Protein 6S24 (pdb70)

Nearest PDB structures (foldseek):
  6s24-assembly1_A  TM=1.002E+00  e=0.000E+00  Taeniopygia guttata
  6s22-assembly1_A  TM=9.989E-01  e=0.000E+00  Taeniopygia guttata
  8ui6-assembly1_A  TM=7.615E-01  e=5.315E-48  Toxoplasma gondii ME49
  8uhv-assembly1_A  TM=7.475E-01  e=8.007E-47  Toxoplasma gondii ME49
  8ujg-assembly1_B  TM=7.261E-01  e=4.709E-47  Toxoplasma gondii ME49

InterPro domains:
  IPR000772 Ricin B, lectin domain [PF00652] (504-610)
  IPR000772 Ricin B, lectin domain [SM00458] (504-613)
  IPR001173 Glycosyltransferase 2-like [PF00535] (186-372)
  IPR029044 Nucleotide-diphospho-sugar transferases [G3DSA:3.90.550.10] (110-498)
  IPR029044 Nucleotide-diphospho-sugar transferases [SSF53448] (164-493)
  IPR035992 Ricin B-like lectins [SSF50370] (495-612)
  IPR045885 N-acetylgalactosaminyltransferase [cd02510] (186-491)

Organism: Taeniopygia guttata (NCBI:txid59729)

GO terms:
  GO:0004653 polypeptide N-acetylgalactosaminyltransferase activity (F, IDA)
  GO:0030145 manganese ion binding (F, IDA)
  GO:0016266 protein O-linked glycosylation via N-acetyl-galactosamine (P, IDA)

Sequence (551 aa):
HCLPGHYTPVELKPFLDRPLQDPNAPGASGKAFKTINLNSEEQKEKQAGEEKHCFNAFASDRISLHRDLGPDTRPPECIEQKFKRCPPLPTTSIIIVFHNEAWSTLLRTVHSVMYTSPAILLKEIILVDDASVDEYLHDKLDEYVKQFQIVKVVRQKERKGLITARLLGASVATGETLTFLDAHCECFYGWLEPLLARIAENPVAVVSPDIASIDLNTFEFSKPSPYGHSHNRGNFDWSLSFGWESLPKHENKRRKDETYPIRTPTFAGGLFSISKDYFEYIGSYDEEMEIWGGENIEMSFRVWQCGGQLEIMPCSVVGHVFRSKSPHTFPKGTQVITRNQVRLAEVWMDEYKEIFYRRNTEAAKIVKQKTFGDISKRIDLRQRLQCKNFTWYLSNVYPEAYVPDLNPLFSGYLKNIGNRMCLDVGENNHGGKPLIMYSCHGLGGNQYFEYSAHHEIRHNIQKELCLHASKGPVQLRECTYKGQKTFAVGEEQWLHQKDQTLYNEALHMCLTGNGEHPSLASCNPSDPFQKWIFGQNATGAGAGAGTTPGP

Structure (mmCIF, N/CA/C/O backbone):
data_6S24
#
_entry.id   6S24
#
_cell.length_a   50.655
_cell.length_b   104.661
_cell.length_c   143.186
_cell.angle_alpha   90.00
_cell.angle_beta   90.00
_cell.angle_gamma   90.00
#
_symmetry.space_group_name_H-M   'P 21 21 21'
#
loop_
_entity.id
_entity.type
_entity.pdbx_description
1 polymer 'Polypeptide N-acetylgalactosaminyltransferase'
2 polymer ALA-THR-GLY-ALA-GLY-ALA-GLY-ALA-GLY-THR-THR-PRO-GLY-PRO
3 non-polymer TRIS(HYDROXYETHYL)AMINOMETHANE
4 non-polymer 'PHOSPHATE ION'
5 non-polymer "URIDINE-5'-DIPHOSPHATE"
6 non-polymer 'MANGANESE (II) ION'
7 non-polymer 2-acetamido-2-deoxy-beta-D-glucopyranose
8 non-polymer 2-acetamido-2-deoxy-beta-D-galactopyranose
9 water water
#
loop_
_atom_site.group_PDB
_atom_site.id
_atom_site.type_symbol
_atom_site.label_atom_id
_atom_site.label_alt_id
_atom_site.label_comp_id
_atom_site.label_asym_id
_atom_site.label_entity_id
_atom_site.label_seq_id
_atom_site.pdbx_PDB_ins_code
_atom_site.Cartn_x
_atom_site.Cartn_y
_atom_site.Cartn_z
_atom_site.occupancy
_atom_site.B_iso_or_equiv
_atom_site.auth_seq_id
_atom_site.auth_comp_id
_atom_site.auth_asym_id
_atom_site.auth_atom_id
_atom_site.pdbx_PDB_model_num
ATOM 1 N N . HIS A 1 94 ? -5.685 -42.331 -20.199 1.00 81.60 94 HIS A N 1
ATOM 2 C CA . HIS A 1 94 ? -6.333 -41.166 -19.438 1.00 80.94 94 HIS A CA 1
ATOM 3 C C . HIS A 1 94 ? -7.874 -41.261 -19.388 1.00 73.92 94 HIS A C 1
ATOM 4 O O . HIS A 1 94 ? -8.478 -40.596 -18.541 1.00 64.77 94 HIS A O 1
ATOM 11 N N . CYS A 1 95 ? -8.497 -42.034 -20.281 1.00 61.61 95 CYS A N 1
ATOM 12 C CA . CYS A 1 95 ? -9.944 -42.015 -20.583 1.00 48.9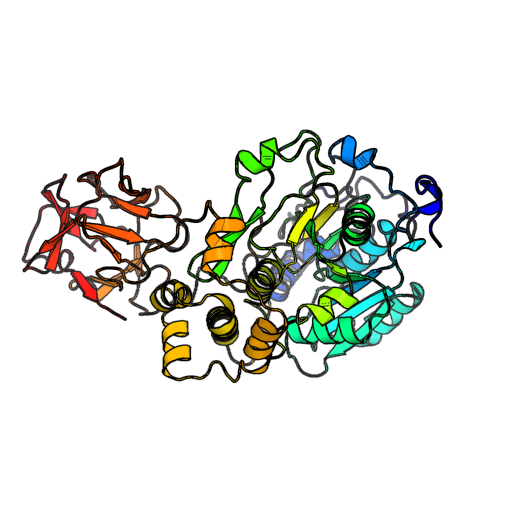9 95 CYS A CA 1
ATOM 13 C C . CYS A 1 95 ? -10.641 -43.220 -19.937 1.00 48.35 95 CYS A C 1
ATOM 14 O O . CYS A 1 95 ? -10.574 -44.310 -20.503 1.00 50.24 95 CYS A O 1
ATOM 17 N N . LEU A 1 96 ? -11.320 -43.041 -18.809 1.00 40.32 96 LEU A N 1
ATOM 18 C CA . LEU A 1 96 ? -11.863 -44.179 -18.042 1.00 41.44 96 LEU A CA 1
ATOM 19 C C . LEU A 1 96 ? -13.315 -44.425 -18.448 1.00 43.14 96 LEU A C 1
ATOM 20 O O . LEU A 1 96 ? -14.032 -43.526 -18.928 1.00 36.65 96 LEU A O 1
ATOM 25 N N . PRO A 1 97 ? -13.789 -45.680 -18.252 1.00 42.36 97 PRO A N 1
ATOM 26 C CA . PRO A 1 97 ? -15.195 -46.009 -18.441 1.00 40.80 97 PRO A CA 1
ATOM 27 C C . PRO A 1 97 ? -16.047 -45.457 -17.296 1.00 36.09 97 PRO A C 1
ATOM 28 O O . PRO A 1 97 ? -15.526 -45.169 -16.243 1.00 36.31 97 PRO A O 1
ATOM 32 N N . GLY A 1 98 ? -17.338 -45.347 -17.564 1.00 33.30 98 GLY A N 1
ATOM 33 C CA . GLY A 1 98 ? -18.380 -45.012 -16.595 1.00 37.53 98 GLY A CA 1
ATOM 34 C C . GLY A 1 98 ? -18.456 -43.520 -16.312 1.00 39.96 98 GLY A C 1
ATOM 35 O O . GLY A 1 98 ? -17.947 -42.714 -17.121 1.00 37.73 98 GLY A O 1
ATOM 36 N N . HIS A 1 99 ? -19.074 -43.208 -15.174 1.00 38.65 99 HIS A N 1
ATOM 37 C CA . HIS A 1 99 ? -19.509 -41.861 -14.737 1.00 41.58 99 HIS A CA 1
ATOM 38 C C . HIS A 1 99 ? -18.778 -41.526 -13.434 1.00 39.91 99 HIS A C 1
ATOM 39 O O . HIS A 1 99 ? -18.465 -42.438 -12.630 1.00 34.32 99 HIS A O 1
ATOM 46 N N . TYR A 1 100 ? -18.423 -40.260 -13.267 1.00 36.24 100 TYR A N 1
ATOM 47 C CA . TYR A 1 100 ? -17.878 -39.763 -11.986 1.00 34.18 100 TYR A CA 1
ATOM 48 C C . TYR A 1 100 ? -18.915 -40.067 -10.896 1.00 33.96 100 TYR A C 1
ATOM 49 O O . TYR A 1 100 ? -20.129 -39.826 -11.099 1.00 34.53 100 TYR A O 1
ATOM 58 N N . THR A 1 101 ? -18.439 -40.571 -9.766 1.00 34.69 101 THR A N 1
ATOM 59 C CA . THR A 1 101 ? -19.212 -40.750 -8.513 1.00 36.93 101 THR A CA 1
ATOM 60 C C . THR A 1 101 ? -19.349 -39.429 -7.753 1.00 40.16 101 THR A C 1
ATOM 61 O O . THR A 1 101 ? -18.501 -38.539 -7.840 1.00 41.70 101 THR A O 1
ATOM 65 N N . PRO A 1 102 ? -20.397 -39.286 -6.919 1.00 42.44 102 PRO A N 1
ATOM 66 C CA . PRO A 1 102 ? -20.529 -38.121 -6.044 1.00 40.18 102 PRO A CA 1
ATOM 67 C C . PRO A 1 102 ? -19.296 -37.914 -5.151 1.00 37.33 102 PRO A C 1
ATOM 68 O O . PRO A 1 102 ? -18.878 -36.791 -4.947 1.00 37.86 102 PRO A O 1
ATOM 72 N N . VAL A 1 103 ? -18.671 -38.986 -4.688 1.00 35.27 103 VAL A N 1
ATOM 73 C CA . VAL A 1 103 ? -17.398 -38.843 -3.921 1.00 41.98 103 VAL A CA 1
ATOM 74 C C . VAL A 1 103 ? -16.325 -38.207 -4.813 1.00 41.86 103 VAL A C 1
ATOM 75 O O . VAL A 1 103 ? -15.557 -37.390 -4.307 1.00 41.58 103 VAL A O 1
ATOM 79 N N . GLU A 1 104 ? -16.234 -38.611 -6.080 1.00 41.20 104 GLU A N 1
ATOM 80 C CA . GLU A 1 104 ? -15.203 -38.091 -7.007 1.00 39.86 104 GLU A CA 1
ATOM 81 C C . GLU A 1 104 ? -15.442 -36.601 -7.232 1.00 33.64 104 GLU A C 1
ATOM 82 O O . GLU A 1 104 ? -14.470 -35.904 -7.465 1.00 34.44 104 GLU A O 1
ATOM 88 N N . LEU A 1 105 ? -16.687 -36.147 -7.105 1.00 30.28 105 LEU A N 1
ATOM 89 C CA . LEU A 1 105 ? -17.102 -34.754 -7.382 1.00 31.27 105 LEU A CA 1
ATOM 90 C C . LEU A 1 105 ? -17.193 -33.943 -6.077 1.00 31.57 105 LEU A C 1
ATOM 91 O O . LEU A 1 105 ? -17.833 -32.870 -6.088 1.00 30.00 105 LEU A O 1
ATOM 96 N N . LYS A 1 106 ? -16.630 -34.379 -4.958 1.00 32.35 106 LYS A N 1
ATOM 97 C CA . LYS A 1 106 ? -16.927 -33.600 -3.733 1.00 37.43 106 LYS A CA 1
ATOM 98 C C . LYS A 1 106 ? -16.159 -32.282 -3.835 1.00 34.69 106 LYS A C 1
ATOM 99 O O . LYS A 1 106 ? -15.092 -32.191 -4.443 1.00 31.04 106 LYS A O 1
ATOM 105 N N . PRO A 1 107 ? -16.752 -31.192 -3.320 1.00 30.70 107 PRO A N 1
ATOM 106 C CA . PRO A 1 107 ? -16.224 -29.848 -3.538 1.00 27.96 107 PRO A CA 1
ATOM 107 C C . PRO A 1 107 ? -14.858 -29.617 -2.889 1.00 29.64 107 PRO A C 1
ATOM 108 O O . PRO A 1 107 ? -14.422 -30.432 -2.100 1.00 32.02 107 PRO A O 1
ATOM 112 N N . PHE A 1 108 ? -14.194 -28.512 -3.253 1.00 31.07 108 PHE A N 1
ATOM 113 C CA . PHE A 1 108 ? -12.835 -28.142 -2.765 1.00 26.56 108 PHE A CA 1
ATOM 114 C C . PHE A 1 108 ? -12.866 -27.894 -1.247 1.00 28.15 108 PHE A C 1
ATOM 115 O O . PHE A 1 108 ? -11.899 -28.227 -0.552 1.00 30.04 108 PHE A O 1
ATOM 123 N N . LEU A 1 109 ? -13.968 -27.319 -0.773 1.00 27.40 109 LEU A N 1
ATOM 124 C CA . LEU A 1 109 ? -14.240 -26.901 0.632 1.00 31.46 109 LEU A CA 1
ATOM 125 C C . LEU A 1 109 ? -15.685 -27.304 0.973 1.00 30.54 109 LEU A C 1
ATOM 126 O O . LEU A 1 109 ? -16.568 -27.172 0.101 1.00 30.62 109 LEU A O 1
ATOM 131 N N . ASP A 1 110 ? -15.923 -27.838 2.164 1.00 33.27 110 ASP A N 1
ATOM 132 C CA . ASP A 1 110 ? -17.274 -28.304 2.594 1.00 35.69 110 ASP A CA 1
ATOM 133 C C . ASP A 1 110 ? -17.992 -27.152 3.264 1.00 33.00 110 ASP A C 1
ATOM 134 O O . ASP A 1 110 ? -17.375 -26.552 4.117 1.00 33.37 110 ASP A O 1
ATOM 139 N N . ARG A 1 111 ? -19.213 -26.843 2.836 1.00 32.73 111 ARG A N 1
ATOM 140 C CA . ARG A 1 111 ? -20.016 -25.737 3.414 1.00 34.86 111 ARG A CA 1
ATOM 141 C C . ARG A 1 111 ? -20.449 -26.183 4.806 1.00 35.34 111 ARG A C 1
ATOM 142 O O . ARG A 1 111 ? -21.018 -27.259 4.960 1.00 35.79 111 ARG A O 1
ATOM 150 N N . PRO A 1 112 ? -20.176 -25.414 5.868 1.00 33.51 112 PRO A N 1
ATOM 151 C CA . PRO A 1 112 ? -20.776 -25.715 7.167 1.00 41.18 112 PRO A CA 1
ATOM 152 C C . PRO A 1 112 ? -22.306 -25.571 7.065 1.00 44.28 112 PRO A C 1
ATOM 153 O O . PRO A 1 112 ? -22.749 -24.697 6.293 1.00 40.28 112 PRO A O 1
ATOM 157 N N . LEU A 1 113 ? -23.050 -26.448 7.767 1.00 48.89 113 LEU A N 1
ATOM 158 C CA . LEU A 1 113 ? -24.504 -26.308 8.061 1.00 46.32 113 LEU A CA 1
ATOM 159 C C . LEU A 1 113 ? -24.654 -24.879 8.576 1.00 47.22 113 LEU A C 1
ATOM 160 O O . LEU A 1 113 ? -23.838 -24.494 9.417 1.00 46.48 113 LEU A O 1
ATOM 165 N N . GLN A 1 114 ? -25.598 -24.129 8.012 1.00 45.67 114 GLN A N 1
ATOM 166 C CA . GLN A 1 114 ? -25.840 -22.695 8.281 1.00 43.08 114 GLN A CA 1
ATOM 167 C C . GLN A 1 114 ? -27.005 -22.540 9.273 1.00 40.24 114 GLN A C 1
ATOM 168 O O . GLN A 1 114 ? -27.877 -23.438 9.339 1.00 39.21 114 GLN A O 1
ATOM 174 N N . ASP A 1 115 ? -26.987 -21.435 10.014 1.00 40.84 115 ASP A N 1
ATOM 175 C CA . ASP A 1 115 ? -28.094 -20.924 10.873 1.00 47.63 115 ASP A CA 1
ATOM 176 C C . ASP A 1 115 ? -29.257 -20.528 9.973 1.00 37.08 115 ASP A C 1
ATOM 177 O O . ASP A 1 115 ? -29.146 -19.593 9.198 1.00 35.54 115 ASP A O 1
ATOM 182 N N . PRO A 1 116 ? -30.414 -21.209 10.010 1.00 33.96 116 PRO A N 1
ATOM 183 C CA . PRO A 1 116 ? -31.493 -20.867 9.079 1.00 33.97 116 PRO A CA 1
ATOM 184 C C . PRO A 1 116 ? -32.174 -19.514 9.356 1.00 32.49 116 PRO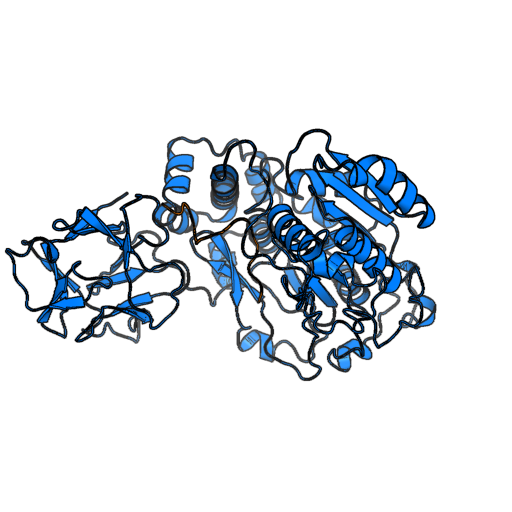 A C 1
ATOM 185 O O . PRO A 1 116 ? -32.892 -19.097 8.501 1.00 30.49 116 PRO A O 1
ATOM 189 N N . ASN A 1 117 ? -31.933 -18.863 10.505 1.00 33.92 117 ASN A N 1
ATOM 190 C CA . ASN A 1 117 ? -32.599 -17.581 10.862 1.00 37.13 117 ASN A CA 1
ATOM 191 C C . ASN A 1 117 ? -31.600 -16.429 10.751 1.00 36.61 117 ASN A C 1
ATOM 192 O O . ASN A 1 117 ? -32.029 -15.321 11.003 1.00 37.73 117 ASN A O 1
ATOM 197 N N . ALA A 1 118 ? -30.379 -16.661 10.261 1.00 36.75 118 ALA A N 1
ATOM 198 C CA . ALA A 1 118 ? -29.370 -15.603 9.946 1.00 37.26 118 ALA A CA 1
ATOM 199 C C . ALA A 1 118 ? -29.814 -14.749 8.755 1.00 37.79 118 ALA A C 1
ATOM 200 O O . ALA A 1 118 ? -30.595 -15.188 7.921 1.00 43.50 118 ALA A O 1
ATOM 202 N N 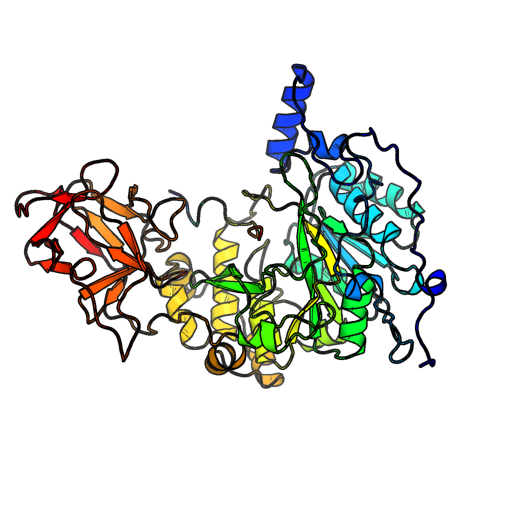. PRO A 1 119 ? -29.322 -13.499 8.604 1.00 39.16 119 PRO A N 1
ATOM 203 C CA . PRO A 1 119 ? -29.710 -12.659 7.466 1.00 38.34 119 PRO A CA 1
ATOM 204 C C . PRO A 1 119 ? -29.292 -13.241 6.108 1.00 36.67 119 PRO A C 1
ATOM 205 O O . PRO A 1 119 ? -28.179 -13.717 6.000 1.00 39.33 119 PRO A O 1
ATOM 209 N N . GLY A 1 120 ? -30.187 -13.194 5.117 1.00 37.56 120 GLY A N 1
ATOM 210 C CA . GLY A 1 120 ? -29.968 -13.739 3.760 1.00 33.76 120 GLY A CA 1
ATOM 211 C C . GLY A 1 120 ? -29.943 -15.261 3.698 1.00 34.04 120 GLY A C 1
ATOM 212 O O . GLY A 1 120 ? -29.702 -15.797 2.600 1.00 35.32 120 GLY A O 1
ATOM 213 N N . ALA A 1 121 ? -30.152 -15.970 4.808 1.00 33.29 121 ALA A N 1
ATOM 214 C CA . ALA A 1 121 ? -30.031 -17.449 4.842 1.00 34.51 121 ALA A CA 1
ATOM 215 C C . ALA A 1 121 ? -30.876 -18.064 3.728 1.00 33.16 121 ALA A C 1
ATOM 216 O O . ALA A 1 121 ? -31.937 -17.493 3.391 1.00 33.47 121 ALA A O 1
ATOM 218 N N . SER A 1 122 ? -30.349 -19.127 3.119 1.00 33.14 122 SER A N 1
ATOM 219 C CA . SER A 1 122 ? -30.965 -19.931 2.033 1.00 34.03 122 SER A CA 1
ATOM 220 C C . SER A 1 122 ? -31.271 -19.049 0.805 1.00 33.81 122 SER A C 1
ATOM 221 O O . SER A 1 122 ? -32.126 -19.417 -0.019 1.00 32.73 122 SER A O 1
ATOM 224 N N . GLY A 1 123 ? -30.605 -17.902 0.692 1.00 32.27 123 GLY A N 1
ATOM 225 C CA . GLY A 1 123 ? -30.784 -16.961 -0.425 1.00 33.77 123 GLY A CA 1
ATOM 226 C C . GLY A 1 123 ? -32.071 -16.149 -0.370 1.00 32.02 123 GLY A C 1
ATOM 227 O O . GLY A 1 123 ? -32.428 -15.588 -1.395 1.00 29.76 123 GLY A O 1
ATOM 228 N N . LYS A 1 124 ? -32.715 -16.015 0.786 1.00 36.07 124 LYS A N 1
ATOM 229 C CA . LYS A 1 124 ? -33.993 -15.257 0.886 1.00 38.50 124 LYS A CA 1
ATOM 230 C C . LYS A 1 124 ? -33.697 -13.769 1.152 1.00 37.00 124 LYS A C 1
ATOM 231 O O . LYS A 1 124 ? -32.543 -13.394 1.480 1.00 36.95 124 LYS A O 1
ATOM 237 N N . ALA A 1 125 ? -34.704 -12.922 0.973 1.00 37.70 125 ALA A N 1
ATOM 238 C CA . ALA A 1 125 ? -34.534 -11.456 0.966 1.00 39.24 125 ALA A CA 1
ATOM 239 C C . ALA A 1 125 ? -34.019 -11.043 2.340 1.00 38.37 125 ALA A C 1
ATOM 240 O O . ALA A 1 125 ? -34.444 -11.644 3.292 1.00 35.78 125 ALA A O 1
ATOM 242 N N . PHE A 1 126 ? -33.061 -10.116 2.407 1.00 47.14 126 PHE A N 1
ATOM 243 C CA . PHE A 1 126 ? -32.668 -9.400 3.645 1.00 51.82 126 PHE A CA 1
ATOM 244 C C . PHE A 1 126 ? -33.232 -7.980 3.537 1.00 58.70 126 PHE A C 1
ATOM 245 O O . PHE A 1 126 ? -32.721 -7.216 2.713 1.00 62.21 126 PHE A O 1
ATOM 253 N N . LYS A 1 127 ? -34.285 -7.668 4.294 1.00 65.07 127 LYS A N 1
ATOM 254 C CA . LYS A 1 127 ? -34.909 -6.317 4.327 1.00 68.90 127 LYS A CA 1
ATOM 255 C C . LYS A 1 127 ? -34.219 -5.512 5.431 1.00 63.67 127 LYS A C 1
ATOM 256 O O . LYS A 1 127 ? -34.338 -5.908 6.613 1.00 59.32 127 LYS A O 1
ATOM 262 N N . THR A 1 128 ? -33.480 -4.467 5.033 1.00 63.52 128 THR A N 1
ATOM 263 C CA . THR A 1 128 ? -32.644 -3.597 5.912 1.00 67.85 128 THR A CA 1
ATOM 264 C C . THR A 1 128 ? -33.420 -2.311 6.219 1.00 75.90 128 THR A C 1
ATOM 265 O O . THR A 1 128 ? -33.208 -1.296 5.512 1.00 71.37 128 THR A O 1
ATOM 269 N N . ILE A 1 129 ? -34.262 -2.383 7.256 1.00 85.69 129 ILE A N 1
ATOM 270 C CA . ILE A 1 129 ? -35.328 -1.402 7.628 1.00 91.55 129 ILE A CA 1
ATOM 271 C C . ILE A 1 129 ? -35.199 -1.124 9.136 1.00 91.43 129 ILE A C 1
ATOM 272 O O . ILE A 1 129 ? -34.537 -1.934 9.813 1.00 98.58 129 ILE A O 1
ATOM 277 N N . ASN A 1 130 ? -35.791 -0.039 9.652 1.00 89.53 130 ASN A N 1
ATOM 278 C CA . ASN A 1 130 ? -35.739 0.322 11.100 1.00 88.76 130 ASN A CA 1
ATOM 279 C C . ASN A 1 130 ? -34.272 0.545 11.514 1.00 83.73 130 ASN A C 1
ATOM 280 O O . ASN A 1 130 ? -33.859 0.052 12.587 1.00 78.53 130 ASN A O 1
ATOM 285 N N . LEU A 1 131 ? -33.504 1.258 10.687 1.00 77.83 131 LEU A N 1
ATOM 286 C CA . LEU A 1 131 ? -32.055 1.501 10.913 1.00 77.76 131 LEU A CA 1
ATOM 287 C C . LEU A 1 131 ? -31.875 2.732 11.810 1.00 73.21 131 LEU A C 1
ATOM 288 O O . LEU A 1 131 ? -32.599 3.720 11.609 1.00 70.01 131 LEU A O 1
ATOM 293 N N . ASN A 1 132 ? -30.932 2.674 12.753 1.00 71.80 132 ASN A N 1
ATOM 294 C CA . ASN A 1 132 ? -30.492 3.851 13.547 1.00 70.31 132 ASN A CA 1
ATOM 295 C C . ASN A 1 132 ? -29.701 4.779 12.616 1.00 75.17 132 ASN A C 1
ATOM 296 O O . ASN A 1 132 ? -29.422 4.384 11.473 1.00 78.26 132 ASN A O 1
ATOM 301 N N . SER A 1 133 ? -29.380 5.983 13.090 1.00 81.48 133 SER A N 1
ATOM 302 C CA . SER A 1 133 ? -28.909 7.124 12.260 1.00 76.43 133 SER A CA 1
ATOM 303 C C . SER A 1 133 ? -27.515 6.820 11.690 1.00 69.39 133 SER A C 1
ATOM 304 O O . SER A 1 133 ? -27.256 7.226 10.539 1.00 69.38 133 SER A O 1
ATOM 307 N N . GLU A 1 134 ? -26.658 6.128 12.450 1.00 74.50 134 GLU A N 1
ATOM 308 C CA . GLU A 1 134 ? -25.306 5.688 11.996 1.00 81.67 134 GLU A CA 1
ATOM 309 C C . GLU A 1 134 ? -25.443 4.599 10.917 1.00 77.16 134 GLU A C 1
ATOM 310 O O . GLU A 1 134 ? -24.674 4.644 9.943 1.00 68.26 134 GLU A O 1
ATOM 316 N N . GLU A 1 135 ? -26.390 3.670 11.089 1.00 72.93 135 GLU A N 1
ATOM 317 C CA . GLU A 1 135 ? -26.713 2.572 10.136 1.00 67.06 135 GLU A CA 1
ATOM 318 C C . GLU A 1 135 ? -27.225 3.154 8.805 1.00 67.20 135 GLU A C 1
ATOM 319 O O . GLU A 1 135 ? -26.741 2.709 7.746 1.00 65.76 135 GLU A O 1
ATOM 325 N N . GLN A 1 136 ? -28.159 4.111 8.840 1.00 69.44 136 GLN A N 1
ATOM 326 C CA . 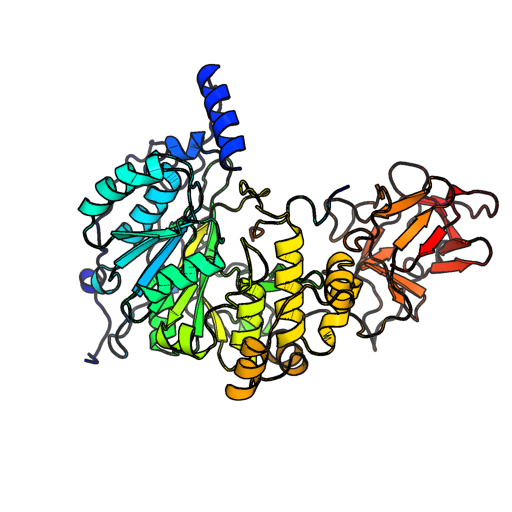GLN A 1 136 ? -28.702 4.785 7.620 1.00 69.01 136 GLN A CA 1
ATOM 327 C C . GLN A 1 136 ? -27.571 5.516 6.891 1.00 61.53 136 GLN A C 1
ATOM 328 O O . GLN A 1 136 ? -27.638 5.621 5.652 1.00 58.58 136 GLN A O 1
ATOM 334 N N . LYS A 1 137 ? -26.576 6.010 7.632 1.00 61.59 137 LYS A N 1
ATOM 335 C CA . LYS A 1 137 ? -25.361 6.670 7.071 1.00 67.92 137 LYS A CA 1
ATOM 336 C C . LYS A 1 137 ? -24.509 5.625 6.336 1.00 61.08 137 LYS A C 1
ATOM 337 O O . LYS A 1 137 ? -24.150 5.868 5.179 1.00 58.85 137 LYS A O 1
ATOM 343 N N . GLU A 1 138 ? -24.206 4.503 6.992 1.00 59.59 138 GLU A N 1
ATOM 344 C CA . GLU A 1 138 ? -23.410 3.386 6.413 1.00 62.94 138 GLU A CA 1
ATOM 345 C C . GLU A 1 138 ? -24.073 2.926 5.104 1.00 57.70 138 GLU A C 1
ATOM 346 O O . GLU A 1 138 ? -23.376 2.833 4.077 1.00 55.87 138 GLU A O 1
ATOM 352 N N . LYS A 1 139 ? -25.390 2.725 5.120 1.00 48.57 139 LYS A N 1
ATOM 353 C CA . LYS A 1 139 ? -26.149 2.200 3.964 1.00 49.47 139 LYS A CA 1
ATOM 354 C C . LYS A 1 139 ? -25.992 3.125 2.759 1.00 54.02 139 LYS A C 1
ATOM 355 O O . LYS A 1 139 ? -25.683 2.601 1.672 1.00 58.82 139 LYS A O 1
ATOM 361 N N . GLN A 1 140 ? -26.160 4.443 2.937 1.00 59.60 140 GLN A N 1
ATOM 362 C CA . GLN A 1 140 ? -26.068 5.428 1.822 1.00 62.05 140 GLN A CA 1
ATOM 363 C C . GLN A 1 140 ? -24.616 5.487 1.315 1.00 54.29 140 GLN A C 1
ATOM 364 O O . GLN A 1 140 ? -24.412 5.585 0.089 1.00 56.74 140 GLN A O 1
ATOM 370 N N . ALA A 1 141 ? -23.632 5.409 2.206 1.00 48.94 141 ALA A N 1
ATOM 371 C CA . ALA A 1 141 ? -22.206 5.268 1.828 1.00 51.69 141 ALA A CA 1
ATOM 372 C C . ALA A 1 141 ? -22.016 4.015 0.950 1.00 47.34 141 ALA A C 1
ATOM 373 O O . ALA A 1 141 ? -21.342 4.116 -0.088 1.00 46.08 141 ALA A O 1
ATOM 375 N N . GLY A 1 142 ? -22.586 2.871 1.342 1.00 45.73 142 GLY A N 1
ATOM 376 C CA . GLY A 1 142 ? -22.448 1.604 0.592 1.00 42.99 142 GLY A CA 1
ATOM 377 C C . GLY A 1 142 ? -23.062 1.743 -0.789 1.00 49.89 142 GLY A C 1
ATOM 378 O O . GLY A 1 142 ? -22.334 1.525 -1.806 1.00 44.36 142 GLY A O 1
ATOM 379 N N . GLU A 1 143 ? -24.336 2.168 -0.828 1.00 53.74 143 GLU A N 1
ATOM 380 C CA . GLU A 1 143 ? -25.122 2.367 -2.076 1.00 49.88 143 GLU A CA 1
ATOM 381 C C . GLU A 1 143 ? -24.325 3.262 -3.014 1.00 45.80 143 GLU A C 1
ATOM 382 O O . GLU A 1 143 ? -24.282 2.957 -4.197 1.00 41.72 143 GLU A O 1
ATOM 388 N N . GLU A 1 144 ? -23.668 4.297 -2.494 1.00 51.04 144 GLU A N 1
ATOM 389 C CA . GLU A 1 144 ? -23.027 5.303 -3.375 1.00 55.61 144 GLU A CA 1
ATOM 390 C C . GLU A 1 144 ? -21.625 4.799 -3.749 1.00 49.69 144 GLU A C 1
ATOM 391 O O . GLU A 1 144 ? -21.167 5.121 -4.864 1.00 44.20 144 GLU A O 1
ATOM 397 N N . LYS A 1 145 ? -20.986 3.969 -2.925 1.00 49.73 145 LYS A N 1
ATOM 398 C CA . LYS A 1 145 ? -19.684 3.355 -3.320 1.00 53.54 145 LYS A CA 1
ATOM 399 C C . LYS A 1 145 ? -19.909 2.254 -4.375 1.00 50.72 145 LYS A C 1
ATOM 400 O O . LYS A 1 145 ? -19.150 2.208 -5.349 1.00 46.22 145 LYS A O 1
ATOM 406 N N . HIS A 1 146 ? -20.934 1.416 -4.218 1.00 50.51 146 HIS A N 1
ATOM 407 C CA . HIS A 1 146 ? -21.021 0.105 -4.914 1.00 50.63 146 HIS A CA 1
ATOM 408 C C . HIS A 1 146 ? -22.220 0.028 -5.867 1.00 52.14 146 HIS A C 1
ATOM 409 O O . HIS A 1 146 ? -22.241 -0.925 -6.677 1.00 48.38 146 HIS A O 1
ATOM 416 N N . CYS A 1 147 ? -23.183 0.951 -5.778 1.00 46.79 147 CYS A N 1
ATOM 417 C CA . CYS A 1 147 ? -24.421 0.907 -6.602 1.00 46.82 147 CYS A CA 1
ATOM 418 C C . CYS A 1 147 ? -25.146 -0.428 -6.339 1.00 42.74 147 CYS A C 1
ATOM 419 O O . CYS A 1 147 ? -25.764 -0.976 -7.262 1.00 46.51 147 CYS A O 1
ATOM 422 N N . PHE A 1 148 ? -25.024 -0.934 -5.110 1.00 38.13 148 PHE A N 1
ATOM 423 C CA . PHE A 1 148 ? -25.814 -2.043 -4.520 1.00 36.09 148 PHE A CA 1
ATOM 424 C C . PHE A 1 148 ? -25.815 -1.805 -3.016 1.00 35.12 148 PHE A C 1
ATOM 425 O O . PHE A 1 148 ? -25.004 -0.991 -2.531 1.00 35.60 148 PHE A O 1
ATOM 433 N N . ASN A 1 149 ? -26.718 -2.478 -2.323 1.00 34.16 149 ASN A N 1
ATOM 434 C CA . ASN A 1 149 ? -26.914 -2.341 -0.866 1.00 36.88 149 ASN A CA 1
ATOM 435 C C . ASN A 1 149 ? -25.828 -3.149 -0.159 1.00 39.77 149 ASN A C 1
ATOM 436 O O . ASN A 1 149 ? -26.140 -4.274 0.302 1.00 42.49 149 ASN A O 1
ATOM 441 N N . ALA A 1 150 ? -24.614 -2.592 -0.080 1.00 39.80 150 ALA A N 1
ATOM 442 C CA . ALA A 1 150 ? -23.443 -3.183 0.607 1.00 40.94 150 ALA A CA 1
ATOM 443 C C . ALA A 1 150 ? -23.747 -3.405 2.087 1.00 46.78 150 ALA A C 1
ATOM 444 O O . ALA A 1 150 ? -23.125 -4.305 2.674 1.00 48.05 150 ALA A O 1
ATOM 446 N N . PHE A 1 151 ? -24.631 -2.597 2.682 1.00 46.63 151 PHE A N 1
ATOM 447 C CA . PHE A 1 151 ? -25.055 -2.736 4.102 1.00 41.00 151 PHE A CA 1
ATOM 448 C C . PHE A 1 151 ? -25.656 -4.133 4.291 1.00 39.56 151 PHE A C 1
ATOM 449 O O . PHE A 1 151 ? -25.444 -4.778 5.347 1.00 35.87 151 PHE A O 1
ATOM 457 N N . ALA A 1 152 ? -26.427 -4.598 3.300 1.00 40.88 152 ALA A N 1
ATOM 458 C CA . ALA A 1 152 ? -27.083 -5.928 3.330 1.00 38.93 152 ALA A CA 1
ATOM 459 C C . ALA A 1 152 ? -25.981 -6.980 3.172 1.00 37.50 152 ALA A C 1
ATOM 460 O O . ALA A 1 152 ? -25.847 -7.875 4.041 1.00 35.70 152 ALA A O 1
ATOM 462 N N . SER A 1 153 ? -25.179 -6.831 2.123 1.00 36.24 153 SER A N 1
ATOM 463 C CA . SER A 1 153 ? -24.101 -7.783 1.773 1.00 36.10 153 SER A CA 1
ATOM 464 C C . SER A 1 153 ? -23.171 -7.968 2.968 1.00 36.02 153 SER A C 1
ATOM 465 O O . SER A 1 153 ? -22.764 -9.105 3.231 1.00 33.61 153 SER A O 1
ATOM 468 N N . ASP A 1 154 ? -22.869 -6.908 3.701 1.00 39.73 154 ASP A N 1
ATOM 469 C CA . ASP A 1 154 ? -21.889 -6.989 4.814 1.00 41.98 154 ASP A CA 1
ATOM 470 C C . ASP A 1 154 ? -22.488 -7.755 6.000 1.00 40.53 154 ASP A C 1
ATOM 471 O O . ASP A 1 154 ? -21.708 -8.175 6.826 1.00 40.99 154 ASP A O 1
ATOM 476 N N . ARG A 1 155 ? -23.807 -7.965 6.067 1.00 49.20 155 ARG A N 1
ATOM 477 C CA . ARG A 1 155 ? -24.480 -8.672 7.199 1.00 44.78 155 ARG A CA 1
ATOM 478 C C . ARG A 1 155 ? -24.895 -10.100 6.821 1.00 43.78 155 ARG A C 1
ATOM 479 O O . ARG A 1 155 ? -25.424 -10.805 7.695 1.00 45.83 155 ARG A O 1
ATOM 487 N N . ILE A 1 156 ? -24.669 -10.530 5.581 1.00 39.86 156 ILE A N 1
ATOM 488 C CA . ILE A 1 156 ? -25.034 -11.899 5.114 1.00 36.27 156 ILE A CA 1
ATOM 489 C C . ILE A 1 156 ? -23.768 -12.765 5.192 1.00 33.35 156 ILE A C 1
ATOM 490 O O . ILE A 1 156 ? -22.731 -12.271 4.822 1.00 33.37 156 ILE A O 1
ATOM 495 N N . SER A 1 157 ? -23.839 -14.016 5.642 1.00 31.84 157 SER A N 1
ATOM 496 C CA . SER A 1 157 ? -22.659 -14.922 5.695 1.00 37.61 157 SER A CA 1
ATOM 497 C C . SER A 1 157 ? -21.954 -15.014 4.326 1.00 36.69 157 SER A C 1
ATOM 498 O O . SER A 1 157 ? -22.645 -15.129 3.297 1.00 33.25 157 SER A O 1
ATOM 501 N N . LEU A 1 158 ? -20.625 -15.087 4.317 1.00 35.75 158 LEU A N 1
ATOM 502 C CA . LEU A 1 158 ? -19.847 -15.463 3.107 1.00 36.45 158 LEU A CA 1
ATOM 503 C C . LEU A 1 158 ? -20.140 -16.918 2.715 1.00 34.75 158 LEU A C 1
ATOM 504 O O . LEU A 1 158 ? -19.719 -17.327 1.620 1.00 34.94 158 LEU A O 1
ATOM 509 N N . HIS A 1 159 ? -20.840 -17.662 3.567 1.00 33.64 159 HIS A N 1
ATOM 510 C CA . HIS A 1 159 ? -20.997 -19.139 3.493 1.00 33.66 159 HIS A CA 1
ATOM 511 C C . HIS A 1 159 ? -22.459 -19.537 3.247 1.00 32.99 159 HIS A C 1
ATOM 512 O O . HIS A 1 159 ? -22.741 -20.748 3.293 1.00 37.54 159 HIS A O 1
ATOM 519 N N . ARG A 1 160 ? -23.364 -18.576 3.059 1.00 31.62 160 ARG A N 1
ATOM 520 C CA . ARG A 1 160 ? -24.836 -18.819 2.987 1.00 32.42 160 ARG A CA 1
ATOM 521 C C . ARG A 1 160 ? -25.101 -19.954 1.967 1.00 36.82 160 ARG A C 1
ATOM 522 O O . ARG A 1 160 ? -24.521 -19.915 0.833 1.00 36.41 160 ARG A O 1
ATOM 530 N N . ASP A 1 161 ? -25.928 -20.944 2.324 1.00 35.96 161 ASP A N 1
ATOM 531 C CA . ASP A 1 161 ? -26.470 -21.919 1.341 1.00 36.59 161 ASP A CA 1
ATOM 532 C C . ASP A 1 161 ? -27.516 -21.152 0.522 1.00 35.30 161 ASP A C 1
ATOM 533 O O . ASP A 1 161 ? -27.837 -19.998 0.910 1.00 33.11 161 ASP A O 1
ATOM 538 N N . LEU A 1 162 ? -28.036 -21.741 -0.559 1.00 31.48 162 LEU A N 1
ATOM 539 C CA . LEU A 1 162 ? -29.112 -21.136 -1.382 1.00 28.73 162 LEU A CA 1
ATOM 540 C C . LEU A 1 162 ? -30.346 -22.032 -1.323 1.00 31.30 162 LEU A C 1
ATOM 541 O O . LEU A 1 162 ? -31.146 -22.073 -2.309 1.00 28.72 162 LEU A O 1
ATOM 546 N N . GLY A 1 163 ? -30.531 -22.670 -0.170 1.00 29.76 163 GLY A N 1
ATOM 547 C CA . GLY A 1 163 ? -31.718 -23.494 0.103 1.00 30.43 163 GLY A CA 1
ATOM 548 C C . GLY A 1 163 ? -31.659 -24.777 -0.709 1.00 31.36 163 GLY A C 1
ATOM 549 O O . GLY A 1 163 ? -30.569 -25.243 -1.065 1.00 29.37 163 GLY A O 1
ATOM 550 N N . PRO A 1 164 ? -32.824 -25.389 -1.009 1.00 28.89 164 PRO A N 1
ATOM 551 C CA . PRO A 1 164 ? -32.850 -26.642 -1.761 1.00 29.19 164 PRO A CA 1
ATOM 552 C C . PRO A 1 164 ? -32.535 -26.351 -3.233 1.00 28.30 164 PRO A C 1
ATOM 553 O O . PRO A 1 164 ? -32.781 -25.243 -3.668 1.00 26.85 164 PRO A O 1
ATOM 557 N N . ASP A 1 165 ? -31.998 -27.359 -3.917 1.00 28.35 165 ASP A N 1
ATOM 558 C CA . ASP A 1 165 ? -31.665 -27.387 -5.367 1.00 27.57 165 ASP A CA 1
ATOM 559 C C . ASP A 1 165 ? -32.990 -27.483 -6.117 1.00 28.98 165 ASP A C 1
ATOM 560 O O . ASP A 1 165 ? -33.590 -28.542 -6.133 1.00 32.88 165 ASP A O 1
ATOM 565 N N . THR A 1 166 ? -33.422 -26.395 -6.721 1.00 28.95 166 THR A N 1
ATOM 566 C CA . THR A 1 166 ? -34.720 -26.295 -7.412 1.00 29.25 166 THR A CA 1
ATOM 567 C C . THR A 1 166 ? -34.532 -26.414 -8.936 1.00 29.89 166 THR A C 1
ATOM 568 O O . THR A 1 166 ? -35.449 -26.097 -9.651 1.00 30.36 166 THR A O 1
ATOM 572 N N . ARG A 1 167 ? -33.397 -26.897 -9.422 1.00 29.04 167 ARG A N 1
ATOM 573 C CA . ARG A 1 167 ? -33.181 -27.077 -10.883 1.00 28.24 167 ARG A CA 1
ATOM 574 C C . ARG A 1 167 ? -34.114 -28.173 -11.386 1.00 32.27 167 ARG A C 1
ATOM 575 O O . ARG A 1 167 ? -34.572 -29.009 -10.605 1.00 30.89 167 ARG A O 1
ATOM 583 N N . PRO A 1 168 ? -34.360 -28.254 -12.718 1.00 32.24 168 PRO A N 1
ATOM 584 C CA . PRO A 1 168 ? -35.003 -29.426 -13.301 1.00 32.17 168 PRO A CA 1
ATOM 585 C C . PRO A 1 168 ? -34.401 -30.735 -12.803 1.00 32.20 168 PRO A C 1
ATOM 586 O O . PRO A 1 168 ? -33.196 -30.842 -12.612 1.00 30.29 168 PRO A O 1
ATOM 590 N N . PRO A 1 169 ? -35.252 -31.764 -12.626 1.00 32.29 169 PRO A N 1
ATOM 591 C CA . PRO A 1 169 ? -34.824 -33.098 -12.220 1.00 32.20 169 PRO A CA 1
ATOM 592 C C . PRO A 1 169 ? -33.708 -33.713 -13.070 1.00 29.46 169 PRO A C 1
ATOM 593 O O . PRO A 1 169 ? -32.815 -34.291 -12.510 1.00 31.03 169 PRO A O 1
ATOM 597 N N . GLU A 1 170 ? -33.774 -33.572 -14.390 1.00 29.94 170 GLU A N 1
ATOM 598 C CA . GLU A 1 170 ? -32.731 -34.111 -15.292 1.00 30.62 170 GLU A CA 1
ATOM 599 C C . GLU A 1 170 ? -31.368 -33.438 -14.988 1.00 28.63 170 GLU A C 1
ATOM 600 O O . GLU A 1 170 ? -30.347 -34.143 -15.104 1.00 29.63 170 GLU A O 1
ATOM 606 N N . CYS A 1 171 ? -31.327 -32.162 -14.578 1.00 27.75 171 CYS A N 1
ATOM 607 C CA . CYS A 1 171 ? -30.091 -31.452 -14.095 1.00 29.38 171 CYS A CA 1
ATOM 608 C C . CYS A 1 171 ? -29.551 -32.067 -12.778 1.00 30.30 171 CYS A C 1
ATOM 609 O O . CYS A 1 171 ? -28.328 -32.320 -12.678 1.00 29.68 171 CYS A O 1
ATOM 612 N N . ILE A 1 172 ? -30.410 -32.363 -11.798 1.00 31.35 172 ILE A N 1
ATOM 613 C CA . ILE A 1 172 ? -29.977 -32.971 -10.496 1.00 31.12 172 ILE A CA 1
ATOM 614 C C . ILE A 1 172 ? -29.493 -34.424 -10.689 1.00 32.02 172 ILE A C 1
ATOM 615 O O . ILE A 1 172 ? -28.473 -34.819 -10.038 1.00 28.95 172 ILE A O 1
ATOM 620 N N . GLU A 1 173 ? -30.091 -35.153 -11.631 1.00 31.68 173 GLU A N 1
ATOM 621 C CA . GLU A 1 173 ? -29.735 -36.565 -11.956 1.00 34.41 173 GLU A CA 1
ATOM 622 C C . GLU A 1 173 ? -28.578 -36.690 -12.945 1.00 32.58 173 GLU A C 1
ATOM 623 O O . GLU A 1 173 ? -28.022 -37.762 -13.015 1.00 33.57 173 GLU A O 1
ATOM 629 N N . GLN A 1 174 ? -28.232 -35.656 -13.706 1.00 35.43 174 GLN A N 1
ATOM 630 C CA . GLN A 1 174 ? -27.213 -35.777 -14.790 1.00 34.34 174 GLN A CA 1
ATOM 631 C C . GLN A 1 174 ? -25.919 -36.389 -14.219 1.00 32.25 174 GLN A C 1
ATOM 632 O O . GLN A 1 174 ? -25.458 -35.960 -13.131 1.00 29.32 174 GLN A O 1
ATOM 638 N N . LYS A 1 175 ? -25.373 -37.384 -14.920 1.00 34.86 175 LYS A N 1
ATOM 639 C CA . LYS A 1 175 ? -24.059 -38.018 -14.624 1.00 33.92 175 LYS A CA 1
ATOM 640 C C . LYS A 1 175 ? -23.058 -37.577 -15.695 1.00 32.04 175 LYS A C 1
ATOM 641 O O . LYS A 1 175 ? -23.471 -37.258 -16.811 1.00 30.10 175 LYS A O 1
ATOM 647 N N . PHE A 1 176 ? -21.770 -37.567 -15.385 1.00 32.42 176 PHE A N 1
ATOM 648 C CA . PHE A 1 176 ? -20.732 -37.119 -16.340 1.00 33.42 176 PHE A CA 1
ATOM 649 C C . PHE A 1 176 ? -19.785 -38.290 -16.594 1.00 34.83 176 PHE A C 1
ATOM 650 O O . PHE A 1 176 ? -19.304 -38.924 -15.615 1.00 30.37 176 PHE A O 1
ATOM 658 N N . LYS A 1 177 ? -19.585 -38.583 -17.882 1.00 35.90 177 LYS A N 1
ATOM 659 C CA . LYS A 1 177 ? -18.666 -39.640 -18.361 1.00 40.28 177 LYS A CA 1
ATOM 660 C C . LYS A 1 177 ? -17.243 -39.262 -17.955 1.00 36.05 177 LYS A C 1
ATOM 661 O O . LYS A 1 177 ? -16.908 -38.059 -17.953 1.00 32.02 177 LYS A O 1
ATOM 667 N N . ARG A 1 178 ? -16.428 -40.281 -17.698 1.00 36.32 178 ARG A N 1
ATOM 668 C CA . ARG A 1 178 ? -14.985 -40.154 -17.403 1.00 36.64 178 ARG A CA 1
ATOM 669 C C . ARG A 1 178 ? -14.185 -40.096 -18.710 1.00 35.88 178 ARG A C 1
ATOM 670 O O . ARG A 1 178 ? -12.972 -39.775 -18.652 1.00 40.78 178 ARG A O 1
ATOM 678 N N . CYS A 1 179 ? -14.827 -40.332 -19.850 1.00 33.44 179 CYS A N 1
ATOM 679 C CA . CYS A 1 179 ? -14.178 -40.260 -21.178 1.00 35.69 179 CYS A CA 1
ATOM 680 C C . CYS A 1 179 ? -15.121 -39.572 -22.158 1.00 35.97 179 CYS A C 1
ATOM 681 O O . CYS A 1 179 ? -16.215 -40.072 -22.384 1.00 38.78 179 CYS A O 1
ATOM 684 N N . PRO A 1 180 ? -14.784 -38.377 -22.717 1.00 37.33 180 PRO A N 1
ATOM 685 C CA . PRO A 1 180 ? -13.556 -37.642 -22.388 1.00 36.61 180 PRO A CA 1
ATOM 686 C C . PRO A 1 180 ? -13.600 -37.176 -20.942 1.00 31.95 180 PRO A C 1
ATOM 687 O O . PRO A 1 180 ? -14.674 -36.968 -20.397 1.00 33.24 180 PRO A O 1
ATOM 691 N N . PRO A 1 181 ? -12.454 -37.059 -20.252 1.00 34.05 181 PRO A N 1
ATOM 692 C CA . PRO A 1 181 ? -12.466 -36.700 -18.834 1.00 32.26 181 PRO A CA 1
ATOM 693 C C . PRO A 1 181 ? -12.953 -35.255 -18.660 1.00 31.38 181 PRO A C 1
ATOM 694 O O . PRO A 1 181 ? -12.941 -34.498 -19.619 1.00 30.41 181 PRO A O 1
ATOM 698 N N . LEU A 1 182 ? -13.486 -34.935 -17.485 1.00 31.09 182 LEU A N 1
ATOM 699 C CA . LEU A 1 182 ? -13.877 -33.532 -17.174 1.00 30.08 182 LEU A CA 1
ATOM 700 C C . LEU A 1 182 ? -12.582 -32.736 -17.153 1.00 30.55 182 LEU A C 1
ATOM 701 O O . LEU A 1 182 ? -11.627 -33.168 -16.530 1.00 27.98 182 LEU A O 1
ATOM 706 N N . PRO A 1 183 ? -12.438 -31.637 -17.926 1.00 31.25 183 PRO A N 1
ATOM 707 C CA . PRO A 1 183 ? -11.198 -30.865 -17.903 1.00 30.41 183 PRO A CA 1
ATOM 708 C C . PRO A 1 183 ? -11.059 -30.083 -16.588 1.00 30.30 183 PRO A C 1
ATOM 709 O O . PRO A 1 183 ? -12.061 -29.810 -15.971 1.00 32.62 183 PRO A O 1
ATOM 713 N N . THR A 1 184 ? -9.826 -29.782 -16.183 1.00 26.86 184 THR A N 1
ATOM 714 C CA . THR A 1 184 ? -9.542 -28.838 -15.087 1.00 30.38 184 THR A CA 1
ATOM 715 C C . THR A 1 184 ? -9.957 -27.440 -15.535 1.00 28.61 184 THR A C 1
ATOM 716 O O . THR A 1 184 ? -10.068 -27.205 -16.753 1.00 30.17 184 THR A O 1
ATOM 720 N N . THR A 1 185 ? -10.141 -26.530 -14.584 1.00 25.84 185 THR A N 1
ATOM 721 C CA . THR A 1 185 ? -10.414 -25.124 -14.929 1.00 26.45 185 THR A CA 1
ATOM 722 C C . THR A 1 185 ? -9.562 -24.212 -14.051 1.00 26.54 185 THR A C 1
ATOM 723 O O . THR A 1 185 ? -9.328 -24.569 -12.879 1.00 28.43 185 THR A O 1
ATOM 727 N N . SER A 1 186 ? -9.239 -23.041 -14.603 1.00 26.66 186 SER A N 1
ATOM 728 C CA . SER A 1 186 ? -8.742 -21.859 -13.865 1.00 27.37 186 SER A CA 1
ATOM 729 C C . SER A 1 186 ? -9.863 -20.842 -13.775 1.00 25.64 186 SER A C 1
ATOM 730 O O . SER A 1 186 ? -10.290 -20.361 -14.844 1.00 27.04 186 SER A O 1
ATOM 733 N N . ILE A 1 187 ? -10.304 -20.525 -12.557 1.00 25.89 187 ILE A N 1
ATOM 734 C CA . ILE A 1 187 ? -11.328 -19.473 -12.301 1.00 27.57 187 ILE A CA 1
ATOM 735 C C . ILE A 1 187 ? -10.633 -18.111 -12.341 1.00 30.68 187 ILE A C 1
ATOM 736 O O . ILE A 1 187 ? -9.622 -17.948 -11.632 1.00 31.28 187 ILE A O 1
ATOM 741 N N . ILE A 1 188 ? -11.146 -17.178 -13.137 1.00 28.65 188 ILE A N 1
ATOM 742 C CA . ILE A 1 188 ? -10.564 -15.810 -13.272 1.00 27.62 188 ILE A CA 1
ATOM 743 C C . ILE A 1 188 ? -11.651 -14.811 -12.898 1.00 29.95 188 ILE A C 1
ATOM 744 O O . ILE A 1 188 ? -12.664 -14.742 -13.639 1.00 25.86 188 ILE A O 1
ATOM 749 N N . ILE A 1 189 ? -11.460 -14.151 -11.744 1.00 28.72 189 ILE A N 1
ATOM 750 C CA . ILE A 1 189 ? -12.358 -13.100 -11.222 1.00 30.42 189 ILE A CA 1
ATOM 751 C C . ILE A 1 189 ? -11.609 -11.776 -11.312 1.00 30.32 189 ILE A C 1
ATOM 752 O O . ILE A 1 189 ? -10.644 -11.603 -10.600 1.00 29.76 189 ILE A O 1
ATOM 757 N N . VAL A 1 190 ? -12.086 -10.882 -12.161 1.00 32.49 190 VAL A N 1
ATOM 758 C CA . VAL A 1 190 ? -11.513 -9.524 -12.327 1.00 32.88 190 VAL A CA 1
ATOM 759 C C . VAL A 1 190 ? -12.325 -8.568 -11.473 1.00 32.99 190 VAL A C 1
ATOM 760 O O . VAL A 1 190 ? -13.559 -8.656 -11.493 1.00 32.80 190 VAL A O 1
ATOM 764 N N . PHE A 1 191 ? -11.651 -7.700 -10.732 1.00 32.19 191 PHE A N 1
ATOM 765 C CA . PHE A 1 191 ? -12.328 -6.710 -9.875 1.00 33.08 191 PHE A CA 1
ATOM 766 C C . PHE A 1 191 ? -11.604 -5.361 -9.923 1.00 37.42 191 PHE A C 1
ATOM 767 O O . PHE A 1 191 ? -10.356 -5.282 -10.123 1.00 36.61 191 PHE A O 1
ATOM 775 N N . HIS A 1 192 ? -12.408 -4.325 -9.696 1.00 40.00 192 HIS A N 1
ATOM 776 C CA . HIS A 1 192 ? -12.007 -2.909 -9.503 1.00 39.90 192 HIS A CA 1
ATOM 777 C C . HIS A 1 192 ? -12.858 -2.323 -8.381 1.00 37.32 192 HIS A C 1
ATOM 778 O O . HIS A 1 192 ? -14.082 -2.151 -8.605 1.00 39.34 192 HIS A O 1
ATOM 785 N N . ASN A 1 193 ? -12.270 -2.131 -7.202 1.00 36.26 193 ASN A N 1
ATOM 786 C CA . ASN A 1 193 ? -12.963 -1.557 -6.007 1.00 39.06 193 ASN A CA 1
ATOM 787 C C . ASN A 1 193 ? -14.234 -2.358 -5.678 1.00 38.35 193 ASN A C 1
ATOM 788 O O . ASN A 1 193 ? -15.268 -1.753 -5.290 1.00 38.63 193 ASN A O 1
ATOM 793 N N . GLU A 1 194 ? -14.153 -3.686 -5.718 1.00 35.54 194 GLU A N 1
ATOM 794 C CA . GLU A 1 194 ? -15.267 -4.555 -5.252 1.00 33.50 194 GLU A CA 1
ATOM 795 C C . GLU A 1 194 ? -15.363 -4.436 -3.729 1.00 31.03 194 GLU A C 1
ATOM 796 O O . GLU A 1 194 ? -14.312 -4.240 -3.108 1.00 36.05 194 GLU A O 1
ATOM 802 N N . ALA A 1 195 ? -16.554 -4.553 -3.143 1.00 30.29 195 ALA A N 1
ATOM 803 C CA . ALA A 1 195 ? -16.718 -4.710 -1.677 1.00 30.38 195 ALA A CA 1
ATOM 804 C C . ALA A 1 195 ? -16.067 -6.031 -1.241 1.00 35.74 195 ALA A C 1
ATOM 805 O O . ALA A 1 195 ? -15.999 -6.992 -2.045 1.00 32.18 195 ALA A O 1
ATOM 807 N N . TRP A 1 196 ? -15.587 -6.071 0.001 1.00 38.08 196 TRP A N 1
ATOM 808 C CA . TRP A 1 196 ? -14.943 -7.271 0.579 1.00 36.06 196 TRP A CA 1
ATOM 809 C C . TRP A 1 196 ? -15.951 -8.430 0.640 1.00 34.86 196 TRP A C 1
ATOM 810 O O . TRP A 1 196 ? -15.614 -9.534 0.205 1.00 37.67 196 TRP A O 1
ATOM 821 N N . SER A 1 197 ? -17.169 -8.165 1.105 1.00 33.54 197 SER A N 1
ATOM 822 C CA . SER A 1 197 ? -18.171 -9.196 1.459 1.00 35.01 197 SER A CA 1
ATOM 823 C C . SER A 1 197 ? -18.549 -9.974 0.184 1.00 35.91 197 SER A C 1
ATOM 824 O O . SER A 1 197 ? -18.574 -11.194 0.210 1.00 33.38 197 SER A O 1
ATOM 827 N N . THR A 1 198 ? -18.638 -9.261 -0.927 1.00 33.93 198 THR A N 1
ATOM 828 C CA . THR A 1 198 ? -19.175 -9.695 -2.238 1.00 36.49 198 THR A CA 1
ATOM 829 C C . THR A 1 198 ? -18.025 -10.419 -2.987 1.00 33.63 198 THR A C 1
ATOM 830 O O . THR A 1 198 ? -18.201 -11.582 -3.444 1.00 30.34 198 THR A O 1
ATOM 834 N N . LEU A 1 199 ? -16.826 -9.850 -2.985 1.00 31.65 199 LEU A N 1
ATOM 835 C CA . LEU A 1 199 ? -15.614 -10.488 -3.557 1.00 30.94 199 LEU A CA 1
ATOM 836 C C . LEU A 1 199 ? -15.351 -11.801 -2.814 1.00 30.37 199 LEU A C 1
ATOM 837 O O . LEU A 1 199 ? -15.212 -12.817 -3.467 1.00 30.56 199 LEU A O 1
ATOM 842 N N . LEU A 1 200 ? -15.316 -11.807 -1.488 1.00 29.55 200 LEU A N 1
ATOM 843 C CA . LEU A 1 200 ? -15.067 -13.072 -0.765 1.00 31.68 200 LEU A CA 1
ATOM 844 C C . LEU A 1 200 ? -16.263 -14.024 -0.764 1.00 28.47 200 LEU A C 1
ATOM 845 O O . LEU A 1 200 ? -15.985 -15.211 -0.651 1.00 25.88 200 LEU A O 1
ATOM 850 N N . ARG A 1 201 ? -17.518 -13.586 -0.906 1.00 28.23 201 ARG A N 1
ATOM 851 C CA . ARG A 1 201 ? -18.640 -14.558 -1.031 1.00 28.44 201 ARG A CA 1
ATOM 852 C C . ARG A 1 201 ? -18.550 -15.214 -2.413 1.00 33.29 201 ARG A C 1
ATOM 853 O O . ARG A 1 201 ? -18.876 -16.420 -2.532 1.00 34.96 201 ARG A O 1
ATOM 861 N N . THR A 1 202 ? -18.072 -14.486 -3.426 1.00 32.01 202 THR A N 1
ATOM 862 C CA . THR A 1 202 ? -17.825 -15.096 -4.756 1.00 31.07 202 THR A CA 1
ATOM 863 C C . THR A 1 202 ? -16.786 -16.208 -4.600 1.00 28.63 202 THR A C 1
ATOM 864 O O . THR A 1 202 ? -17.069 -17.358 -5.016 1.00 29.70 202 THR A O 1
ATOM 868 N N . VAL A 1 203 ? -15.648 -15.890 -3.992 1.00 27.52 203 VAL A N 1
ATOM 869 C CA . VAL A 1 203 ? -14.543 -16.876 -3.826 1.00 29.33 203 VAL A CA 1
ATOM 870 C C . VAL A 1 203 ? -15.031 -18.058 -2.981 1.00 28.36 203 VAL A C 1
ATOM 871 O O . VAL A 1 203 ? -14.799 -19.208 -3.394 1.00 26.84 203 VAL A O 1
ATOM 875 N N . HIS A 1 204 ? -15.734 -17.811 -1.876 1.00 28.37 204 HIS A N 1
ATOM 876 C CA . HIS A 1 204 ? -16.235 -18.908 -1.022 1.00 29.24 204 HIS A CA 1
ATOM 877 C C . HIS A 1 204 ? -17.216 -19.767 -1.839 1.00 29.31 204 HIS A C 1
ATOM 878 O O . HIS A 1 204 ? -17.071 -21.019 -1.856 1.00 28.12 204 HIS A O 1
ATOM 885 N N . SER A 1 205 ? -18.141 -19.133 -2.542 1.00 25.07 205 SER A N 1
ATOM 886 C CA . SER A 1 205 ? -19.134 -19.832 -3.386 1.00 27.65 205 SER A CA 1
ATOM 887 C C . SER A 1 205 ? -18.454 -20.831 -4.334 1.00 26.94 205 SER A C 1
ATOM 888 O O . SER A 1 205 ? -18.934 -22.003 -4.487 1.00 26.91 205 SER A O 1
ATOM 891 N N . VAL A 1 206 ? -17.384 -20.400 -4.976 1.00 25.13 206 VAL A N 1
ATOM 892 C CA . VAL A 1 206 ? -16.701 -21.245 -5.986 1.00 27.75 206 VAL A CA 1
ATOM 893 C C . VAL A 1 206 ? -16.159 -22.473 -5.239 1.00 27.65 206 VAL A C 1
ATOM 894 O O . VAL A 1 206 ? -16.346 -23.593 -5.726 1.00 28.69 206 VAL A O 1
ATOM 898 N N . MET A 1 207 ? -15.575 -22.289 -4.057 1.00 27.82 207 MET A N 1
ATOM 899 C CA . MET A 1 207 ? -14.860 -23.389 -3.335 1.00 27.16 207 MET A CA 1
ATOM 900 C C . MET A 1 207 ? -15.854 -24.422 -2.793 1.00 26.30 207 MET A C 1
ATOM 901 O O . MET A 1 207 ? -15.539 -25.637 -2.835 1.00 27.25 207 MET A O 1
ATOM 906 N N . TYR A 1 208 ? -17.042 -23.975 -2.381 1.00 24.93 208 TYR A N 1
ATOM 907 C CA . TYR A 1 208 ? -18.096 -24.816 -1.777 1.00 25.42 208 TYR A CA 1
ATOM 908 C C . TYR A 1 208 ? -18.876 -25.588 -2.831 1.00 28.45 208 TYR A C 1
ATOM 909 O O . TYR A 1 208 ? -19.475 -26.594 -2.439 1.00 26.05 208 TYR A O 1
ATOM 918 N N . THR A 1 209 ? -18.872 -25.154 -4.107 1.00 29.29 209 THR A N 1
ATOM 919 C CA . THR A 1 209 ? -19.750 -25.725 -5.164 1.00 25.81 209 THR A CA 1
ATOM 920 C C . THR A 1 209 ? -18.965 -26.424 -6.257 1.00 25.94 209 THR A C 1
ATOM 921 O O . THR A 1 209 ? -19.607 -27.247 -6.934 1.00 26.75 209 THR A O 1
ATOM 925 N N . SER A 1 210 ? -17.658 -26.171 -6.370 1.00 25.75 210 SER A N 1
ATOM 926 C CA . SER A 1 210 ? -16.788 -26.673 -7.463 1.00 25.55 210 SER A CA 1
ATOM 927 C C . SER A 1 210 ? -16.079 -27.932 -7.000 1.00 29.20 210 SER A C 1
ATOM 928 O O . SER A 1 210 ? -15.328 -27.894 -6.028 1.00 29.85 210 SER A O 1
ATOM 931 N N . PRO A 1 211 ? -16.301 -29.087 -7.668 1.00 27.84 211 PRO A N 1
ATOM 932 C CA . PRO A 1 211 ? -15.516 -30.290 -7.399 1.00 29.20 211 PRO A CA 1
ATOM 933 C C . PRO A 1 211 ? -14.015 -30.005 -7.317 1.00 29.61 211 PRO A C 1
ATOM 934 O O . PRO A 1 211 ? -13.484 -29.387 -8.251 1.00 28.67 211 PRO A O 1
ATOM 938 N N . ALA A 1 212 ? -13.369 -30.494 -6.257 1.00 28.89 212 ALA A N 1
ATOM 939 C CA . ALA A 1 212 ? -11.914 -30.399 -6.036 1.00 27.35 212 ALA A CA 1
ATOM 940 C C . ALA A 1 212 ? -11.162 -30.869 -7.287 1.00 29.17 212 ALA A C 1
ATOM 941 O O . ALA A 1 212 ? -10.180 -30.203 -7.654 1.00 29.89 212 ALA A O 1
ATOM 943 N N . ILE A 1 213 ? -11.610 -31.937 -7.953 1.00 27.34 213 ILE A N 1
ATOM 944 C CA . ILE A 1 213 ? -10.826 -32.529 -9.086 1.00 31.45 213 ILE A CA 1
ATOM 945 C C . ILE A 1 213 ? -10.806 -31.587 -10.300 1.00 26.58 213 ILE A C 1
ATOM 946 O O . ILE A 1 213 ? -9.943 -31.795 -11.163 1.00 31.12 213 ILE A O 1
ATOM 951 N N . LEU A 1 214 ? -11.696 -30.608 -10.368 1.00 27.13 214 LEU A N 1
ATOM 952 C CA . LEU A 1 214 ? -11.845 -29.647 -11.503 1.00 29.31 214 LEU A CA 1
ATOM 953 C C . LEU A 1 214 ? -11.155 -28.305 -11.204 1.00 29.58 214 LEU A C 1
ATOM 954 O O . LEU A 1 214 ? -10.840 -27.560 -12.152 1.00 29.58 214 LEU A O 1
ATOM 959 N N . LEU A 1 215 ? -11.001 -27.971 -9.929 1.00 29.19 215 LEU A N 1
ATOM 960 C CA . LEU A 1 215 ? -10.668 -26.596 -9.521 1.00 31.40 215 LEU A CA 1
ATOM 961 C C . LEU A 1 215 ? -9.161 -26.535 -9.339 1.00 31.07 215 LEU A C 1
ATOM 962 O O . LEU A 1 215 ? -8.681 -26.866 -8.243 1.00 30.59 215 LEU A O 1
ATOM 967 N N . LYS A 1 216 ? -8.441 -26.181 -10.405 1.00 29.23 216 LYS A N 1
ATOM 968 C CA . LYS A 1 216 ? -6.966 -26.127 -10.327 1.00 30.31 216 LYS A CA 1
ATOM 969 C C . LYS A 1 216 ? -6.525 -24.875 -9.552 1.00 32.60 216 LYS A C 1
ATOM 970 O O . LYS A 1 216 ? -5.565 -24.973 -8.797 1.00 32.27 216 LYS A O 1
ATOM 976 N N . GLU A 1 217 ? -7.201 -23.740 -9.759 1.00 30.70 217 GLU A N 1
ATOM 977 C CA . GLU A 1 217 ? -6.809 -22.420 -9.211 1.00 30.56 217 GLU A CA 1
ATOM 978 C C . GLU A 1 217 ? -7.939 -21.393 -9.411 1.00 27.93 217 GLU A C 1
ATOM 979 O O . GLU A 1 217 ? -8.863 -21.589 -10.249 1.00 27.34 217 GLU A O 1
ATOM 985 N N . ILE A 1 218 ? -7.915 -20.400 -8.541 1.00 27.28 218 ILE A N 1
ATOM 986 C CA . ILE A 1 218 ? -8.746 -19.176 -8.576 1.00 25.95 218 ILE A CA 1
ATOM 987 C C . ILE A 1 218 ? -7.762 -18.016 -8.688 1.00 28.09 218 ILE A C 1
ATOM 988 O O . ILE A 1 218 ? -7.003 -17.813 -7.725 1.00 29.07 218 ILE A O 1
ATOM 993 N N . ILE A 1 219 ? -7.759 -17.339 -9.836 1.00 26.99 219 ILE A N 1
ATOM 994 C CA . ILE A 1 219 ? -6.982 -16.103 -10.071 1.00 28.87 219 ILE A CA 1
ATOM 995 C C . ILE A 1 219 ? -7.923 -14.904 -9.864 1.00 30.64 219 ILE A C 1
ATOM 996 O O . ILE A 1 219 ? -8.963 -14.836 -10.487 1.00 31.42 219 ILE A O 1
ATOM 1001 N N . LEU A 1 220 ? -7.563 -14.042 -8.927 1.00 30.01 220 LEU A N 1
ATOM 1002 C CA . LEU A 1 220 ? -8.196 -12.745 -8.624 1.00 31.69 220 LEU A CA 1
ATOM 1003 C C . LEU A 1 220 ? -7.350 -11.683 -9.331 1.00 30.74 220 LEU A C 1
ATOM 1004 O O . LEU A 1 220 ? -6.192 -11.538 -8.956 1.00 35.06 220 LEU A O 1
ATOM 1009 N N . VAL A 1 221 ? -7.855 -11.020 -10.364 1.00 31.42 221 VAL A N 1
ATOM 1010 C CA . VAL A 1 221 ? -7.110 -9.940 -11.085 1.00 32.38 221 VAL A CA 1
ATOM 1011 C C . VAL A 1 221 ? -7.577 -8.583 -10.556 1.00 34.52 221 VAL A C 1
ATOM 1012 O O . VAL A 1 221 ? -8.755 -8.251 -10.753 1.00 33.59 221 VAL A O 1
ATOM 1016 N N . ASP A 1 222 ? -6.693 -7.838 -9.893 1.00 36.28 222 ASP A N 1
ATOM 1017 C CA . ASP A 1 222 ? -7.004 -6.487 -9.366 1.00 36.53 222 ASP A CA 1
ATOM 1018 C C . ASP A 1 222 ? -6.770 -5.445 -10.462 1.00 36.50 222 ASP A C 1
ATOM 1019 O O . ASP A 1 222 ? -5.619 -5.243 -10.803 1.00 34.20 222 ASP A O 1
ATOM 1024 N N . ASP A 1 223 ? -7.817 -4.843 -11.036 1.00 38.97 223 ASP A N 1
ATOM 1025 C CA . ASP A 1 223 ? -7.635 -3.743 -12.027 1.00 39.76 223 ASP A CA 1
ATOM 1026 C C . ASP A 1 223 ? -7.432 -2.422 -11.266 1.00 40.99 223 ASP A C 1
ATOM 1027 O O . ASP A 1 223 ? -8.376 -1.629 -11.245 1.00 37.24 223 ASP A O 1
ATOM 1032 N N . ALA A 1 224 ? -6.276 -2.269 -10.601 1.00 40.28 224 ALA A N 1
ATOM 1033 C CA . ALA A 1 224 ? -5.783 -1.035 -9.943 1.00 45.42 224 ALA A CA 1
ATOM 1034 C C . ALA A 1 224 ? -6.810 -0.510 -8.936 1.00 44.91 224 ALA A C 1
ATOM 1035 O O . ALA A 1 224 ? -7.163 0.666 -8.999 1.00 48.60 224 ALA A O 1
ATOM 1037 N N . SER A 1 225 ? -7.260 -1.348 -8.016 1.00 45.37 225 SER A N 1
ATOM 1038 C CA . SER A 1 225 ? -8.206 -0.935 -6.955 1.00 46.31 225 SER A CA 1
ATOM 1039 C C . SER A 1 225 ? -7.490 0.063 -6.039 1.00 51.22 225 SER A C 1
ATOM 1040 O O . SER A 1 225 ? -6.251 -0.054 -5.886 1.00 53.48 225 SER A O 1
ATOM 1043 N N . VAL A 1 226 ? -8.255 0.995 -5.471 1.00 49.71 226 VAL A N 1
ATOM 1044 C CA . VAL A 1 226 ? -7.780 2.075 -4.557 1.00 56.32 226 VAL A CA 1
ATOM 1045 C C . VAL A 1 226 ? -7.880 1.576 -3.117 1.00 51.97 226 VAL A C 1
ATOM 1046 O O . VAL A 1 226 ? -7.013 1.894 -2.330 1.00 52.81 226 VAL A O 1
ATOM 1050 N N . ASP A 1 227 ? -8.903 0.789 -2.808 1.00 56.81 227 ASP A N 1
ATOM 1051 C CA . ASP A 1 227 ? -9.256 0.393 -1.420 1.00 59.61 227 ASP A CA 1
ATOM 1052 C C . ASP A 1 227 ? -8.138 -0.471 -0.826 1.00 63.69 227 ASP A C 1
ATOM 1053 O O . ASP A 1 227 ? -7.653 -1.414 -1.517 1.00 61.58 227 ASP A O 1
ATOM 1058 N N . GLU A 1 228 ? -7.721 -0.124 0.395 1.00 62.64 228 GLU A N 1
ATOM 1059 C CA . GLU A 1 228 ? -6.466 -0.616 1.019 1.00 63.77 228 GLU A CA 1
ATOM 1060 C C . GLU A 1 228 ? -6.691 -2.087 1.397 1.00 55.46 228 GLU A C 1
ATOM 1061 O O . GLU A 1 228 ? -5.753 -2.882 1.205 1.00 50.47 228 GLU A O 1
ATOM 1067 N N . TYR A 1 229 ? -7.911 -2.422 1.843 1.00 50.94 229 TYR A N 1
ATOM 1068 C CA . TYR A 1 229 ? -8.364 -3.785 2.237 1.00 53.68 229 TYR A CA 1
ATOM 1069 C C . TYR A 1 229 ? -8.184 -4.784 1.079 1.00 47.76 229 TYR A C 1
ATOM 1070 O O . TYR A 1 229 ? -8.060 -5.987 1.373 1.00 48.90 229 TYR A O 1
ATOM 1079 N N . LEU A 1 230 ? -8.161 -4.322 -0.179 1.00 42.98 230 LEU A N 1
ATOM 1080 C CA . LEU A 1 230 ? -7.966 -5.170 -1.385 1.00 41.31 230 LEU A CA 1
ATOM 1081 C C . LEU A 1 230 ? -6.473 -5.309 -1.725 1.00 45.55 230 LEU A C 1
ATOM 1082 O O . LEU A 1 230 ? -6.168 -5.876 -2.821 1.00 38.58 230 LEU A O 1
ATOM 1087 N N . HIS A 1 231 ? -5.559 -4.807 -0.879 1.00 48.18 231 HIS A N 1
ATOM 1088 C CA . HIS A 1 231 ? -4.090 -4.937 -1.117 1.00 49.81 231 HIS A CA 1
ATOM 1089 C C . HIS A 1 231 ? -3.566 -6.062 -0.224 1.00 48.15 231 HIS A C 1
ATOM 1090 O O . HIS A 1 231 ? -3.926 -7.217 -0.517 1.00 45.18 231 HIS A O 1
ATOM 1097 N N . ASP A 1 232 ? -2.788 -5.748 0.815 1.00 49.63 232 ASP A N 1
ATOM 1098 C CA . ASP A 1 232 ? -2.102 -6.771 1.648 1.00 52.97 232 ASP A CA 1
ATOM 1099 C C . ASP A 1 232 ? -3.158 -7.609 2.370 1.00 48.27 232 ASP A C 1
ATOM 1100 O O . ASP A 1 232 ? -2.944 -8.819 2.516 1.00 45.45 232 ASP A O 1
ATOM 1105 N N . LYS A 1 233 ? -4.266 -7.003 2.796 1.00 45.10 233 LYS A N 1
ATOM 1106 C CA . LYS A 1 233 ? -5.283 -7.744 3.588 1.00 46.27 233 LYS A CA 1
ATOM 1107 C C . LYS A 1 233 ? -5.764 -8.941 2.757 1.00 41.49 233 LYS A C 1
ATOM 1108 O O . LYS A 1 233 ? -5.758 -10.054 3.315 1.00 40.61 233 LYS A O 1
ATOM 1114 N N . LEU A 1 234 ? -6.088 -8.718 1.472 1.00 35.69 234 LEU A N 1
ATOM 1115 C CA . LEU A 1 234 ? -6.601 -9.756 0.533 1.00 35.75 234 LEU A CA 1
ATOM 1116 C C . LEU A 1 234 ? -5.504 -10.793 0.248 1.00 38.64 234 LEU A C 1
ATOM 1117 O O . LEU A 1 234 ? -5.798 -12.002 0.366 1.00 33.42 234 LEU A O 1
ATOM 1122 N N . ASP A 1 235 ? -4.296 -10.349 -0.110 1.00 37.24 235 ASP A N 1
ATOM 1123 C CA . ASP A 1 235 ? -3.112 -11.225 -0.320 1.00 40.59 235 ASP A CA 1
ATOM 1124 C C . ASP A 1 235 ? -3.011 -12.254 0.806 1.00 40.58 235 ASP A C 1
ATOM 1125 O O . ASP A 1 235 ? -2.796 -13.418 0.503 1.00 41.80 235 ASP A O 1
ATOM 1130 N N . GLU A 1 236 ? -3.154 -11.830 2.059 1.00 38.73 236 GLU A N 1
ATOM 1131 C CA . GLU A 1 236 ? -2.859 -12.687 3.229 1.00 41.47 236 GLU A CA 1
ATOM 1132 C C . GLU A 1 236 ? -4.033 -13.625 3.478 1.00 34.74 236 GLU A C 1
ATOM 1133 O O . GLU A 1 236 ? -3.774 -14.811 3.684 1.00 41.19 236 GLU A O 1
ATOM 1139 N N . TYR A 1 237 ? -5.256 -13.092 3.529 1.00 33.15 237 TYR A N 1
ATOM 1140 C CA . TYR A 1 237 ? -6.511 -13.848 3.789 1.00 34.18 237 TYR A CA 1
ATOM 1141 C C . TYR A 1 237 ? -6.608 -15.080 2.863 1.00 34.83 237 TYR A C 1
ATOM 1142 O O . TYR A 1 237 ? -6.986 -16.172 3.283 1.00 41.29 237 TYR A O 1
ATOM 1151 N N . VAL A 1 238 ? -6.235 -14.895 1.613 1.00 31.30 238 VAL A N 1
ATOM 1152 C CA . VAL A 1 238 ? -6.476 -15.827 0.484 1.00 35.03 238 VAL A CA 1
ATOM 1153 C C . VAL A 1 238 ? -5.422 -16.964 0.507 1.00 35.19 238 VAL A C 1
ATOM 1154 O O . VAL A 1 238 ? -5.664 -18.027 -0.074 1.00 34.50 238 VAL A O 1
ATOM 1158 N N . LYS A 1 239 ? -4.284 -16.785 1.173 1.00 36.06 239 LYS A N 1
ATOM 1159 C CA . LYS A 1 239 ? -3.242 -17.852 1.283 1.00 39.15 239 LYS A CA 1
ATOM 1160 C C . LYS A 1 239 ? -3.818 -19.145 1.893 1.00 33.02 239 LYS A C 1
ATOM 1161 O O . LYS A 1 239 ? -3.378 -20.212 1.498 1.00 28.61 239 LYS A O 1
ATOM 1167 N N . GLN A 1 240 ? -4.769 -19.061 2.825 1.00 33.02 240 GLN A N 1
ATOM 1168 C CA . GLN A 1 240 ? -5.273 -20.261 3.538 1.00 34.07 240 GLN A CA 1
ATOM 1169 C C . GLN A 1 240 ? -5.838 -21.265 2.525 1.00 32.85 240 GLN A C 1
ATOM 1170 O O . GLN A 1 240 ? -5.749 -22.492 2.799 1.00 32.94 240 GLN A O 1
ATOM 1176 N N . PHE A 1 241 ? -6.379 -20.780 1.401 1.00 30.18 241 PHE A N 1
ATOM 1177 C CA . PHE A 1 241 ? -7.092 -21.606 0.391 1.00 31.51 241 PHE A CA 1
ATOM 1178 C C . PHE A 1 241 ? -6.103 -22.362 -0.511 1.00 29.78 241 PHE A C 1
ATOM 1179 O O . PHE A 1 241 ? -6.570 -23.274 -1.211 1.00 31.73 241 PHE A O 1
ATOM 1187 N N . GLN A 1 242 ? -4.824 -21.966 -0.526 1.00 30.88 242 GLN A N 1
ATOM 1188 C CA . GLN A 1 242 ? -3.678 -22.601 -1.246 1.00 30.54 242 GLN A CA 1
ATOM 1189 C C . GLN A 1 242 ? -3.725 -22.378 -2.766 1.00 29.61 242 GLN A C 1
ATOM 1190 O O . GLN A 1 242 ? -2.644 -22.246 -3.356 1.00 31.74 242 GLN A O 1
ATOM 1196 N N . ILE A 1 243 ? -4.889 -22.376 -3.401 1.00 27.69 243 ILE A N 1
ATOM 1197 C CA . ILE A 1 243 ? -4.955 -22.321 -4.889 1.00 29.57 243 ILE A CA 1
ATOM 1198 C C . ILE A 1 243 ? -5.414 -20.939 -5.353 1.00 32.15 243 ILE A C 1
ATOM 1199 O O . ILE A 1 243 ? -5.643 -20.789 -6.568 1.00 33.54 243 ILE A O 1
ATOM 1204 N N . VAL A 1 244 ? -5.557 -19.975 -4.440 1.00 33.39 244 VAL A N 1
ATOM 1205 C CA . VAL A 1 244 ? -6.033 -18.611 -4.793 1.00 34.13 244 VAL A CA 1
ATOM 1206 C C . VAL A 1 244 ? -4.807 -17.693 -4.885 1.00 35.99 244 VAL A C 1
ATOM 1207 O O . VAL A 1 244 ? -4.021 -17.661 -3.940 1.00 35.99 244 VAL A O 1
ATOM 1211 N N . LYS A 1 245 ? -4.664 -17.017 -6.020 1.00 33.34 245 LYS A N 1
ATOM 1212 C CA . LYS A 1 245 ? -3.575 -16.073 -6.339 1.00 39.45 245 LYS A CA 1
ATOM 1213 C C . LYS A 1 245 ? -4.212 -14.732 -6.705 1.00 39.02 245 LYS A C 1
ATOM 1214 O O . LYS A 1 245 ? -5.203 -14.741 -7.466 1.00 32.55 245 LYS A O 1
ATOM 1220 N N . VAL A 1 246 ? -3.670 -13.631 -6.188 1.00 41.08 246 VAL A N 1
ATOM 1221 C CA . VAL A 1 246 ? -4.012 -12.254 -6.629 1.00 38.85 246 VAL A CA 1
ATOM 1222 C C . VAL A 1 246 ? -2.924 -11.757 -7.583 1.00 38.77 246 VAL A C 1
ATOM 1223 O O . VAL A 1 246 ? -1.753 -11.816 -7.212 1.00 36.02 246 VAL A O 1
ATOM 1227 N N . VAL A 1 247 ? -3.327 -11.306 -8.773 1.00 38.60 247 VAL A N 1
ATOM 1228 C CA . VAL A 1 247 ? -2.459 -10.712 -9.829 1.00 41.88 247 VAL A CA 1
ATOM 1229 C C . VAL A 1 247 ? -2.837 -9.228 -9.949 1.00 46.63 247 VAL A C 1
ATOM 1230 O O . VAL A 1 247 ? -4.074 -8.926 -9.919 1.00 38.98 247 VAL A O 1
ATOM 1234 N N . ARG A 1 248 ? -1.843 -8.333 -10.046 1.00 46.59 248 ARG A N 1
ATOM 1235 C CA . ARG A 1 248 ? -2.093 -6.866 -9.962 1.00 49.50 248 ARG A CA 1
ATOM 1236 C C . ARG A 1 248 ? -1.894 -6.208 -11.331 1.00 47.33 248 ARG A C 1
ATOM 1237 O O . ARG A 1 248 ? -0.785 -6.312 -11.897 1.00 44.39 248 ARG A O 1
ATOM 1245 N N . GLN A 1 249 ? -2.939 -5.553 -11.837 1.00 44.60 249 GLN A N 1
ATOM 1246 C CA . GLN A 1 249 ? -2.843 -4.564 -12.946 1.00 48.80 249 GLN A CA 1
ATOM 1247 C C . GLN A 1 249 ? -2.657 -3.213 -12.247 1.00 49.63 249 GLN A C 1
ATOM 1248 O O . GLN A 1 249 ? -3.647 -2.701 -11.712 1.00 52.43 249 GLN A O 1
ATOM 1254 N N . LYS A 1 250 ? -1.399 -2.785 -12.120 1.00 51.01 250 LYS A N 1
ATOM 1255 C CA . LYS A 1 250 ? -0.883 -1.548 -11.447 1.00 58.55 250 LYS A CA 1
ATOM 1256 C C . LYS A 1 250 ? -1.591 -0.267 -11.948 1.00 57.66 250 LYS A C 1
ATOM 1257 O O . LYS A 1 250 ? -1.987 0.559 -11.104 1.00 53.70 250 LYS A O 1
ATOM 1263 N N . GLU A 1 251 ? -1.729 -0.103 -13.269 1.00 52.35 251 GLU A N 1
ATOM 1264 C CA . GLU A 1 251 ? -2.410 1.041 -13.943 1.00 60.80 251 GLU A CA 1
ATOM 1265 C C . GLU A 1 251 ? -3.806 0.600 -14.412 1.00 53.11 251 GLU A C 1
ATOM 1266 O O . GLU A 1 251 ? -3.924 -0.448 -15.059 1.00 51.50 251 GLU A O 1
ATOM 1272 N N . ARG A 1 252 ? -4.834 1.387 -14.120 1.00 49.00 252 ARG A N 1
ATOM 1273 C CA . ARG A 1 252 ? -6.234 1.080 -14.496 1.00 49.56 252 ARG A CA 1
ATOM 1274 C C . ARG A 1 252 ? -6.381 0.933 -16.014 1.00 49.41 252 ARG A C 1
ATOM 1275 O O . ARG A 1 252 ? -6.412 1.955 -16.681 1.00 56.34 252 ARG A O 1
ATOM 1283 N N . LYS A 1 253 ? -6.562 -0.290 -16.523 1.00 49.03 253 LYS A N 1
ATOM 1284 C CA . LYS A 1 253 ? -6.784 -0.569 -17.967 1.00 42.26 253 LYS A CA 1
ATOM 1285 C C . LYS A 1 253 ? -8.147 -1.243 -18.220 1.00 39.01 253 LYS A C 1
ATOM 1286 O O . LYS A 1 253 ? -8.501 -1.447 -19.385 1.00 42.41 253 LYS A O 1
ATOM 1292 N N . GLY A 1 254 ? -8.914 -1.591 -17.194 1.00 33.64 254 GLY A N 1
ATOM 1293 C CA . GLY A 1 254 ? -10.267 -2.136 -17.396 1.00 32.16 254 GLY A CA 1
ATOM 1294 C C . GLY A 1 254 ? -10.309 -3.656 -17.511 1.00 32.64 254 GLY A C 1
ATOM 1295 O O . GLY A 1 254 ? -9.256 -4.310 -17.502 1.00 29.35 254 GLY A O 1
ATOM 1296 N N . LEU A 1 255 ? -11.522 -4.166 -17.694 1.00 31.25 255 LEU A N 1
ATOM 1297 C CA . LEU A 1 255 ? -11.924 -5.581 -17.604 1.00 33.64 255 LEU A CA 1
ATOM 1298 C C . LEU A 1 255 ? -11.205 -6.418 -18.673 1.00 32.53 255 LEU A C 1
ATOM 1299 O O . LEU A 1 255 ? -10.818 -7.540 -18.366 1.00 32.84 255 LEU A O 1
ATOM 1304 N N . ILE A 1 256 ? -11.037 -5.900 -19.884 1.00 32.91 256 ILE A N 1
ATOM 1305 C CA . ILE A 1 256 ? -10.522 -6.673 -21.055 1.00 35.66 256 ILE A CA 1
ATOM 1306 C C . ILE A 1 256 ? -9.069 -7.039 -20.792 1.00 33.17 256 ILE A C 1
ATOM 1307 O O . ILE A 1 256 ? -8.736 -8.234 -20.881 1.00 29.77 256 ILE A O 1
ATOM 1312 N N . THR A 1 257 ? -8.246 -6.036 -20.483 1.00 32.40 257 THR A N 1
ATOM 1313 C CA . THR A 1 257 ? -6.798 -6.201 -20.200 1.00 34.89 257 THR A CA 1
ATOM 1314 C C . THR A 1 257 ? -6.617 -7.138 -19.000 1.00 33.42 257 THR A C 1
ATOM 1315 O O . THR A 1 257 ? -5.649 -7.926 -19.025 1.00 29.87 257 THR A O 1
ATOM 1319 N N . ALA A 1 258 ? -7.471 -7.000 -17.984 1.00 30.00 258 ALA A N 1
ATOM 1320 C CA . ALA A 1 258 ? -7.395 -7.791 -16.737 1.00 34.25 258 ALA A CA 1
ATOM 1321 C C . ALA A 1 258 ? -7.658 -9.270 -17.058 1.00 33.58 258 ALA A C 1
ATOM 1322 O O . ALA A 1 258 ? -6.909 -10.132 -16.568 1.00 37.14 258 ALA A O 1
ATOM 1324 N N . ARG A 1 259 ? -8.624 -9.562 -17.923 1.00 33.26 259 ARG A N 1
ATOM 1325 C CA . ARG A 1 259 ? -8.943 -10.972 -18.282 1.00 34.04 259 ARG A CA 1
ATOM 1326 C C . ARG A 1 259 ? -7.788 -11.615 -19.057 1.00 34.58 259 ARG A C 1
ATOM 1327 O O . ARG A 1 259 ? -7.504 -12.835 -18.856 1.00 35.46 259 ARG A O 1
ATOM 1335 N N . LEU A 1 260 ? -7.191 -10.853 -19.967 1.00 34.41 260 LEU A N 1
ATOM 1336 C CA . LEU A 1 260 ? -6.005 -11.289 -20.735 1.00 35.89 260 LEU A CA 1
ATOM 1337 C C . LEU A 1 260 ? -4.853 -11.566 -19.757 1.00 32.23 260 LEU A C 1
ATOM 1338 O O . LEU A 1 260 ? -4.190 -12.576 -19.933 1.00 31.94 260 LEU A O 1
ATOM 1343 N N . LEU A 1 261 ? -4.636 -10.699 -18.767 1.00 33.13 261 LEU A N 1
ATOM 1344 C CA . LEU A 1 261 ? -3.647 -10.925 -17.684 1.00 32.85 261 LEU A CA 1
ATOM 1345 C C . LEU A 1 261 ? -3.971 -12.252 -16.980 1.00 31.83 261 LEU A C 1
ATOM 1346 O O . LEU A 1 261 ? -3.099 -13.099 -16.874 1.00 32.34 261 LEU A O 1
ATOM 1351 N N . GLY A 1 262 ? -5.189 -12.418 -16.492 1.00 32.42 262 GLY A N 1
ATOM 1352 C CA . GLY A 1 262 ? -5.607 -13.657 -15.817 1.00 31.96 262 GLY A CA 1
ATOM 1353 C C . GLY A 1 262 ? -5.302 -14.876 -16.664 1.00 29.16 262 GLY A C 1
ATOM 1354 O O . GLY A 1 262 ? -4.689 -15.818 -16.139 1.00 28.50 262 GLY A O 1
ATOM 1355 N N . ALA A 1 263 ? -5.688 -14.840 -17.944 1.00 31.49 263 ALA A N 1
ATOM 1356 C CA . ALA A 1 263 ? -5.538 -15.959 -18.900 1.00 30.46 263 ALA A CA 1
ATOM 1357 C C . ALA A 1 263 ? -4.059 -16.300 -19.064 1.00 32.02 263 ALA A C 1
ATOM 1358 O O . ALA A 1 263 ? -3.717 -17.493 -19.109 1.00 32.66 263 ALA A O 1
ATOM 1360 N N . SER A 1 264 ? -3.212 -15.283 -19.176 1.00 30.75 264 SER A N 1
ATOM 1361 C CA . SER A 1 264 ? -1.765 -15.455 -19.422 1.00 31.59 264 SER A CA 1
ATOM 1362 C C . SER A 1 264 ? -1.142 -16.175 -18.226 1.00 33.27 264 SER A C 1
ATOM 1363 O O . SER A 1 264 ? -0.198 -16.891 -18.449 1.00 41.55 264 SER A O 1
ATOM 1366 N N . VAL A 1 265 ? -1.615 -16.006 -16.993 1.00 34.87 265 VAL A N 1
ATOM 1367 C CA . VAL A 1 265 ? -1.032 -16.802 -15.868 1.00 35.21 265 VAL A CA 1
ATOM 1368 C C . VAL A 1 265 ? -1.794 -18.142 -15.672 1.00 35.38 265 VAL A C 1
ATOM 1369 O O . VAL A 1 265 ? -1.259 -19.013 -14.987 1.00 32.38 265 VAL A O 1
ATOM 1373 N N . ALA A 1 266 ? -2.998 -18.337 -16.206 1.00 31.39 266 ALA A N 1
ATOM 1374 C CA . ALA A 1 266 ? -3.775 -19.564 -15.918 1.00 33.73 266 ALA A CA 1
ATOM 1375 C C . ALA A 1 266 ? -3.048 -20.771 -16.520 1.00 33.44 266 ALA A C 1
ATOM 1376 O O . ALA A 1 266 ? -2.568 -20.668 -17.656 1.00 32.74 266 ALA A O 1
ATOM 1378 N N . THR A 1 267 ? -3.055 -21.915 -15.838 1.00 34.61 267 THR A N 1
ATOM 1379 C CA . THR A 1 267 ? -2.502 -23.185 -16.384 1.00 34.38 267 THR A CA 1
ATOM 1380 C C . THR A 1 267 ? -3.601 -24.249 -16.488 1.00 32.99 267 THR A C 1
ATOM 1381 O O . THR A 1 267 ? -3.250 -25.359 -16.886 1.00 33.05 267 THR A O 1
ATOM 1385 N N . GLY A 1 268 ? -4.865 -23.936 -16.174 1.00 31.10 268 GLY A N 1
ATOM 1386 C CA . GLY A 1 268 ? -5.991 -24.881 -16.343 1.00 31.04 268 GLY A CA 1
ATOM 1387 C C . GLY A 1 268 ? -6.169 -25.287 -17.796 1.00 30.03 268 GLY A C 1
ATOM 1388 O O . GLY A 1 268 ? -5.707 -24.560 -18.650 1.00 29.00 268 GLY A O 1
ATOM 1389 N N . GLU A 1 269 ? -6.885 -26.371 -18.091 1.00 29.77 269 GLU A N 1
ATOM 1390 C CA . GLU A 1 269 ? -7.221 -26.703 -19.501 1.00 31.80 269 GLU A CA 1
ATOM 1391 C C . GLU A 1 269 ? -8.344 -25.797 -20.012 1.00 28.11 269 GLU A C 1
ATOM 1392 O O . GLU A 1 269 ? -8.494 -25.687 -21.233 1.00 26.64 269 GLU A O 1
ATOM 1398 N N . THR A 1 270 ? -9.176 -25.293 -19.106 1.00 27.03 270 THR A N 1
ATOM 1399 C CA . THR A 1 270 ? -10.258 -24.326 -19.399 1.00 26.46 270 THR A CA 1
ATOM 1400 C C . THR A 1 270 ? -10.079 -23.086 -18.528 1.00 27.97 270 THR A C 1
ATOM 1401 O O . THR A 1 270 ? -9.385 -23.168 -17.462 1.00 26.14 270 THR A O 1
ATOM 1405 N N . LEU A 1 271 ? -10.680 -21.986 -18.992 1.00 27.76 271 LEU A N 1
ATOM 1406 C CA . LEU A 1 271 ? -10.804 -20.709 -18.258 1.00 26.30 271 LEU A CA 1
ATOM 1407 C C . LEU A 1 271 ? -12.287 -20.555 -17.938 1.00 25.78 271 LEU A C 1
ATOM 1408 O O . LEU A 1 271 ? -13.068 -20.775 -18.841 1.00 24.66 271 LEU A O 1
ATOM 1413 N N . THR A 1 272 ? -12.618 -20.279 -16.678 1.00 23.42 272 THR A N 1
ATOM 1414 C CA . THR A 1 272 ? -13.964 -19.902 -16.251 1.00 24.99 272 THR A CA 1
ATOM 1415 C C . THR A 1 272 ? -13.892 -18.485 -15.675 1.00 25.14 272 THR A C 1
ATOM 1416 O O . THR A 1 272 ? -13.313 -18.290 -14.597 1.00 25.12 272 THR A O 1
ATOM 1420 N N . PHE A 1 273 ? -14.488 -17.533 -16.378 1.00 24.04 273 PHE A N 1
ATOM 1421 C CA . PHE A 1 273 ? -14.591 -16.119 -15.967 1.00 25.07 273 PHE A CA 1
ATOM 1422 C C . PHE A 1 273 ? -15.857 -15.960 -15.124 1.00 23.17 273 PHE A C 1
ATOM 1423 O O . PHE A 1 273 ? -16.877 -16.515 -15.513 1.00 25.12 273 PHE A O 1
ATOM 1431 N N . LEU A 1 274 ? -15.756 -15.240 -14.010 1.00 24.95 274 LEU A N 1
ATOM 1432 C CA . LEU A 1 274 ? -16.874 -14.801 -13.128 1.00 27.85 274 LEU A CA 1
ATOM 1433 C C . LEU A 1 274 ? -16.612 -13.334 -12.750 1.00 25.81 274 LEU A C 1
ATOM 1434 O O . LEU A 1 274 ? -15.463 -13.005 -12.662 1.00 26.24 274 LEU A O 1
ATOM 1439 N N . ASP A 1 275 ? -17.640 -12.495 -12.618 1.00 25.98 275 ASP A N 1
ATOM 1440 C CA . ASP A 1 275 ? -17.541 -11.159 -11.977 1.00 30.69 275 ASP A CA 1
ATOM 1441 C C . ASP A 1 275 ? -17.303 -11.374 -10.472 1.00 31.93 275 ASP A C 1
ATOM 1442 O O . ASP A 1 275 ? -17.521 -12.506 -9.983 1.00 32.16 275 ASP A O 1
ATOM 1447 N N . ALA A 1 276 ? -17.005 -10.299 -9.735 1.00 30.45 276 ALA A N 1
ATOM 1448 C CA . ALA A 1 276 ? -16.604 -10.352 -8.312 1.00 32.87 276 ALA A CA 1
ATOM 1449 C C . ALA A 1 276 ? -17.812 -10.209 -7.386 1.00 30.77 276 ALA A C 1
ATOM 1450 O O . ALA A 1 276 ? -17.583 -9.973 -6.213 1.00 32.37 276 ALA A O 1
ATOM 1452 N N . HIS A 1 277 ? -19.036 -10.342 -7.894 1.00 29.80 277 HIS A N 1
ATOM 1453 C CA . HIS A 1 277 ? -20.304 -10.248 -7.121 1.00 30.98 277 HIS A CA 1
ATOM 1454 C C . HIS A 1 277 ? -21.259 -11.318 -7.654 1.00 30.96 277 HIS A C 1
ATOM 1455 O O . HIS A 1 277 ? -22.364 -10.986 -8.076 1.00 28.15 277 HIS A O 1
ATOM 1462 N N . CYS A 1 278 ? -20.806 -12.571 -7.613 1.00 30.96 278 CYS A N 1
ATOM 1463 C CA . CYS A 1 278 ? -21.553 -13.764 -8.058 1.00 28.47 278 CYS A CA 1
ATOM 1464 C C . CYS A 1 278 ? -21.647 -14.761 -6.916 1.00 28.20 278 CYS A C 1
ATOM 1465 O O . CYS A 1 278 ? -20.880 -14.656 -5.944 1.00 28.10 278 CYS A O 1
ATOM 1468 N N . GLU A 1 279 ? -22.583 -15.697 -7.048 1.00 29.04 279 GLU A N 1
ATOM 1469 C CA . GLU A 1 279 ? -22.774 -16.840 -6.132 1.00 28.74 279 GLU A CA 1
ATOM 1470 C C . GLU A 1 279 ? -23.181 -18.015 -6.997 1.00 28.69 279 GLU A C 1
ATOM 1471 O O . GLU A 1 279 ? -24.227 -17.896 -7.726 1.00 26.78 279 GLU A O 1
ATOM 1477 N N . CYS A 1 280 ? -22.401 -19.086 -6.899 1.00 25.19 280 CYS A N 1
ATOM 1478 C CA . CYS A 1 280 ? -22.561 -20.321 -7.701 1.00 26.22 280 CYS A CA 1
ATOM 1479 C C . CYS A 1 280 ? -23.688 -21.151 -7.093 1.00 23.46 280 CYS A C 1
ATOM 1480 O O . CYS A 1 280 ? -23.735 -21.272 -5.863 1.00 26.20 280 CYS A O 1
ATOM 1483 N N . PHE A 1 281 ? -24.556 -21.703 -7.925 1.00 24.51 281 PHE A N 1
ATOM 1484 C CA . PHE A 1 281 ? -25.593 -22.675 -7.494 1.00 26.28 281 PHE A CA 1
ATOM 1485 C C . PHE A 1 281 ? -24.975 -24.064 -7.511 1.00 26.67 281 PHE A C 1
ATOM 1486 O O . PHE A 1 281 ? -23.823 -24.222 -7.985 1.00 31.02 281 PHE A O 1
ATOM 1494 N N . TYR A 1 282 ? -25.700 -25.046 -6.974 1.00 26.98 282 TYR A N 1
ATOM 1495 C CA . TYR A 1 282 ? -25.234 -26.449 -6.858 1.00 25.63 282 TYR A CA 1
ATOM 1496 C C . TYR A 1 282 ? -25.081 -27.026 -8.270 1.00 25.34 282 TYR A C 1
ATOM 1497 O O . TYR A 1 282 ? -25.918 -26.761 -9.130 1.00 25.16 282 TYR A O 1
ATOM 1506 N N . GLY A 1 283 ? -23.950 -27.681 -8.513 1.00 24.79 283 GLY A N 1
ATOM 1507 C CA . GLY A 1 283 ? -23.657 -28.429 -9.740 1.00 27.40 283 GLY A CA 1
ATOM 1508 C C . GLY A 1 283 ? -23.456 -27.542 -10.949 1.00 26.12 283 GLY A C 1
ATOM 1509 O O . GLY A 1 283 ? -23.639 -28.041 -12.055 1.00 30.30 283 GLY A O 1
ATOM 1510 N N . TRP A 1 284 ? -23.022 -26.307 -10.752 1.00 26.38 284 TRP A N 1
ATOM 1511 C CA . TRP A 1 284 ? -22.937 -25.279 -11.817 1.00 25.00 284 TRP A CA 1
ATOM 1512 C C . TRP A 1 284 ? -21.773 -25.563 -12.777 1.00 25.01 284 TRP A C 1
ATOM 1513 O O . TRP A 1 284 ? -21.902 -25.188 -13.948 1.00 24.08 284 TRP A O 1
ATOM 1524 N N . LEU A 1 285 ? -20.692 -26.192 -12.312 1.00 25.17 285 LEU A N 1
ATOM 1525 C CA . LEU A 1 285 ? -19.411 -26.267 -13.059 1.00 26.08 285 LEU A CA 1
ATOM 1526 C C . LEU A 1 285 ? -19.409 -27.474 -14.015 1.00 27.86 285 LEU A C 1
ATOM 1527 O O . LEU A 1 285 ? -19.121 -27.272 -15.230 1.00 27.91 285 LEU A O 1
ATOM 1532 N N . GLU A 1 286 ? -19.768 -28.671 -13.533 1.00 27.43 286 GLU A N 1
ATOM 1533 C CA . GLU A 1 286 ? -19.698 -29.913 -14.353 1.00 26.88 286 GLU A CA 1
ATOM 1534 C C . GLU A 1 286 ? -20.360 -29.745 -15.724 1.00 26.62 286 GLU A C 1
ATOM 1535 O O . GLU A 1 286 ? -19.794 -30.157 -16.731 1.00 26.37 286 GLU A O 1
ATOM 1541 N N . PRO A 1 287 ? -21.583 -29.186 -15.842 1.00 29.92 287 PRO A N 1
ATOM 1542 C CA . PRO A 1 287 ? -22.255 -29.099 -17.137 1.00 29.13 287 PRO A CA 1
ATOM 1543 C C . PRO A 1 287 ? -21.534 -28.171 -18.133 1.00 28.80 287 PRO A C 1
ATOM 1544 O O . PRO A 1 287 ? -21.531 -28.499 -19.293 1.00 30.98 287 PRO A O 1
ATOM 1548 N N . LEU A 1 288 ? -20.920 -27.069 -17.680 1.00 28.58 288 LEU A N 1
ATOM 1549 C CA . LEU A 1 288 ? -20.075 -26.185 -18.542 1.00 27.39 288 LEU A CA 1
ATOM 1550 C C . LEU A 1 288 ? -18.881 -26.987 -19.056 1.00 24.78 288 LEU A C 1
ATOM 1551 O O . LEU A 1 288 ? -18.655 -27.020 -20.251 1.00 26.77 288 LEU A O 1
ATOM 1556 N N . LEU A 1 289 ? -18.149 -27.615 -18.155 1.00 25.57 289 LEU A N 1
ATOM 1557 C CA . LEU A 1 289 ? -16.835 -28.266 -18.450 1.00 27.49 289 LEU A CA 1
ATOM 1558 C C . LEU A 1 289 ? -17.064 -29.569 -19.229 1.00 25.41 289 LEU A C 1
ATOM 1559 O O . LEU A 1 289 ? -16.235 -29.895 -20.060 1.00 26.55 289 LEU A O 1
ATOM 1564 N N . ALA A 1 290 ? -18.168 -30.278 -18.979 1.00 26.47 290 ALA A N 1
ATOM 1565 C CA . ALA A 1 290 ? -18.545 -31.505 -19.730 1.00 26.21 290 ALA A CA 1
ATOM 1566 C C . ALA A 1 290 ? -18.870 -31.141 -21.177 1.00 27.63 290 ALA A C 1
ATOM 1567 O O . ALA A 1 290 ? -18.574 -31.939 -22.065 1.00 31.46 290 ALA A O 1
ATOM 1569 N N . ARG A 1 291 ? -19.449 -29.967 -21.410 1.00 26.26 291 ARG A N 1
ATOM 1570 C CA . ARG A 1 291 ? -19.875 -29.556 -22.762 1.00 26.90 291 ARG A CA 1
ATOM 1571 C C . ARG A 1 291 ? -18.616 -29.220 -23.567 1.00 28.38 291 ARG A C 1
ATOM 1572 O O . ARG A 1 291 ? -18.524 -29.638 -24.740 1.00 29.12 291 ARG A O 1
ATOM 1580 N N . ILE A 1 292 ? -17.621 -28.599 -22.934 1.00 28.91 292 ILE A N 1
ATOM 1581 C CA . ILE A 1 292 ? -16.344 -28.229 -23.608 1.00 28.82 292 ILE A CA 1
ATOM 1582 C C . ILE A 1 292 ? -15.607 -29.538 -23.894 1.00 31.69 292 ILE A C 1
ATOM 1583 O O . ILE A 1 292 ? -15.091 -29.673 -25.015 1.00 29.73 292 ILE A O 1
ATOM 1588 N N . ALA A 1 293 ? -15.583 -30.476 -22.935 1.00 33.01 293 ALA A N 1
ATOM 1589 C CA . ALA A 1 293 ? -14.986 -31.824 -23.135 1.00 34.00 293 ALA A CA 1
ATOM 1590 C C . ALA A 1 293 ? -15.585 -32.471 -24.397 1.00 31.93 293 ALA A C 1
ATOM 1591 O O . ALA A 1 293 ? -14.821 -32.984 -25.180 1.00 33.02 293 ALA A O 1
ATOM 1593 N N . GLU A 1 294 ? -16.904 -32.415 -24.574 1.00 33.43 294 GLU A N 1
ATOM 1594 C CA . GLU A 1 294 ? -17.654 -32.976 -25.733 1.00 35.84 294 GLU A CA 1
ATOM 1595 C C . GLU A 1 294 ? -17.306 -32.219 -27.025 1.00 36.03 294 GLU A C 1
ATOM 1596 O O . GLU A 1 294 ? -17.295 -32.827 -28.051 1.00 31.51 294 GLU A O 1
ATOM 1602 N N . ASN A 1 295 ? -17.208 -30.889 -26.973 1.00 33.57 295 ASN A N 1
ATOM 1603 C CA . ASN A 1 295 ? -17.121 -30.015 -28.164 1.00 32.17 295 ASN A CA 1
ATOM 1604 C C . ASN A 1 295 ? -16.243 -28.811 -27.840 1.00 30.12 295 ASN A C 1
ATOM 1605 O O . ASN A 1 295 ? -16.716 -27.794 -27.364 1.00 27.09 295 ASN A O 1
ATOM 1610 N N . PRO A 1 296 ? -14.927 -28.876 -28.068 1.00 27.54 296 PRO A N 1
ATOM 1611 C CA . PRO A 1 296 ? -14.044 -27.806 -27.607 1.00 28.82 296 PRO A CA 1
ATOM 1612 C C . PRO A 1 296 ? -14.154 -26.447 -28.320 1.00 26.68 296 PRO A C 1
ATOM 1613 O O . PRO A 1 296 ? -13.417 -25.566 -27.941 1.00 27.50 296 PRO A O 1
ATOM 1617 N N . VAL A 1 297 ? -14.982 -26.310 -29.358 1.00 26.42 297 VAL A N 1
ATOM 1618 C CA . VAL A 1 297 ? -15.271 -24.989 -29.985 1.00 27.73 297 VAL A CA 1
ATOM 1619 C C . VAL A 1 297 ? -16.535 -24.405 -29.361 1.00 29.16 297 VAL A C 1
ATOM 1620 O O . VAL A 1 297 ? -16.961 -23.344 -29.823 1.00 29.54 297 VAL A O 1
ATOM 1624 N N . ALA A 1 298 ? -17.068 -25.034 -28.306 1.00 29.83 298 ALA A N 1
ATOM 1625 C CA . ALA A 1 298 ? -18.228 -24.528 -27.551 1.00 28.36 298 ALA A CA 1
ATOM 1626 C C . ALA A 1 298 ? -17.727 -23.578 -26.462 1.00 28.83 298 ALA A C 1
ATOM 1627 O O . ALA A 1 298 ? -16.798 -23.936 -25.692 1.00 30.51 298 ALA A O 1
ATOM 1629 N N . VAL A 1 299 ? -18.338 -22.403 -26.409 1.00 25.24 299 VAL A N 1
ATOM 1630 C CA . VAL A 1 299 ? -18.034 -21.321 -25.438 1.00 26.33 299 VAL A CA 1
ATOM 1631 C C . VAL A 1 299 ? -19.288 -21.216 -24.592 1.00 29.57 299 VAL A C 1
ATOM 1632 O O . VAL A 1 299 ? -20.340 -20.840 -25.156 1.00 28.38 299 VAL A O 1
ATOM 1636 N N . VAL A 1 300 ? -19.219 -21.651 -23.332 1.00 27.98 300 VAL A N 1
ATOM 1637 C CA . VAL A 1 300 ? -20.464 -22.023 -22.612 1.00 29.57 300 VAL A CA 1
ATOM 1638 C C . VAL A 1 300 ? -20.661 -21.100 -21.416 1.00 29.41 300 VAL A C 1
ATOM 1639 O O . VAL A 1 300 ? -19.659 -20.778 -20.702 1.00 28.28 300 VAL A O 1
ATOM 1643 N N . SER A 1 301 ? -21.919 -20.719 -21.208 1.00 26.44 301 SER A N 1
ATOM 1644 C CA . SER A 1 301 ? -22.346 -19.790 -20.148 1.00 27.99 301 SER A CA 1
ATOM 1645 C C . SER A 1 301 ? -23.352 -20.498 -19.256 1.00 27.50 301 SER A C 1
ATOM 1646 O O . SER A 1 301 ? -24.180 -21.251 -19.736 1.00 26.58 301 SER A O 1
ATOM 1649 N N . PRO A 1 302 ? -23.376 -20.178 -17.949 1.00 25.20 302 PRO A N 1
ATOM 1650 C CA . PRO A 1 302 ? -24.498 -20.539 -17.119 1.00 25.17 302 PRO A CA 1
ATOM 1651 C C . PRO A 1 302 ? -25.739 -19.770 -17.557 1.00 27.83 302 PRO A C 1
ATOM 1652 O O . PRO A 1 302 ? -25.632 -18.765 -18.244 1.00 23.29 302 PRO A O 1
ATOM 1656 N N . ASP A 1 303 ? -26.886 -20.321 -17.160 1.00 30.27 303 ASP A N 1
ATOM 1657 C CA . ASP A 1 303 ? -28.174 -19.610 -17.086 1.00 30.09 303 ASP A CA 1
ATOM 1658 C C . ASP A 1 303 ? -28.080 -18.661 -15.899 1.00 30.91 303 ASP A C 1
ATOM 1659 O O . ASP A 1 303 ? -28.331 -19.092 -14.776 1.00 35.96 303 ASP A O 1
ATOM 1664 N N . ILE A 1 304 ? -27.716 -17.405 -16.152 1.00 32.87 304 ILE A N 1
ATOM 1665 C CA . ILE A 1 304 ? -27.348 -16.407 -15.110 1.00 30.82 304 ILE A CA 1
ATOM 1666 C C . ILE A 1 304 ? -28.600 -16.001 -14.345 1.00 33.49 304 ILE A C 1
ATOM 1667 O O . ILE A 1 304 ? -29.568 -15.584 -14.990 1.00 34.58 304 ILE A O 1
ATOM 1672 N N . ALA A 1 305 ? -28.560 -16.130 -13.020 1.00 31.09 305 ALA A N 1
ATOM 1673 C CA . ALA A 1 305 ? -29.665 -15.765 -12.116 1.00 31.49 305 ALA A CA 1
ATOM 1674 C C . ALA A 1 305 ? -29.404 -14.369 -11.552 1.00 31.93 305 ALA A C 1
ATOM 1675 O O . ALA A 1 305 ? -28.220 -13.987 -11.343 1.00 31.25 305 ALA A O 1
ATOM 1677 N N . SER A 1 306 ? -30.473 -13.632 -11.308 1.00 29.72 306 SER A N 1
ATOM 1678 C CA . SER A 1 306 ? -30.403 -12.317 -10.626 1.00 34.72 306 SER A CA 1
ATOM 1679 C C . SER A 1 306 ? -30.236 -12.501 -9.103 1.00 32.73 306 SER A C 1
ATOM 1680 O O . SER A 1 306 ? -30.955 -13.321 -8.471 1.00 34.27 306 SER A O 1
ATOM 1683 N N . ILE A 1 307 ? -29.280 -11.776 -8.535 1.00 32.38 307 ILE A N 1
ATOM 1684 C CA . ILE A 1 307 ? -29.174 -11.496 -7.079 1.00 31.77 307 ILE A CA 1
ATOM 1685 C C . ILE A 1 307 ? -29.602 -10.035 -6.903 1.00 37.92 307 ILE A C 1
ATOM 1686 O O . ILE A 1 307 ? -28.999 -9.135 -7.526 1.00 34.76 307 ILE A O 1
ATOM 1691 N N . ASP A 1 308 ? -30.633 -9.798 -6.112 1.00 37.75 308 ASP A N 1
ATOM 1692 C CA . ASP A 1 308 ? -31.258 -8.463 -6.039 1.00 37.55 308 ASP A CA 1
ATOM 1693 C C . ASP A 1 308 ? -30.264 -7.468 -5.421 1.00 39.36 308 ASP A C 1
ATOM 1694 O O . ASP A 1 308 ? -29.831 -7.721 -4.273 1.00 38.97 308 ASP A O 1
ATOM 1699 N N . LEU A 1 309 ? -29.960 -6.356 -6.113 1.00 39.51 309 LEU A N 1
ATOM 1700 C CA . LEU A 1 309 ? -28.993 -5.329 -5.620 1.00 42.01 309 LEU A CA 1
ATOM 1701 C C . LEU A 1 309 ? -29.471 -4.704 -4.305 1.00 41.76 309 LEU A C 1
ATOM 1702 O O . LEU A 1 309 ? -28.560 -4.219 -3.599 1.00 38.85 309 LEU A O 1
ATOM 1707 N N . ASN A 1 310 ? -30.783 -4.737 -3.968 1.00 36.73 310 ASN A N 1
ATOM 1708 C CA . ASN A 1 310 ? -31.318 -4.116 -2.715 1.00 38.32 310 ASN A CA 1
ATOM 1709 C C . ASN A 1 310 ? -31.384 -5.116 -1.550 1.00 39.10 310 ASN A C 1
ATOM 1710 O O . ASN A 1 310 ? -30.959 -4.732 -0.436 1.00 34.70 310 ASN A O 1
ATOM 1715 N N . THR A 1 311 ? -31.891 -6.339 -1.757 1.00 36.39 311 THR A N 1
ATOM 1716 C CA . THR A 1 311 ? -32.170 -7.314 -0.662 1.00 34.96 311 THR A CA 1
ATOM 1717 C C . THR A 1 311 ? -31.188 -8.501 -0.677 1.00 37.16 311 THR A C 1
ATOM 1718 O O . THR A 1 311 ? -31.189 -9.286 0.298 1.00 34.79 311 THR A O 1
ATOM 1722 N N . PHE A 1 312 ? -30.419 -8.665 -1.755 1.00 34.99 312 PHE A N 1
ATOM 1723 C CA . PHE A 1 312 ? -29.509 -9.817 -1.998 1.00 34.16 312 PHE A CA 1
ATOM 1724 C C . PHE A 1 312 ? -30.290 -11.130 -2.105 1.00 33.51 312 PHE A C 1
ATOM 1725 O O . PHE A 1 312 ? -29.667 -12.205 -2.033 1.00 32.10 312 PHE A O 1
ATOM 1733 N N . GLU A 1 313 ? -31.598 -11.070 -2.348 1.00 33.18 313 GLU A N 1
ATOM 1734 C CA . GLU A 1 313 ? -32.376 -12.291 -2.651 1.00 34.31 313 GLU A CA 1
ATOM 1735 C C . GLU A 1 313 ? -31.809 -12.905 -3.938 1.00 36.31 313 GLU A C 1
ATOM 1736 O O . GLU A 1 313 ? -31.688 -12.180 -4.922 1.00 35.47 313 GLU A O 1
ATOM 1742 N N . PHE A 1 314 ? -31.532 -14.210 -3.934 1.00 34.85 314 PHE A N 1
ATOM 1743 C CA . PHE A 1 314 ? -31.150 -15.000 -5.125 1.00 33.42 314 PHE A CA 1
ATOM 1744 C C . PHE A 1 314 ? -32.403 -15.516 -5.832 1.00 34.01 314 PHE A C 1
ATOM 1745 O O . PHE A 1 314 ? -33.105 -16.303 -5.226 1.00 34.34 314 PHE A O 1
ATOM 1753 N N . SER A 1 315 ? -32.603 -15.174 -7.114 1.00 35.40 315 SER A N 1
ATOM 1754 C CA . SER A 1 315 ? -33.678 -15.755 -7.966 1.00 34.85 315 SER A CA 1
ATOM 1755 C C . SER A 1 315 ? -33.341 -17.202 -8.325 1.00 34.89 315 SER A C 1
ATOM 1756 O O . SER A 1 315 ? -32.471 -17.435 -9.133 1.00 35.68 315 SER A O 1
ATOM 1759 N N . LYS A 1 316 ? -34.061 -18.138 -7.740 1.00 34.99 316 LYS A N 1
ATOM 1760 C CA . LYS A 1 316 ? -33.721 -19.574 -7.818 1.00 36.63 316 LYS A CA 1
ATOM 1761 C C . LYS A 1 316 ? -34.279 -20.145 -9.106 1.00 34.18 316 LYS A C 1
ATOM 1762 O O . LYS A 1 316 ? -35.299 -19.690 -9.589 1.00 33.31 316 LYS A O 1
ATOM 1768 N N . PRO A 1 317 ? -33.605 -21.132 -9.717 1.00 32.58 317 PRO A N 1
ATOM 1769 C CA . PRO A 1 317 ? -34.168 -21.831 -10.862 1.00 36.28 317 PRO A CA 1
ATOM 1770 C C . PRO A 1 317 ? -35.495 -22.492 -10.473 1.00 39.84 317 PRO A C 1
ATOM 1771 O O . PRO A 1 317 ? -35.694 -22.767 -9.299 1.00 41.07 317 PRO A O 1
ATOM 1775 N N . SER A 1 318 ? -36.380 -22.718 -11.442 1.00 43.11 318 SER A N 1
ATOM 1776 C CA . SER A 1 318 ? -37.624 -23.496 -11.204 1.00 50.18 318 SER A CA 1
ATOM 1777 C C . SER A 1 318 ? -37.435 -24.871 -11.829 1.00 43.41 318 SER A C 1
ATOM 1778 O O . SER A 1 318 ? -36.728 -25.009 -12.825 1.00 41.34 318 SER A O 1
ATOM 1781 N N . PRO A 1 319 ? -37.973 -25.937 -11.207 1.00 43.94 319 PRO A N 1
ATOM 1782 C CA . PRO A 1 319 ? -37.803 -27.287 -11.730 1.00 47.90 319 PRO A CA 1
ATOM 1783 C C . PRO A 1 319 ? -38.580 -27.611 -13.010 1.00 55.37 319 PRO A C 1
ATOM 1784 O O . PRO A 1 319 ? -38.199 -28.565 -13.679 1.00 60.19 319 PRO A O 1
ATOM 1788 N N . TYR A 1 320 ? -39.648 -26.877 -13.324 1.00 61.79 320 TYR A N 1
ATOM 1789 C CA . TYR A 1 320 ? -40.511 -27.235 -14.482 1.00 78.07 320 TYR A CA 1
ATOM 1790 C C . TYR A 1 320 ? -40.246 -26.255 -15.626 1.00 78.02 320 TYR A C 1
ATOM 1791 O O . TYR A 1 320 ? -40.418 -25.039 -15.416 1.00 70.42 320 TYR A O 1
ATOM 1800 N N . GLY A 1 321 ? -39.865 -26.828 -16.780 1.00 87.56 321 GLY A N 1
ATOM 1801 C CA . GLY A 1 321 ? -39.154 -26.219 -17.926 1.00 94.40 321 GLY A CA 1
ATOM 1802 C C . GLY A 1 321 ? -39.708 -24.862 -18.311 1.00 102.55 321 GLY A C 1
ATOM 1803 O O . GLY A 1 321 ? -40.356 -24.762 -19.370 1.00 100.50 321 GLY A O 1
ATOM 1804 N N . HIS A 1 322 ? -39.423 -23.853 -17.485 1.00 112.75 322 HIS A N 1
ATOM 1805 C CA . HIS A 1 322 ? -39.888 -22.446 -17.618 1.00 110.41 322 HIS A CA 1
ATOM 1806 C C . HIS A 1 322 ? -39.435 -21.842 -18.956 1.00 106.11 322 HIS A C 1
ATOM 1807 O O . HIS A 1 322 ? -38.723 -22.517 -19.752 1.00 92.30 322 HIS A O 1
ATOM 1814 N N . SER A 1 323 ? -39.854 -20.598 -19.181 1.00 93.99 323 SER A N 1
ATOM 1815 C CA . SER A 1 323 ? -39.255 -19.654 -20.152 1.00 96.47 323 SER A CA 1
ATOM 1816 C C . SER A 1 323 ? -37.777 -19.457 -19.802 1.00 84.49 323 SER A C 1
ATOM 1817 O O . SER A 1 323 ? -37.494 -19.048 -18.663 1.00 92.57 323 SER A O 1
ATOM 1820 N N . HIS A 1 324 ? -36.879 -19.776 -20.735 1.00 66.48 324 HIS A N 1
ATOM 1821 C CA . HIS A 1 324 ? -35.446 -19.386 -20.704 1.00 58.33 324 HIS A CA 1
ATOM 1822 C C . HIS A 1 324 ? -35.244 -18.089 -21.501 1.00 54.40 324 HIS A C 1
ATOM 1823 O O . HIS A 1 324 ? -36.085 -17.736 -22.344 1.00 55.63 324 HIS A O 1
ATOM 1830 N N . ASN A 1 325 ? -34.156 -17.387 -21.233 1.00 48.81 325 ASN A N 1
ATOM 1831 C CA . ASN A 1 325 ? -33.694 -16.257 -22.072 1.00 46.72 325 ASN A CA 1
ATOM 1832 C C . ASN A 1 325 ? -32.432 -16.662 -22.830 1.00 41.58 325 ASN A C 1
ATOM 1833 O O . ASN A 1 325 ? -31.656 -17.470 -22.332 1.00 43.24 325 ASN A O 1
ATOM 1838 N N . ARG A 1 326 ? -32.241 -16.115 -24.021 1.00 40.91 326 ARG A N 1
ATOM 1839 C CA . ARG A 1 326 ? -30.932 -16.167 -24.699 1.00 35.42 326 ARG A CA 1
ATOM 1840 C C . ARG A 1 326 ? -30.479 -14.729 -24.875 1.00 35.29 326 ARG A C 1
ATOM 1841 O O . ARG A 1 326 ? -31.307 -13.839 -24.632 1.00 33.04 326 ARG A O 1
ATOM 1849 N N . GLY A 1 327 ? -29.195 -14.542 -25.180 1.00 31.47 327 GLY A N 1
ATOM 1850 C CA . GLY A 1 327 ? -28.604 -13.233 -25.486 1.00 29.52 327 GLY A CA 1
ATOM 1851 C C . GLY A 1 327 ? -28.940 -12.753 -26.892 1.00 28.98 327 GLY A C 1
ATOM 1852 O O . GLY A 1 327 ? -29.001 -13.558 -27.838 1.00 29.43 327 GLY A O 1
ATOM 1853 N N . ASN A 1 328 ? -29.137 -11.448 -27.052 1.00 31.51 328 ASN A N 1
ATOM 1854 C CA . ASN A 1 328 ? -29.205 -10.825 -28.399 1.00 31.84 328 ASN A CA 1
ATOM 1855 C C . ASN A 1 328 ? -28.351 -9.562 -28.371 1.00 30.94 328 ASN A C 1
ATOM 1856 O O . ASN A 1 328 ? -27.727 -9.319 -27.360 1.00 30.46 328 ASN A O 1
ATOM 1861 N N . PHE A 1 329 ? -28.357 -8.795 -29.457 1.00 34.31 329 PHE A N 1
ATOM 1862 C CA . PHE A 1 329 ? -27.877 -7.390 -29.518 1.00 32.40 329 PHE A CA 1
ATOM 1863 C C . PHE A 1 329 ? -29.007 -6.548 -30.125 1.00 32.26 329 PHE A C 1
ATOM 1864 O O . PHE A 1 329 ? -29.807 -7.116 -30.846 1.00 31.35 329 PHE A O 1
ATOM 1872 N N . ASP A 1 330 ? -29.075 -5.256 -29.828 1.00 30.72 330 ASP A N 1
ATOM 1873 C CA . ASP A 1 330 ? -29.948 -4.307 -30.562 1.00 33.87 330 ASP A CA 1
ATOM 1874 C C . ASP A 1 330 ? -29.055 -3.448 -31.464 1.00 35.83 330 ASP A C 1
ATOM 1875 O O . ASP A 1 330 ? -27.816 -3.584 -31.383 1.00 35.80 330 ASP A O 1
ATOM 1880 N N . TRP A 1 331 ? -29.629 -2.555 -32.268 1.00 37.84 331 TRP A N 1
ATOM 1881 C CA . TRP A 1 331 ? -28.859 -1.874 -33.354 1.00 33.82 331 TRP A CA 1
ATOM 1882 C C . TRP A 1 331 ? -28.153 -0.621 -32.839 1.00 32.81 331 TRP A C 1
ATOM 1883 O O . TRP A 1 331 ? -27.545 0.073 -33.660 1.00 36.84 331 TRP A O 1
ATOM 1894 N N . SER A 1 332 ? -28.138 -0.423 -31.517 1.00 31.20 332 SER A N 1
ATOM 1895 C CA . SER A 1 332 ? -27.153 0.419 -30.788 1.00 33.65 332 SER A CA 1
ATOM 1896 C C . SER A 1 332 ? -26.005 -0.440 -30.229 1.00 33.59 332 SER A C 1
ATOM 1897 O O . SER A 1 332 ? -25.206 0.098 -29.438 1.00 32.35 332 SER A O 1
ATOM 1900 N N . LEU A 1 333 ? -25.949 -1.716 -30.634 1.00 34.34 333 LEU A N 1
ATOM 1901 C CA . LEU A 1 333 ? -25.026 -2.778 -30.150 1.00 37.92 333 LEU A CA 1
ATOM 1902 C C . LEU A 1 333 ? -25.045 -2.937 -28.608 1.00 37.99 333 LEU A C 1
ATOM 1903 O O . LEU A 1 333 ? -24.020 -3.291 -28.024 1.00 37.51 333 LEU A O 1
ATOM 1908 N N . SER A 1 334 ? -26.187 -2.737 -27.959 1.00 37.46 334 SER A N 1
ATOM 1909 C CA . SER A 1 334 ? -26.412 -3.128 -26.544 1.00 39.38 334 SER A CA 1
ATOM 1910 C C . SER A 1 334 ? -26.749 -4.623 -26.457 1.00 37.18 334 SER A C 1
ATOM 1911 O O . SER A 1 334 ? -27.622 -5.079 -27.213 1.00 36.82 334 SER A O 1
ATOM 1914 N N . PHE A 1 335 ? -26.116 -5.343 -25.539 1.00 36.56 335 PHE A N 1
ATOM 1915 C CA . PHE A 1 335 ? -26.523 -6.713 -25.131 1.00 36.99 335 PHE A CA 1
ATOM 1916 C C . PHE A 1 335 ? -27.977 -6.664 -24.633 1.00 38.30 335 PHE A C 1
ATOM 1917 O O . PHE A 1 335 ? -28.358 -5.667 -23.983 1.00 34.98 335 PHE A O 1
ATOM 1925 N N . GLY A 1 336 ? -28.753 -7.718 -24.913 1.00 37.16 336 GLY A N 1
ATOM 1926 C CA . GLY A 1 336 ? -30.133 -7.863 -24.406 1.00 38.01 336 GLY A CA 1
ATOM 1927 C C . GLY A 1 336 ? -30.525 -9.316 -24.224 1.00 36.15 336 GLY A C 1
ATOM 1928 O O . GLY A 1 336 ? -29.740 -10.198 -24.627 1.00 38.59 336 GLY A O 1
ATOM 1929 N N . TRP A 1 337 ? -31.684 -9.559 -23.608 1.00 39.71 337 TRP A N 1
ATOM 1930 C CA . TRP A 1 337 ? -32.252 -10.914 -23.355 1.00 40.89 337 TRP A CA 1
ATOM 1931 C C . TRP A 1 337 ? -33.512 -11.102 -24.196 1.00 39.86 337 TRP A C 1
ATOM 1932 O O . TRP A 1 337 ? -34.309 -10.171 -24.255 1.00 40.90 337 TRP A O 1
ATOM 1943 N N . GLU A 1 338 ? -33.717 -12.261 -24.799 1.00 38.56 338 GLU A N 1
ATOM 1944 C CA . GLU A 1 338 ? -35.032 -12.558 -25.417 1.00 41.65 338 GLU A CA 1
ATOM 1945 C C . GLU A 1 338 ? -35.442 -13.996 -25.099 1.00 39.26 338 GLU A C 1
ATOM 1946 O O . GLU A 1 338 ? -34.553 -14.805 -24.820 1.00 38.75 338 GLU A O 1
ATOM 1952 N N . SER A 1 339 ? -36.742 -14.277 -25.139 1.00 37.69 339 SER A N 1
ATOM 1953 C CA . SER A 1 339 ? -37.333 -15.643 -25.233 1.00 41.71 339 SER A CA 1
ATOM 1954 C C . SER A 1 339 ? -36.661 -16.459 -26.334 1.00 44.46 339 SER A C 1
ATOM 1955 O O . SER A 1 339 ? -36.188 -15.866 -27.333 1.00 43.74 339 SER A O 1
ATOM 1958 N N . LEU A 1 340 ? -36.670 -17.780 -26.157 1.00 43.71 340 LEU A N 1
ATOM 1959 C CA . LEU A 1 340 ? -36.181 -18.760 -27.147 1.00 45.52 340 LEU A CA 1
ATOM 1960 C C . LEU A 1 340 ? -37.188 -18.811 -28.297 1.00 46.61 340 LEU A C 1
ATOM 1961 O O . LEU A 1 340 ? -38.383 -18.689 -28.065 1.00 47.36 340 LEU A O 1
ATOM 1966 N N . PRO A 1 341 ? -36.757 -18.999 -29.563 1.00 49.33 341 PRO A N 1
ATOM 1967 C CA . PRO A 1 341 ? -37.687 -19.303 -30.648 1.00 52.01 341 PRO A CA 1
ATOM 1968 C C . PRO A 1 341 ? -38.209 -20.747 -30.558 1.00 58.19 341 PRO A C 1
ATOM 1969 O O . PRO A 1 341 ? -37.553 -21.593 -29.926 1.00 55.48 341 PRO A O 1
ATOM 1973 N N . LYS A 1 342 ? -39.334 -21.008 -31.234 1.00 60.77 342 LYS A N 1
ATOM 1974 C CA . LYS A 1 342 ? -40.063 -22.306 -31.205 1.00 62.34 342 LYS A CA 1
ATOM 1975 C C . LYS A 1 342 ? -39.157 -23.453 -31.687 1.00 62.97 342 LYS A C 1
ATOM 1976 O O . LYS A 1 342 ? -39.186 -24.521 -31.045 1.00 62.73 342 LYS A O 1
ATOM 1982 N N . HIS A 1 343 ? -38.378 -23.267 -32.760 1.00 61.30 343 HIS A N 1
ATOM 1983 C CA . HIS A 1 343 ? -37.503 -24.333 -33.321 1.00 63.16 343 HIS A CA 1
ATOM 1984 C C . HIS A 1 343 ? -36.517 -24.819 -32.241 1.00 62.38 343 HIS A C 1
ATOM 1985 O O . HIS A 1 343 ? -36.164 -26.019 -32.269 1.00 60.70 343 HIS A O 1
ATOM 1992 N N . GLU A 1 344 ? -36.094 -23.939 -31.321 1.00 59.59 344 GLU A N 1
ATOM 1993 C CA . GLU A 1 344 ? -35.058 -24.258 -30.293 1.00 60.41 344 GLU A CA 1
ATOM 1994 C C . GLU A 1 344 ? -35.727 -25.051 -29.157 1.00 59.10 344 GLU A C 1
ATOM 1995 O O . GLU A 1 344 ? -35.125 -26.058 -28.723 1.00 54.14 344 GLU A O 1
ATOM 2001 N N . ASN A 1 345 ? -36.924 -24.631 -28.722 1.00 55.70 345 ASN A N 1
ATOM 2002 C CA . ASN A 1 345 ? -37.787 -25.384 -27.775 1.00 57.00 345 ASN A CA 1
ATOM 2003 C C . ASN A 1 345 ? -37.983 -26.818 -28.304 1.00 64.05 345 ASN A C 1
ATOM 2004 O O . ASN A 1 345 ? -37.785 -27.778 -27.508 1.00 67.72 345 ASN A O 1
ATOM 2009 N N . LYS A 1 346 ? -38.331 -26.978 -29.590 1.00 69.46 346 LYS A N 1
ATOM 2010 C CA . LYS A 1 346 ? -38.535 -28.303 -30.254 1.00 71.43 346 LYS A CA 1
ATOM 2011 C C . LYS A 1 346 ? -37.211 -29.094 -30.218 1.00 65.06 346 LYS A C 1
ATOM 2012 O O . LYS A 1 346 ? -37.227 -30.262 -29.779 1.00 68.24 346 LYS A O 1
ATOM 2018 N N . ARG A 1 347 ? -36.088 -28.479 -30.602 1.00 59.38 347 ARG A N 1
ATOM 2019 C CA . ARG A 1 347 ? -34.768 -29.168 -30.696 1.00 56.24 347 ARG A CA 1
ATOM 2020 C C . ARG A 1 347 ? -34.307 -29.678 -29.316 1.00 57.35 347 ARG A C 1
ATOM 2021 O O . ARG A 1 347 ? -33.695 -30.767 -29.278 1.00 56.21 347 ARG A O 1
ATOM 2029 N N . ARG A 1 348 ? -34.561 -28.919 -28.240 1.00 50.42 348 ARG A N 1
ATOM 2030 C CA . ARG A 1 348 ? -34.107 -29.231 -26.851 1.00 47.91 348 ARG A CA 1
ATOM 2031 C C . ARG A 1 348 ? -35.073 -30.233 -26.198 1.00 50.29 348 ARG A C 1
ATOM 2032 O O . ARG A 1 348 ? -36.173 -29.808 -25.776 1.00 51.54 348 ARG A O 1
ATOM 2040 N N . LYS A 1 349 ? -34.684 -31.509 -26.104 1.00 44.72 349 LYS A N 1
ATOM 2041 C CA . LYS A 1 349 ? -35.563 -32.593 -25.572 1.00 49.84 349 LYS A CA 1
ATOM 2042 C C . LYS A 1 349 ? -35.621 -32.554 -24.034 1.00 50.06 349 LYS A C 1
ATOM 2043 O O . LYS A 1 349 ? -36.702 -32.858 -23.490 1.00 52.83 349 LYS A O 1
ATOM 2049 N N . ASP A 1 350 ? -34.531 -32.181 -23.345 1.00 45.48 350 ASP A N 1
ATOM 2050 C CA . ASP A 1 350 ? -34.541 -31.934 -21.874 1.00 40.26 350 ASP A CA 1
ATOM 2051 C C . ASP A 1 350 ? -33.609 -30.756 -21.567 1.00 37.08 350 ASP A C 1
ATOM 2052 O O . ASP A 1 350 ? -33.019 -30.187 -22.512 1.00 39.76 350 ASP A O 1
ATOM 2057 N N . GLU A 1 351 ? -33.499 -30.385 -20.297 1.00 36.11 351 GLU A N 1
ATOM 2058 C CA . GLU A 1 351 ? -32.804 -29.149 -19.859 1.00 36.05 351 GLU A CA 1
ATOM 2059 C C . GLU A 1 351 ? -31.292 -29.365 -19.858 1.00 33.70 351 GLU A C 1
ATOM 2060 O O . GLU A 1 351 ? -30.576 -28.351 -19.774 1.00 32.14 351 GLU A O 1
ATOM 2066 N N . THR A 1 352 ? -30.797 -30.607 -19.965 1.00 31.27 352 THR A N 1
ATOM 2067 C CA . THR A 1 352 ? -29.334 -30.864 -20.117 1.00 29.44 352 THR A CA 1
ATOM 2068 C C . THR A 1 352 ? -28.858 -30.459 -21.528 1.00 36.20 352 THR A C 1
ATOM 2069 O O . THR A 1 352 ? -27.635 -30.336 -21.716 1.00 36.42 352 THR A O 1
ATOM 2073 N N . TYR A 1 353 ? -29.753 -30.239 -22.499 1.00 34.33 353 TYR A N 1
ATOM 2074 C CA . TYR A 1 353 ? -29.362 -29.809 -23.867 1.00 36.76 353 TYR A CA 1
ATOM 2075 C C . TYR A 1 353 ? -28.884 -28.360 -23.836 1.00 34.49 353 TYR A C 1
ATOM 2076 O O . TYR A 1 353 ? -29.545 -27.501 -23.256 1.00 35.80 353 TYR A O 1
ATOM 2085 N N . PRO A 1 354 ? -27.785 -28.004 -24.535 1.00 34.37 354 PRO A N 1
ATOM 2086 C CA . PRO A 1 354 ? -27.429 -26.597 -24.694 1.00 33.23 354 PRO A CA 1
ATOM 2087 C C . PRO A 1 354 ? -28.525 -25.789 -25.417 1.00 32.62 354 PRO A C 1
ATOM 2088 O O . PRO A 1 354 ? -29.218 -26.349 -26.252 1.00 33.49 354 PRO A O 1
ATOM 2092 N N . ILE A 1 355 ? -28.644 -24.512 -25.042 1.00 30.79 355 ILE A N 1
ATOM 2093 C CA . ILE A 1 355 ? -29.378 -23.413 -25.733 1.00 30.97 355 ILE A CA 1
ATOM 2094 C C . ILE A 1 355 ? -28.375 -22.682 -26.625 1.00 29.61 355 ILE A C 1
ATOM 2095 O O . ILE A 1 355 ? -27.374 -22.243 -26.096 1.00 31.51 355 ILE A O 1
ATOM 2100 N N . ARG A 1 356 ? -28.614 -22.610 -27.940 1.00 33.67 356 ARG A N 1
ATOM 2101 C CA . ARG A 1 356 ? -27.780 -21.833 -28.906 1.00 34.00 356 ARG A CA 1
ATOM 2102 C C . ARG A 1 356 ? -28.145 -20.352 -28.755 1.00 33.27 356 ARG A C 1
ATOM 2103 O O . ARG A 1 356 ? -29.341 -20.044 -28.761 1.00 32.72 356 ARG A O 1
ATOM 2111 N N . THR A 1 357 ? -27.169 -19.483 -28.492 1.00 28.70 357 THR A N 1
ATOM 2112 C CA . THR A 1 357 ? -27.452 -18.069 -28.155 1.00 31.17 357 THR A CA 1
ATOM 2113 C C . THR A 1 357 ? -26.717 -17.173 -29.147 1.00 28.80 357 THR A C 1
ATOM 2114 O O . THR A 1 357 ? -25.520 -17.327 -29.364 1.00 28.39 357 THR A O 1
ATOM 2118 N N . PRO A 1 358 ? -27.432 -16.266 -29.839 1.00 32.05 358 PRO A N 1
ATOM 2119 C CA . PRO A 1 358 ? -26.792 -15.292 -30.727 1.00 31.67 358 PRO A CA 1
ATOM 2120 C C . PRO A 1 358 ? -25.646 -14.502 -30.087 1.00 27.25 358 PRO A C 1
ATOM 2121 O O . PRO A 1 358 ? -24.690 -14.279 -30.735 1.00 28.51 358 PRO A O 1
ATOM 2125 N N . THR A 1 359 ? -25.829 -14.019 -28.861 1.00 28.79 359 THR A N 1
ATOM 2126 C CA . THR A 1 359 ? -24.785 -13.352 -28.043 1.00 28.20 359 THR A CA 1
ATOM 2127 C C . THR A 1 359 ? -24.787 -13.949 -26.626 1.00 29.11 359 THR A C 1
ATOM 2128 O O . THR A 1 359 ? -25.726 -14.689 -26.294 1.00 30.07 359 THR A O 1
ATOM 2132 N N . PHE A 1 360 ? -23.774 -13.625 -25.826 1.00 27.58 360 PHE A N 1
ATOM 2133 C CA . PHE A 1 360 ? -23.658 -14.000 -24.394 1.00 28.25 360 PHE A CA 1
ATOM 2134 C C . PHE A 1 360 ? -23.383 -12.737 -23.599 1.00 27.92 360 PHE A C 1
ATOM 2135 O O . PHE A 1 360 ? -22.869 -11.720 -24.155 1.00 28.79 360 PHE A O 1
ATOM 2143 N N . ALA A 1 361 ? -23.738 -12.776 -22.316 1.00 30.39 361 ALA A N 1
ATOM 2144 C CA . ALA A 1 361 ? -23.534 -11.621 -21.417 1.00 30.40 361 ALA A CA 1
ATOM 2145 C C . ALA A 1 361 ? -22.022 -11.409 -21.265 1.00 29.43 361 ALA A C 1
ATOM 2146 O O . ALA A 1 361 ? -21.585 -10.266 -21.257 1.00 31.34 361 ALA A O 1
ATOM 2148 N N . GLY A 1 362 ? -21.250 -12.481 -21.262 1.00 28.28 362 GLY A N 1
ATOM 2149 C CA . GLY A 1 362 ? -19.783 -12.439 -21.429 1.00 36.07 362 GLY A CA 1
ATOM 2150 C C . GLY A 1 362 ? -18.976 -12.208 -20.144 1.00 33.14 362 GLY A C 1
ATOM 2151 O O . GLY A 1 362 ? -17.756 -12.218 -20.221 1.00 35.16 362 GLY A O 1
ATOM 2152 N N . GLY A 1 363 ? -19.605 -11.983 -19.004 1.00 33.04 363 GLY A N 1
ATOM 2153 C CA . GLY A 1 363 ? -18.914 -11.910 -17.698 1.00 32.58 363 GLY A CA 1
ATOM 2154 C C . GLY A 1 363 ? -18.647 -13.299 -17.142 1.00 34.20 363 GLY A C 1
ATOM 2155 O O . GLY A 1 363 ? -17.555 -13.517 -16.577 1.00 36.08 363 GLY A O 1
ATOM 2156 N N . LEU A 1 364 ? -19.617 -14.204 -17.328 1.00 29.82 364 LEU A N 1
ATOM 2157 C CA . LEU A 1 364 ? -19.703 -15.522 -16.666 1.00 28.94 364 LEU A CA 1
ATOM 2158 C C . LEU A 1 364 ? -19.703 -16.555 -17.780 1.00 26.59 364 LEU A C 1
ATOM 2159 O O . LEU A 1 364 ? -20.719 -16.695 -18.425 1.00 25.52 364 LEU A O 1
ATOM 2164 N N . PHE A 1 365 ? -18.595 -17.246 -18.013 1.00 26.94 365 PHE A N 1
ATOM 2165 C CA . PHE A 1 365 ? -18.543 -18.309 -19.043 1.00 26.38 365 PHE A CA 1
ATOM 2166 C C . PHE A 1 365 ? -17.280 -19.123 -18.876 1.00 26.75 365 PHE A C 1
ATOM 2167 O O . PHE A 1 365 ? -16.342 -18.645 -18.192 1.00 25.14 365 PHE A O 1
ATOM 2175 N N . SER A 1 366 ? -17.276 -20.307 -19.497 1.00 25.21 366 SER A N 1
ATOM 2176 C CA . SER A 1 366 ? -16.082 -21.165 -19.608 1.00 24.47 366 SER A CA 1
ATOM 2177 C C . SER A 1 366 ? -15.727 -21.351 -21.076 1.00 24.76 366 SER A C 1
ATOM 2178 O O . SER A 1 366 ? -16.635 -21.381 -21.918 1.00 25.29 366 SER A O 1
ATOM 2181 N N . ILE A 1 367 ? -14.442 -21.561 -21.324 1.00 24.91 367 ILE A N 1
ATOM 2182 C CA . ILE A 1 367 ? -13.883 -21.835 -22.666 1.00 27.48 367 ILE A CA 1
ATOM 2183 C C . ILE A 1 367 ? -12.629 -22.694 -22.498 1.00 26.39 367 ILE A C 1
ATOM 2184 O O . ILE A 1 367 ? -11.925 -22.575 -21.496 1.00 26.85 367 ILE A O 1
ATOM 2189 N N . SER A 1 368 ? -12.355 -23.548 -23.461 1.00 27.34 368 SER A N 1
ATOM 2190 C CA . SER A 1 368 ? -11.011 -24.140 -23.647 1.00 27.59 368 SER A CA 1
ATOM 2191 C C . SER A 1 368 ? -9.980 -23.014 -23.598 1.00 26.82 368 SER A C 1
ATOM 2192 O O . SER A 1 368 ? -10.208 -22.001 -24.257 1.00 29.04 368 SER A O 1
ATOM 2195 N N . LYS A 1 369 ? -8.878 -23.190 -22.879 1.00 27.27 369 LYS A N 1
ATOM 2196 C CA . LYS A 1 369 ? -7.782 -22.190 -22.854 1.00 29.60 369 LYS A CA 1
ATOM 2197 C C . LYS A 1 369 ? -7.180 -22.096 -24.262 1.00 30.16 369 LYS A C 1
ATOM 2198 O O . LYS A 1 369 ? -6.970 -20.980 -24.772 1.00 27.46 369 LYS A O 1
ATOM 2204 N N . ASP A 1 370 ? -6.896 -23.237 -24.867 1.00 30.12 370 ASP A N 1
ATOM 2205 C CA . ASP A 1 370 ? -6.314 -23.305 -26.226 1.00 30.72 370 ASP A CA 1
ATOM 2206 C C . ASP A 1 370 ? -7.256 -22.606 -27.203 1.00 29.26 370 ASP A C 1
ATOM 2207 O O . ASP A 1 370 ? -6.789 -21.835 -27.988 1.00 31.36 370 ASP A O 1
ATOM 2212 N N . TYR A 1 371 ? -8.546 -22.909 -27.174 1.00 28.60 371 TYR A N 1
ATOM 2213 C CA . TYR A 1 371 ? -9.534 -22.318 -28.112 1.00 29.08 371 TYR A CA 1
ATOM 2214 C C . TYR A 1 371 ? -9.630 -20.810 -27.877 1.00 29.26 371 TYR A C 1
ATOM 2215 O O . TYR A 1 371 ? -9.658 -20.056 -28.851 1.00 34.85 371 TYR A O 1
ATOM 2224 N N . PHE A 1 372 ? -9.655 -20.373 -26.621 1.00 28.64 372 PHE A N 1
ATOM 2225 C CA . PHE A 1 372 ? -9.671 -18.930 -26.273 1.00 28.65 372 PHE A CA 1
ATOM 2226 C C . PHE A 1 372 ? -8.538 -18.223 -27.040 1.00 32.98 372 PHE A C 1
ATOM 2227 O O . PHE A 1 372 ? -8.784 -17.160 -27.625 1.00 28.47 372 PHE A O 1
ATOM 2235 N N . GLU A 1 373 ? -7.331 -18.793 -27.036 1.00 29.61 373 GLU A N 1
ATOM 2236 C CA . GLU A 1 373 ? -6.154 -18.179 -27.699 1.00 33.48 373 GLU A CA 1
ATOM 2237 C C . GLU A 1 373 ? -6.335 -18.301 -29.216 1.00 34.86 373 GLU A C 1
ATOM 2238 O O . GLU A 1 373 ? -6.187 -17.300 -29.902 1.00 32.95 373 GLU A O 1
ATOM 2244 N N . TYR A 1 374 ? -6.682 -19.488 -29.711 1.00 31.24 374 TYR A N 1
ATOM 2245 C CA . TYR A 1 374 ? -6.816 -19.750 -31.159 1.00 33.73 374 TYR A CA 1
ATOM 2246 C C . TYR A 1 374 ? -7.866 -18.808 -31.786 1.00 34.47 374 TYR A C 1
ATOM 2247 O O . TYR A 1 374 ? -7.633 -18.295 -32.894 1.00 36.29 374 TYR A O 1
ATOM 2256 N N . ILE A 1 375 ? -9.009 -18.592 -31.140 1.00 32.21 375 ILE A N 1
ATOM 2257 C CA . ILE A 1 375 ? -10.131 -17.811 -31.741 1.00 32.34 375 ILE A CA 1
ATOM 2258 C C . ILE A 1 375 ? -9.940 -16.287 -31.529 1.00 33.91 375 ILE A C 1
ATOM 2259 O O . ILE A 1 375 ? -10.878 -15.536 -31.888 1.00 33.58 375 ILE A O 1
ATOM 2264 N N . GLY A 1 376 ? -8.797 -15.825 -30.984 1.00 33.36 376 GLY A N 1
ATOM 2265 C CA . GLY A 1 376 ? -8.378 -14.399 -30.953 1.00 35.04 376 GLY A CA 1
ATOM 2266 C C . GLY A 1 376 ? -8.664 -13.704 -29.611 1.00 39.45 376 GLY A C 1
ATOM 2267 O O . GLY A 1 376 ? -9.010 -12.487 -29.573 1.00 42.19 376 GLY A O 1
ATOM 2268 N N . SER A 1 377 ? -8.557 -14.451 -28.520 1.00 35.61 377 SER A N 1
ATOM 2269 C CA . SER A 1 377 ? -8.812 -14.016 -27.121 1.00 35.07 377 SER A CA 1
ATOM 2270 C C . SER A 1 377 ? -9.714 -12.768 -27.084 1.00 34.81 377 SER A C 1
ATOM 2271 O O . SER A 1 377 ? -10.911 -12.956 -27.240 1.00 36.80 377 SER A O 1
ATOM 2274 N N . TYR A 1 378 ? -9.206 -11.563 -26.835 1.00 31.47 378 TYR A N 1
ATOM 2275 C CA . TYR A 1 378 ? -10.002 -10.306 -26.942 1.00 33.95 378 TYR A CA 1
ATOM 2276 C C . TYR A 1 378 ? -9.203 -9.297 -27.772 1.00 31.45 378 TYR A C 1
ATOM 2277 O O . TYR A 1 378 ? -7.995 -9.434 -27.849 1.00 29.51 378 TYR A O 1
ATOM 2286 N N . ASP A 1 379 ? -9.875 -8.326 -28.379 1.00 32.73 379 ASP A N 1
ATOM 2287 C CA . ASP A 1 379 ? -9.219 -7.122 -28.947 1.00 34.37 379 ASP A CA 1
ATOM 2288 C C . ASP A 1 379 ? -8.624 -6.320 -27.787 1.00 37.73 379 ASP A C 1
ATOM 2289 O O . ASP A 1 379 ? -9.404 -5.628 -27.091 1.00 36.49 379 ASP A O 1
ATOM 2294 N N . GLU A 1 380 ? -7.299 -6.465 -27.600 1.00 38.48 380 GLU A N 1
ATOM 2295 C CA . GLU A 1 380 ? -6.429 -5.818 -26.576 1.00 38.70 380 GLU A CA 1
ATOM 2296 C C . GLU A 1 380 ? -6.559 -4.285 -26.614 1.00 37.76 380 GLU A C 1
ATOM 2297 O O . GLU A 1 380 ? -6.255 -3.654 -25.597 1.00 37.61 380 GLU A O 1
ATOM 2303 N N . GLU A 1 381 ? -7.059 -3.682 -27.690 1.00 40.36 381 GLU A N 1
ATOM 2304 C CA . GLU A 1 381 ? -7.200 -2.194 -27.765 1.00 43.26 381 GLU A CA 1
ATOM 2305 C C . GLU A 1 381 ? -8.553 -1.711 -27.216 1.00 45.72 381 GLU A C 1
ATOM 2306 O O . GLU A 1 381 ? -8.772 -0.501 -27.208 1.00 55.72 381 GLU A O 1
ATOM 2312 N N . MET A 1 382 ? -9.418 -2.597 -26.729 1.00 44.83 382 MET A N 1
ATOM 2313 C CA . MET A 1 382 ? -10.706 -2.206 -26.100 1.00 43.19 382 MET A CA 1
ATOM 2314 C C . MET A 1 382 ? -10.447 -1.798 -24.638 1.00 45.84 382 MET A C 1
ATOM 2315 O O . MET A 1 382 ? -9.630 -2.489 -23.987 1.00 43.84 382 MET A O 1
ATOM 2320 N N . GLU A 1 383 ? -11.129 -0.761 -24.108 1.00 45.56 383 GLU A N 1
ATOM 2321 C CA . GLU A 1 383 ? -10.729 -0.117 -22.819 1.00 46.70 383 GLU A CA 1
ATOM 2322 C C . GLU A 1 383 ? -11.873 -0.177 -21.810 1.00 45.34 383 GLU A C 1
ATOM 2323 O O . GLU A 1 383 ? -13.021 -0.139 -22.258 1.00 55.22 383 GLU A O 1
ATOM 2329 N N . ILE A 1 384 ? -11.552 -0.347 -20.520 1.00 44.69 384 ILE A N 1
ATOM 2330 C CA . ILE A 1 384 ? -12.458 -0.220 -19.331 1.00 47.62 384 ILE A CA 1
ATOM 2331 C C . ILE A 1 384 ? -13.571 -1.299 -19.310 1.00 51.35 384 ILE A C 1
ATOM 2332 O O . ILE A 1 384 ? -13.640 -2.106 -18.309 1.00 47.50 384 ILE A O 1
ATOM 2337 N N . TRP A 1 385 ? -14.467 -1.275 -20.302 1.00 49.63 385 TRP A N 1
ATOM 2338 C CA . TRP A 1 385 ? -15.806 -1.935 -20.271 1.00 51.80 385 TRP A CA 1
ATOM 2339 C C . TRP A 1 385 ? -16.488 -1.653 -21.609 1.00 46.70 385 TRP A C 1
ATOM 2340 O O . TRP A 1 385 ? -16.291 -0.561 -22.151 1.00 50.65 385 TRP A O 1
ATOM 2351 N N . GLY A 1 386 ? -17.248 -2.615 -22.112 1.00 39.25 386 GLY A N 1
ATOM 2352 C CA . GLY A 1 386 ? -18.272 -2.397 -23.140 1.00 37.61 386 GLY A CA 1
ATOM 2353 C C . GLY A 1 386 ? -17.813 -2.897 -24.482 1.00 35.33 386 GLY A C 1
ATOM 2354 O O . GLY A 1 386 ? -16.679 -2.564 -24.858 1.00 38.34 386 GLY A O 1
ATOM 2355 N N . GLY A 1 387 ? -18.673 -3.657 -25.163 1.00 33.15 387 GLY A N 1
ATOM 2356 C CA . GLY A 1 387 ? -18.485 -4.127 -26.547 1.00 35.72 387 GLY A CA 1
ATOM 2357 C C . GLY A 1 387 ? -17.831 -5.503 -26.652 1.00 34.68 387 GLY A C 1
ATOM 2358 O O . GLY A 1 387 ? -18.070 -6.160 -27.694 1.00 36.21 387 GLY A O 1
ATOM 2359 N N . GLU A 1 388 ? -17.025 -5.940 -25.671 1.00 34.73 388 GLU A N 1
ATOM 2360 C CA . GLU A 1 388 ? -16.143 -7.143 -25.850 1.00 35.10 388 GLU A CA 1
ATOM 2361 C C . GLU A 1 388 ? -16.991 -8.424 -25.908 1.00 32.77 388 GLU A C 1
ATOM 2362 O O . GLU A 1 388 ? -16.616 -9.374 -26.624 1.00 32.15 388 GLU A O 1
ATOM 2368 N N . ASN A 1 389 ? -18.100 -8.453 -25.176 1.00 31.10 389 ASN A N 1
ATOM 2369 C CA . ASN A 1 389 ? -19.022 -9.611 -25.162 1.00 29.15 389 ASN A CA 1
ATOM 2370 C C . ASN A 1 389 ? -19.675 -9.742 -26.542 1.00 28.30 389 ASN A C 1
ATOM 2371 O O . ASN A 1 389 ? -19.738 -10.909 -27.079 1.00 24.12 389 ASN A O 1
ATOM 2376 N N . ILE A 1 390 ? -20.133 -8.618 -27.101 1.00 28.39 390 ILE A N 1
ATOM 2377 C CA . ILE A 1 390 ? -20.740 -8.576 -28.470 1.00 28.71 390 ILE A CA 1
ATOM 2378 C C . ILE A 1 390 ? -19.664 -8.913 -29.502 1.00 28.83 390 ILE A C 1
ATOM 2379 O O . ILE A 1 390 ? -19.917 -9.745 -30.367 1.00 28.48 390 ILE A O 1
ATOM 2384 N N . GLU A 1 391 ? -18.481 -8.320 -29.385 1.00 30.89 391 GLU A N 1
ATOM 2385 C CA . GLU A 1 391 ? -17.358 -8.615 -30.311 1.00 30.51 391 GLU A CA 1
ATOM 2386 C C . GLU A 1 391 ? -17.053 -10.117 -30.257 1.00 29.20 391 GLU A C 1
ATOM 2387 O O . GLU A 1 391 ? -16.919 -10.744 -31.310 1.00 28.88 391 GLU A O 1
ATOM 2393 N N . MET A 1 392 ? -16.956 -10.675 -29.062 1.00 28.61 392 MET A N 1
ATOM 2394 C CA . MET A 1 392 ? -16.628 -12.106 -28.895 1.00 30.80 392 MET A CA 1
ATOM 2395 C C . MET A 1 392 ? -17.784 -12.978 -29.436 1.00 29.82 392 MET A C 1
ATOM 2396 O O . MET A 1 392 ? -17.532 -14.056 -29.977 1.00 27.02 392 MET A O 1
ATOM 2401 N N . SER A 1 393 ? -19.027 -12.537 -29.329 1.00 28.30 393 SER A N 1
ATOM 2402 C CA . SER A 1 393 ? -20.188 -13.327 -29.805 1.00 27.30 393 SER A CA 1
ATOM 2403 C C . SER A 1 393 ? -20.073 -13.507 -31.317 1.00 30.79 393 SER A C 1
ATOM 2404 O O . SER A 1 393 ? -20.152 -14.658 -31.777 1.00 30.48 393 SER A O 1
ATOM 2407 N N . PHE A 1 394 ? -19.898 -12.407 -32.065 1.00 29.78 394 PHE A N 1
ATOM 2408 C CA . PHE A 1 394 ? -19.832 -12.425 -33.551 1.00 31.55 394 PHE A CA 1
ATOM 2409 C C . PHE A 1 394 ? -18.625 -13.275 -34.001 1.00 29.03 394 PHE A C 1
ATOM 2410 O O . PHE A 1 394 ? -18.755 -14.083 -34.913 1.00 29.53 394 PHE A O 1
ATOM 2418 N N . ARG A 1 395 ? -17.477 -13.076 -33.366 1.00 26.73 395 ARG A N 1
ATOM 2419 C CA . ARG A 1 395 ? -16.176 -13.692 -33.736 1.00 29.37 395 ARG A CA 1
ATOM 2420 C C . ARG A 1 395 ? -16.250 -15.213 -33.515 1.00 30.18 395 ARG A C 1
ATOM 2421 O O . ARG A 1 395 ? -15.896 -15.963 -34.440 1.00 33.39 395 ARG A O 1
ATOM 2429 N N . VAL A 1 396 ? -16.751 -15.659 -32.366 1.00 26.83 396 VAL A N 1
ATOM 2430 C CA . VAL A 1 396 ? -16.926 -17.107 -32.092 1.00 28.32 396 VAL A CA 1
ATOM 2431 C C . VAL A 1 396 ? -17.825 -17.705 -33.184 1.00 25.01 396 VAL A C 1
ATOM 2432 O O . VAL A 1 396 ? -17.446 -18.708 -33.774 1.00 27.61 396 VAL A O 1
ATOM 2436 N N . TRP A 1 397 ? -19.001 -17.138 -33.423 1.00 26.13 397 TRP A N 1
ATOM 2437 C CA . TRP A 1 397 ? -19.978 -17.733 -34.361 1.00 27.53 397 TRP A CA 1
ATOM 2438 C C . TRP A 1 397 ? -19.427 -17.687 -35.792 1.00 30.95 397 TRP A C 1
ATOM 2439 O O . TRP A 1 397 ? -19.449 -18.739 -36.469 1.00 32.98 397 TRP A O 1
ATOM 2450 N N . GLN A 1 398 ? -18.920 -16.529 -36.223 1.00 28.11 398 GLN A N 1
ATOM 2451 C CA . GLN A 1 398 ? -18.486 -16.311 -37.625 1.00 30.78 398 GLN A CA 1
ATOM 2452 C C . GLN A 1 398 ? -17.247 -17.191 -37.881 1.00 29.94 398 GLN A C 1
ATOM 2453 O O . GLN A 1 398 ? -17.013 -17.574 -39.051 1.00 29.75 398 GLN A O 1
ATOM 2459 N N . CYS A 1 399 ? -16.447 -17.490 -36.857 1.00 27.83 399 CYS A N 1
ATOM 2460 C CA . CYS A 1 399 ? -15.140 -18.181 -37.057 1.00 30.24 399 CYS A CA 1
ATOM 2461 C C . CYS A 1 399 ? -15.231 -19.670 -36.718 1.00 28.00 399 CYS A C 1
ATOM 2462 O O . CYS A 1 399 ? -14.171 -20.319 -36.635 1.00 30.85 399 CYS A O 1
ATOM 2465 N N . GLY A 1 400 ? -16.433 -20.221 -36.576 1.00 29.76 400 GLY A N 1
ATOM 2466 C CA . GLY A 1 400 ? -16.631 -21.687 -36.572 1.00 28.76 400 GLY A CA 1
ATOM 2467 C C . GLY A 1 400 ? -16.882 -22.274 -35.197 1.00 29.68 400 GLY A C 1
ATOM 2468 O O . GLY A 1 400 ? -17.066 -23.502 -35.110 1.00 31.34 400 GLY A O 1
ATOM 2469 N N . GLY A 1 401 ? -16.956 -21.456 -34.146 1.00 29.58 401 GLY A N 1
ATOM 2470 C CA . GLY A 1 401 ? -17.369 -21.953 -32.819 1.00 31.03 401 GLY A CA 1
ATOM 2471 C C . GLY A 1 401 ? -18.876 -21.905 -32.628 1.00 33.08 401 GLY A C 1
ATOM 2472 O O . GLY A 1 401 ? -19.605 -21.557 -33.591 1.00 35.27 401 GLY A O 1
ATOM 2473 N N . GLN A 1 402 ? -19.327 -22.196 -31.409 1.00 33.12 402 GLN A N 1
ATOM 2474 C CA . GLN A 1 402 ? -20.733 -22.002 -30.975 1.00 36.24 402 GLN A CA 1
ATOM 2475 C C . GLN A 1 402 ? -20.788 -21.452 -29.546 1.00 32.34 402 GLN A C 1
ATOM 2476 O O . GLN A 1 402 ? -20.001 -21.883 -28.700 1.00 31.19 402 GLN A O 1
ATOM 2482 N N . LEU A 1 403 ? -21.731 -20.535 -29.349 1.00 28.84 403 LEU A N 1
ATOM 2483 C CA . LEU A 1 403 ? -22.077 -19.824 -28.108 1.00 29.43 403 LEU A CA 1
ATOM 2484 C C . LEU A 1 403 ? -23.312 -20.530 -27.549 1.00 30.32 403 LEU A C 1
ATOM 2485 O O . LEU A 1 403 ? -24.291 -20.673 -28.321 1.00 29.96 403 LEU A O 1
ATOM 2490 N N . GLU A 1 404 ? -23.220 -21.065 -26.327 1.00 28.71 404 GLU A N 1
ATOM 2491 C CA . GLU A 1 404 ? -24.260 -21.909 -25.690 1.00 28.32 404 GLU A CA 1
ATOM 2492 C C . GLU A 1 404 ? -24.497 -21.447 -24.253 1.00 27.47 404 GLU A C 1
ATOM 2493 O O . GLU A 1 404 ? -23.535 -21.063 -23.579 1.00 27.14 404 GLU A O 1
ATOM 2499 N N . ILE A 1 405 ? -25.752 -21.545 -23.812 1.00 28.12 405 ILE A N 1
ATOM 2500 C CA . ILE A 1 405 ? -26.188 -21.418 -22.400 1.00 28.99 405 ILE A CA 1
ATOM 2501 C C . ILE A 1 405 ? -26.584 -22.808 -21.925 1.00 31.60 405 ILE A C 1
ATOM 2502 O O . ILE A 1 405 ? -27.353 -23.459 -22.631 1.00 37.58 405 ILE A O 1
ATOM 2507 N N . MET A 1 406 ? -26.057 -23.256 -20.789 1.00 34.95 406 MET A N 1
ATOM 2508 C CA . MET A 1 406 ? -26.413 -24.569 -20.184 1.00 35.00 406 MET A CA 1
ATOM 2509 C C . MET A 1 406 ? -27.324 -24.309 -18.988 1.00 32.99 406 MET A C 1
ATOM 2510 O O . MET A 1 406 ? -26.864 -23.905 -17.928 1.00 33.80 406 MET A O 1
ATOM 2515 N N . PRO A 1 407 ? -28.649 -24.512 -19.093 1.00 32.49 407 PRO A N 1
ATOM 2516 C CA . PRO A 1 407 ? -29.530 -24.213 -17.970 1.00 32.79 407 PRO A CA 1
ATOM 2517 C C . PRO A 1 407 ? -29.293 -25.066 -16.710 1.00 30.31 407 PRO A C 1
ATOM 2518 O O . PRO A 1 407 ? -29.691 -24.643 -15.657 1.00 29.69 407 PRO A O 1
ATOM 2522 N N . CYS A 1 408 ? -28.614 -26.206 -16.798 1.00 28.60 408 CYS A N 1
ATOM 2523 C CA . CYS A 1 408 ? -28.244 -26.986 -15.582 1.00 30.36 408 CYS A CA 1
ATOM 2524 C C . CYS A 1 408 ? -27.149 -26.252 -14.794 1.00 30.60 408 CYS A C 1
ATOM 2525 O O . CYS A 1 408 ? -26.896 -26.600 -13.614 1.00 31.43 408 CYS A O 1
ATOM 2528 N N . SER A 1 409 ? -26.527 -25.237 -15.400 1.00 27.64 409 SER A N 1
ATOM 2529 C CA . SER A 1 409 ? -25.470 -24.434 -14.762 1.00 25.83 409 SER A CA 1
ATOM 2530 C C . SER A 1 409 ? -26.072 -23.099 -14.333 1.00 24.67 409 SER A C 1
ATOM 2531 O O . SER A 1 409 ? -26.387 -22.297 -15.200 1.00 25.24 409 SER A O 1
ATOM 2534 N N . VAL A 1 410 ? -26.229 -22.866 -13.034 1.00 25.06 410 VAL A N 1
ATOM 2535 C CA . VAL A 1 410 ? -26.859 -21.612 -12.547 1.00 25.69 410 VAL A CA 1
ATOM 2536 C C . VAL A 1 410 ? -25.851 -20.853 -11.674 1.00 28.35 410 VAL A C 1
ATOM 2537 O O . VAL A 1 410 ? -25.275 -21.446 -10.730 1.00 27.24 410 VAL A O 1
ATOM 2541 N N . VAL A 1 411 ? -25.633 -19.587 -12.021 1.00 26.60 411 VAL A N 1
ATOM 2542 C CA . VAL A 1 411 ? -24.775 -18.646 -11.265 1.00 27.12 411 VAL A CA 1
ATOM 2543 C C . VAL A 1 411 ? -25.550 -17.339 -11.109 1.00 28.89 411 VAL A C 1
ATOM 2544 O O . VAL A 1 411 ? -26.096 -16.849 -12.118 1.00 26.89 411 VAL A O 1
ATOM 2548 N N . GLY A 1 412 ? -25.660 -16.875 -9.864 1.00 26.85 412 GLY A N 1
ATOM 2549 C CA . GLY A 1 412 ? -26.289 -15.604 -9.500 1.00 30.05 412 GLY A CA 1
ATOM 2550 C C . GLY A 1 412 ? -25.310 -14.464 -9.668 1.00 31.84 412 GLY A C 1
ATOM 2551 O O . GLY A 1 412 ? -24.095 -14.680 -9.476 1.00 29.28 412 GLY A O 1
ATOM 2552 N N . HIS A 1 413 ? -25.826 -13.307 -10.075 1.00 31.38 413 HIS A N 1
ATOM 2553 C CA . HIS A 1 413 ? -25.042 -12.089 -10.404 1.00 29.41 413 HIS A CA 1
ATOM 2554 C C . HIS A 1 413 ? -25.761 -10.869 -9.836 1.00 27.92 413 HIS A C 1
ATOM 2555 O O . HIS A 1 413 ? -27.005 -10.790 -9.978 1.00 29.12 413 HIS A O 1
ATOM 2562 N N . VAL A 1 414 ? -25.040 -9.985 -9.161 1.00 27.51 414 VAL A N 1
ATOM 2563 C CA . VAL A 1 414 ? -25.631 -8.695 -8.706 1.00 33.83 414 VAL A CA 1
ATOM 2564 C C . VAL A 1 414 ? -25.708 -7.753 -9.915 1.00 34.41 414 VAL A C 1
ATOM 2565 O O . VAL A 1 414 ? -24.717 -7.080 -10.225 1.00 35.77 414 VAL A O 1
ATOM 2569 N N . PHE A 1 415 ? -26.835 -7.780 -10.624 1.00 37.08 415 PHE A N 1
ATOM 2570 C CA . PHE A 1 415 ? -27.170 -6.829 -11.716 1.00 38.96 415 PHE A CA 1
ATOM 2571 C C . PHE A 1 415 ? -27.408 -5.445 -11.119 1.00 41.97 415 PHE A C 1
ATOM 2572 O O . PHE A 1 415 ? -28.179 -5.332 -10.130 1.00 42.97 415 PHE A O 1
ATOM 2580 N N . ARG A 1 416 ? -26.720 -4.444 -11.671 1.00 42.16 416 ARG A N 1
ATOM 2581 C CA . ARG A 1 416 ? -26.813 -3.028 -11.233 1.00 45.03 416 ARG A CA 1
ATOM 2582 C C . ARG A 1 416 ? -27.516 -2.206 -12.316 1.00 47.83 416 ARG A C 1
ATOM 2583 O O . ARG A 1 416 ? -27.543 -2.645 -13.489 1.00 48.21 416 ARG A O 1
ATOM 2591 N N . SER A 1 417 ? -28.103 -1.076 -11.923 1.00 55.89 417 SER A N 1
ATOM 2592 C CA . SER A 1 417 ? -28.722 -0.086 -12.849 1.00 60.93 417 SER A CA 1
ATOM 2593 C C . SER A 1 417 ? -27.698 0.989 -13.248 1.00 54.12 417 SER A C 1
ATOM 2594 O O . SER A 1 417 ? -27.820 1.500 -14.363 1.00 58.45 417 SER A O 1
ATOM 2597 N N . LYS A 1 418 ? -26.717 1.297 -12.394 1.00 56.32 418 LYS A N 1
ATOM 2598 C CA . LYS A 1 418 ? -25.638 2.282 -12.694 1.00 61.55 418 LYS A CA 1
ATOM 2599 C C . LYS A 1 418 ? -24.262 1.704 -12.328 1.00 56.64 418 LYS A C 1
ATOM 2600 O O . LYS A 1 418 ? -24.155 1.017 -11.290 1.00 58.47 418 LYS A O 1
ATOM 2606 N N . SER A 1 419 ? -23.255 1.978 -13.164 1.00 54.12 419 SER A N 1
ATOM 2607 C CA . SER A 1 419 ? -21.831 1.628 -12.926 1.00 54.52 419 SER A CA 1
ATOM 2608 C C . SER A 1 419 ? -21.308 2.430 -11.740 1.00 56.58 419 SER A C 1
ATOM 2609 O O . SER A 1 419 ? -21.538 3.631 -11.668 1.00 50.03 419 SER A O 1
ATOM 2612 N N . PRO A 1 420 ? -20.594 1.813 -10.767 1.00 61.68 420 PRO A N 1
ATOM 2613 C CA . PRO A 1 420 ? -19.852 2.589 -9.769 1.00 57.86 420 PRO A CA 1
ATOM 2614 C C . PRO A 1 420 ? -18.510 3.119 -10.311 1.00 52.12 420 PRO A C 1
ATOM 2615 O O . PRO A 1 420 ? -17.858 3.866 -9.625 1.00 45.94 420 PRO A O 1
ATOM 2619 N N . HIS A 1 421 ? -18.127 2.710 -11.523 1.00 53.51 421 HIS A N 1
ATOM 2620 C CA . HIS A 1 421 ? -16.740 2.818 -12.043 1.00 60.64 421 HIS A CA 1
ATOM 2621 C C . HIS A 1 421 ? -16.513 4.212 -12.618 1.00 57.46 421 HIS A C 1
ATOM 2622 O O . HIS A 1 421 ? -17.386 4.682 -13.387 1.00 53.76 421 HIS A O 1
ATOM 2629 N N . THR A 1 422 ? -15.386 4.830 -12.269 1.00 56.51 422 THR A N 1
ATOM 2630 C CA . THR A 1 422 ? -14.866 6.026 -12.977 1.00 62.06 422 THR A CA 1
ATOM 2631 C C . THR A 1 422 ? -14.362 5.567 -14.357 1.00 68.15 422 THR A C 1
ATOM 2632 O O . THR A 1 422 ? -13.926 4.392 -14.488 1.00 68.84 422 THR A O 1
ATOM 2636 N N . PHE A 1 423 ? -14.488 6.438 -15.360 1.00 67.28 423 PHE A N 1
ATOM 2637 C CA . PHE A 1 423 ? -13.948 6.259 -16.731 1.00 66.49 423 PHE A CA 1
ATOM 2638 C C . PHE A 1 423 ? -12.790 7.242 -16.895 1.00 64.90 423 PHE A C 1
ATOM 2639 O O . PHE A 1 423 ? -13.014 8.428 -17.103 1.00 62.02 423 PHE A O 1
ATOM 2647 N N . PRO A 1 424 ? -11.521 6.784 -16.786 1.00 73.27 424 PRO A N 1
ATOM 2648 C CA . PRO A 1 424 ? -10.354 7.665 -16.910 1.00 72.89 424 PRO A CA 1
ATOM 2649 C C . PRO A 1 424 ? -10.395 8.701 -18.051 1.00 69.37 424 PRO A C 1
ATOM 2650 O O . PRO A 1 424 ? -9.948 9.801 -17.839 1.00 59.43 424 PRO A O 1
ATOM 2654 N N . LYS A 1 425 ? -10.896 8.339 -19.234 1.00 74.13 425 LYS A N 1
ATOM 2655 C CA . LYS A 1 425 ? -11.003 9.288 -20.376 1.00 76.41 425 LYS A CA 1
ATOM 2656 C C . LYS A 1 425 ? -12.428 9.238 -20.955 1.00 72.54 425 LYS A C 1
ATOM 2657 O O . LYS A 1 425 ? -12.562 9.228 -22.201 1.00 82.13 425 LYS A O 1
ATOM 2663 N N . GLY A 1 426 ? -13.448 9.221 -20.081 1.00 67.05 426 GLY A N 1
ATOM 2664 C CA . GLY A 1 426 ? -14.876 9.398 -20.433 1.00 69.55 426 GLY A CA 1
ATOM 2665 C C . GLY A 1 426 ? -15.503 8.162 -21.070 1.00 70.60 426 GLY A C 1
ATOM 2666 O O . GLY A 1 426 ? -14.758 7.252 -21.493 1.00 64.24 426 GLY A O 1
ATOM 2667 N N . THR A 1 427 ? -16.836 8.147 -21.182 1.00 69.23 427 THR A N 1
ATOM 2668 C CA . THR A 1 427 ? -17.641 6.983 -21.652 1.00 67.90 427 THR A CA 1
ATOM 2669 C C . THR A 1 427 ? -17.519 6.771 -23.170 1.00 62.68 427 THR A C 1
ATOM 2670 O O . THR A 1 427 ? -18.000 5.709 -23.610 1.00 54.69 427 THR A O 1
ATOM 2674 N N . GLN A 1 428 ? -16.953 7.736 -23.923 1.00 57.33 428 GLN A N 1
ATOM 2675 C CA . GLN A 1 428 ? -16.580 7.647 -25.375 1.00 59.28 428 GLN A CA 1
ATOM 2676 C C . GLN A 1 428 ? -15.863 6.311 -25.660 1.00 47.86 428 GLN A C 1
ATOM 2677 O O . GLN A 1 428 ? -15.950 5.791 -26.789 1.00 43.47 428 GLN A O 1
ATOM 2683 N N . VAL A 1 429 ? -15.116 5.818 -24.678 1.00 41.50 429 VAL A N 1
ATOM 2684 C CA . VAL A 1 429 ? -14.395 4.512 -24.690 1.00 45.97 429 VAL A CA 1
ATOM 2685 C C . VAL A 1 429 ? -15.343 3.396 -25.190 1.00 43.85 429 VAL A C 1
ATOM 2686 O O . VAL A 1 429 ? -15.005 2.667 -26.150 1.00 35.62 429 VAL A O 1
ATOM 2690 N N . ILE A 1 430 ? -16.542 3.316 -24.616 1.00 42.73 430 ILE A N 1
ATOM 2691 C CA . ILE A 1 430 ? -17.538 2.260 -24.942 1.00 38.25 430 ILE A CA 1
ATOM 2692 C C . ILE A 1 430 ? -17.844 2.384 -26.425 1.00 34.67 430 ILE A C 1
ATOM 2693 O O . ILE A 1 430 ? -17.878 1.342 -27.121 1.00 31.84 430 ILE A O 1
ATOM 2698 N N . THR A 1 431 ? -18.036 3.601 -26.932 1.00 36.96 431 THR A N 1
ATOM 2699 C CA . THR A 1 431 ? -18.451 3.773 -28.353 1.00 36.79 431 THR A CA 1
ATOM 2700 C C . THR A 1 431 ? -17.307 3.414 -29.296 1.00 31.51 431 THR A C 1
ATOM 2701 O O . THR A 1 431 ? -17.597 2.875 -30.370 1.00 32.47 431 THR A O 1
ATOM 2705 N N . ARG A 1 432 ? -16.068 3.748 -28.928 1.00 34.27 432 ARG A N 1
ATOM 2706 C CA . ARG A 1 432 ? -14.841 3.335 -29.674 1.00 35.50 432 ARG A CA 1
ATOM 2707 C C . ARG A 1 432 ? -14.753 1.801 -29.733 1.00 30.28 432 ARG A C 1
ATOM 2708 O O . ARG A 1 432 ? -14.585 1.240 -30.847 1.00 30.62 432 ARG A O 1
ATOM 2716 N N . ASN A 1 433 ? -14.873 1.123 -28.589 1.00 29.33 433 ASN A N 1
ATOM 2717 C CA . ASN A 1 433 ? -14.924 -0.372 -28.549 1.00 33.61 433 ASN A CA 1
ATOM 2718 C C . ASN A 1 433 ? -15.961 -0.902 -29.541 1.00 33.66 433 ASN A C 1
ATOM 2719 O O . ASN A 1 433 ? -15.634 -1.855 -30.251 1.00 34.52 433 ASN A O 1
ATOM 2724 N N . GLN A 1 434 ? -17.142 -0.277 -29.645 1.00 35.22 434 GLN A N 1
ATOM 2725 C CA . GLN A 1 434 ? -18.233 -0.794 -30.520 1.00 32.50 434 GLN A CA 1
ATOM 2726 C C . GLN A 1 434 ? -17.879 -0.580 -31.996 1.00 34.68 434 GLN A C 1
ATOM 2727 O O . GLN A 1 434 ? -18.231 -1.453 -32.843 1.00 31.07 434 GLN A O 1
ATOM 2733 N N . VAL A 1 435 ? -17.261 0.564 -32.325 1.00 34.82 435 VAL A N 1
ATOM 2734 C CA . VAL A 1 435 ? -16.864 0.877 -33.727 1.00 32.08 435 VAL A CA 1
ATOM 2735 C C . VAL A 1 435 ? -15.815 -0.165 -34.117 1.00 29.40 435 VAL A C 1
ATOM 2736 O O . VAL A 1 435 ? -15.889 -0.660 -35.220 1.00 30.16 435 VAL A O 1
ATOM 2740 N N . ARG A 1 436 ? -14.876 -0.482 -33.224 1.00 32.77 436 ARG A N 1
ATOM 2741 C CA . ARG A 1 436 ? -13.813 -1.503 -33.492 1.00 32.94 436 ARG A CA 1
ATOM 2742 C C . ARG A 1 436 ? -14.473 -2.841 -33.849 1.00 30.03 436 ARG A C 1
ATOM 2743 O O . ARG A 1 436 ? -14.074 -3.441 -34.843 1.00 32.38 436 ARG A O 1
ATOM 2751 N N . LEU A 1 437 ? -15.487 -3.293 -33.106 1.00 33.39 437 LEU A N 1
ATOM 2752 C CA . LEU A 1 437 ? -16.128 -4.593 -33.422 1.00 30.84 437 LEU A CA 1
ATOM 2753 C C . LEU A 1 437 ? -16.967 -4.454 -34.700 1.00 32.04 437 LEU A C 1
ATOM 2754 O O . LEU A 1 437 ? -17.021 -5.425 -35.484 1.00 30.41 437 LEU A O 1
ATOM 2759 N N . ALA A 1 438 ? -17.612 -3.308 -34.918 1.00 32.94 438 ALA A N 1
ATOM 2760 C CA . ALA A 1 438 ? -18.436 -3.073 -36.125 1.00 32.92 438 ALA A CA 1
ATOM 2761 C C . ALA A 1 438 ? -17.541 -3.104 -37.366 1.00 30.85 438 ALA A C 1
ATOM 2762 O O . ALA A 1 438 ? -17.920 -3.748 -38.329 1.00 33.99 438 ALA A O 1
ATOM 2764 N N . GLU A 1 439 ? -16.394 -2.435 -37.345 1.00 31.18 439 GLU A N 1
ATOM 2765 C CA . GLU A 1 439 ? -15.462 -2.385 -38.519 1.00 35.19 439 GLU A CA 1
ATOM 2766 C C . GLU A 1 439 ? -14.978 -3.802 -38.877 1.00 35.68 439 GLU A C 1
ATOM 2767 O O . GLU A 1 439 ? -15.015 -4.192 -40.066 1.00 34.37 439 GLU A O 1
ATOM 2773 N N . VAL A 1 440 ? -14.612 -4.600 -37.874 1.00 35.18 440 VAL A N 1
ATOM 2774 C CA . VAL A 1 440 ? -14.040 -5.957 -38.109 1.00 35.14 440 VAL A CA 1
ATOM 2775 C C . VAL A 1 440 ? -15.132 -6.940 -38.545 1.00 31.65 440 VAL A C 1
ATOM 2776 O O . VAL A 1 440 ? -14.827 -7.714 -39.414 1.00 34.39 440 VAL A O 1
ATOM 2780 N N . TRP A 1 441 ? -16.313 -6.983 -37.920 1.00 34.11 441 TRP A N 1
ATOM 2781 C CA . TRP A 1 441 ? -17.229 -8.167 -38.009 1.00 33.48 441 TRP A CA 1
ATOM 2782 C C . TRP A 1 441 ? -18.498 -7.869 -38.801 1.00 32.78 441 TRP A C 1
ATOM 2783 O O . TRP A 1 441 ? -19.073 -8.843 -39.335 1.00 30.58 441 TRP A O 1
ATOM 2794 N N . MET A 1 442 ? -18.997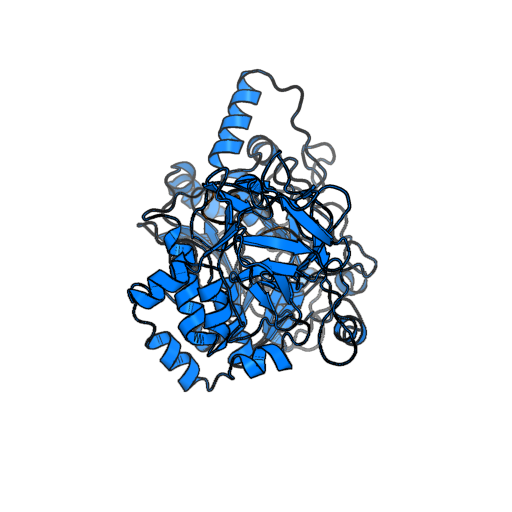 -6.632 -38.819 1.00 31.63 442 MET A N 1
ATOM 2795 C CA . MET A 1 442 ? -20.413 -6.439 -39.244 1.00 34.10 442 MET A CA 1
ATOM 2796 C C . MET A 1 442 ? -20.568 -6.162 -40.750 1.00 32.78 442 MET A C 1
ATOM 2797 O O . MET A 1 442 ? -21.748 -6.129 -41.187 1.00 29.54 442 MET A O 1
ATOM 2802 N N . ASP A 1 443 ? -19.481 -6.039 -41.527 1.00 32.29 443 ASP A N 1
ATOM 2803 C CA . ASP A 1 443 ? -19.571 -5.788 -43.002 1.00 34.76 443 ASP A CA 1
ATOM 2804 C C . ASP A 1 443 ? -20.477 -4.565 -43.266 1.00 33.60 443 ASP A C 1
ATOM 2805 O O . ASP A 1 443 ? -20.324 -3.537 -42.556 1.00 33.02 443 ASP A O 1
ATOM 2810 N N . GLU A 1 444 ? -21.429 -4.660 -44.188 1.00 35.63 444 GLU A N 1
ATOM 2811 C CA . GLU A 1 444 ? -22.256 -3.478 -44.582 1.00 44.66 444 GLU A CA 1
ATOM 2812 C C . GLU A 1 444 ? -23.199 -3.091 -43.421 1.00 43.90 444 GLU A C 1
ATOM 2813 O O . GLU A 1 444 ? -23.537 -1.876 -43.309 1.00 43.33 444 GLU A O 1
ATOM 2819 N N . TYR A 1 445 ? -23.555 -4.043 -42.542 1.00 40.11 445 TYR A N 1
ATOM 2820 C CA . TYR A 1 445 ? -24.557 -3.839 -41.463 1.00 38.43 445 TYR A CA 1
ATOM 2821 C C . TYR A 1 445 ? -24.040 -2.832 -40.432 1.00 35.37 445 TYR A C 1
ATOM 2822 O O . TYR A 1 445 ? -24.865 -2.305 -39.690 1.00 40.55 445 TYR A O 1
ATOM 2831 N N . LYS A 1 446 ? -22.749 -2.523 -40.412 1.00 36.10 446 LYS A N 1
ATOM 2832 C CA . LYS A 1 446 ? -22.162 -1.530 -39.469 1.00 38.41 446 LYS A CA 1
ATOM 2833 C C . LYS A 1 446 ? -22.854 -0.158 -39.639 1.00 39.04 446 LYS A C 1
ATOM 2834 O O . LYS A 1 446 ? -22.920 0.625 -38.641 1.00 35.34 446 LYS A O 1
ATOM 2840 N N . GLU A 1 447 ? -23.292 0.164 -40.864 1.00 38.06 447 GLU A N 1
ATOM 2841 C CA . GLU A 1 447 ? -23.928 1.475 -41.204 1.00 41.46 447 GLU A CA 1
ATOM 2842 C C . GLU A 1 447 ? -25.240 1.643 -40.415 1.00 37.01 447 GLU A C 1
ATOM 2843 O O . GLU A 1 447 ? -25.549 2.788 -40.029 1.00 40.73 447 GLU A O 1
ATOM 2849 N N . ILE A 1 448 ? -25.931 0.544 -40.100 1.00 35.73 448 ILE A N 1
ATOM 2850 C CA . ILE A 1 448 ? -27.224 0.554 -39.346 1.00 36.95 448 ILE A CA 1
ATOM 2851 C C . ILE A 1 448 ? -26.945 1.094 -37.945 1.00 37.09 448 ILE A C 1
ATOM 2852 O O . ILE A 1 448 ? -27.780 1.824 -37.416 1.00 37.05 448 ILE A O 1
ATOM 2857 N N . PHE A 1 449 ? -25.767 0.792 -37.399 1.00 37.46 449 PHE A N 1
ATOM 2858 C CA . PHE A 1 449 ? -25.369 1.202 -36.032 1.00 36.19 449 PHE A CA 1
ATOM 2859 C C . PHE A 1 449 ? -24.874 2.656 -36.064 1.00 35.88 449 PHE A C 1
ATOM 2860 O O . PHE A 1 449 ? -25.223 3.419 -35.143 1.00 32.66 449 PHE A O 1
ATOM 2868 N N . TYR A 1 450 ? -24.084 3.020 -37.083 1.00 37.41 450 TYR A N 1
ATOM 2869 C CA . TYR A 1 450 ? -23.452 4.363 -37.245 1.00 37.47 450 TYR A CA 1
ATOM 2870 C C . TYR A 1 450 ? -24.532 5.453 -37.319 1.00 37.31 450 TYR A C 1
ATOM 2871 O O . TYR A 1 450 ? -24.389 6.501 -36.693 1.00 41.13 450 TYR A O 1
ATOM 2880 N N . ARG A 1 451 ? -25.625 5.138 -37.992 1.00 38.40 451 ARG A N 1
ATOM 2881 C CA . ARG A 1 451 ? -26.831 5.990 -38.184 1.00 39.01 451 ARG A CA 1
ATOM 2882 C C . ARG A 1 451 ? -27.508 6.267 -36.829 1.00 42.36 451 ARG A C 1
ATOM 2883 O O . ARG A 1 451 ? -27.961 7.388 -36.612 1.00 42.14 451 ARG A O 1
ATOM 2891 N N . ARG A 1 452 ? -27.520 5.281 -35.925 1.00 37.85 452 ARG A N 1
ATOM 2892 C CA . ARG A 1 452 ? -28.231 5.318 -34.619 1.00 37.92 452 ARG A CA 1
ATOM 2893 C C . ARG A 1 452 ? -27.351 5.853 -33.482 1.00 39.47 452 ARG A C 1
ATOM 2894 O O . ARG A 1 452 ? -27.901 6.290 -32.472 1.00 34.22 452 ARG A O 1
ATOM 2902 N N . ASN A 1 453 ? -26.034 5.768 -33.605 1.00 41.69 453 ASN A N 1
ATOM 2903 C CA . ASN A 1 453 ? -25.101 6.305 -32.590 1.00 45.41 453 ASN A CA 1
ATOM 2904 C C . ASN A 1 453 ? -24.198 7.301 -33.315 1.00 47.84 453 ASN A C 1
ATOM 2905 O O . ASN A 1 453 ? -23.238 6.852 -33.974 1.00 51.82 453 ASN A O 1
ATOM 2910 N N . THR A 1 454 ? -24.537 8.586 -33.233 1.00 44.16 454 THR A N 1
ATOM 2911 C CA . THR A 1 454 ? -23.868 9.694 -33.963 1.00 46.96 454 THR A CA 1
ATOM 2912 C C . THR A 1 454 ? -22.401 9.741 -33.540 1.00 43.74 454 THR A C 1
ATOM 2913 O O . THR A 1 454 ? -21.553 9.977 -34.385 1.00 43.65 454 THR A O 1
ATOM 2917 N N . GLU A 1 455 ? -22.148 9.561 -32.249 1.00 45.85 455 GLU A N 1
ATOM 2918 C CA . GLU A 1 455 ? -20.788 9.496 -31.657 1.00 51.35 455 GLU A CA 1
ATOM 2919 C C . GLU A 1 455 ? -19.965 8.447 -32.424 1.00 46.37 455 GLU A C 1
ATOM 2920 O O . GLU A 1 455 ? -18.781 8.678 -32.668 1.00 45.06 455 GLU A O 1
ATOM 2926 N N . ALA A 1 456 ? -20.574 7.336 -32.814 1.00 43.33 456 ALA A N 1
ATOM 2927 C CA . ALA A 1 456 ? -19.858 6.235 -33.486 1.00 43.04 456 ALA A CA 1
ATOM 2928 C C . ALA A 1 456 ? -19.577 6.677 -34.923 1.00 40.55 456 ALA A C 1
ATOM 2929 O O . ALA A 1 456 ? -18.437 6.541 -35.345 1.00 41.15 456 ALA A O 1
ATOM 2931 N N . ALA A 1 457 ? -20.564 7.251 -35.609 1.00 40.51 457 ALA A N 1
ATOM 2932 C CA . ALA A 1 457 ? -20.431 7.811 -36.984 1.00 39.20 457 ALA A CA 1
ATOM 2933 C C . ALA A 1 457 ? -19.258 8.815 -37.064 1.00 36.80 457 ALA A C 1
ATOM 2934 O O . ALA A 1 457 ? -18.580 8.850 -38.098 1.00 35.24 457 ALA A O 1
ATOM 2936 N N . LYS A 1 458 ? -19.057 9.602 -36.003 1.00 34.28 458 LYS A N 1
ATOM 2937 C CA . LYS A 1 458 ? -18.037 10.661 -35.871 1.00 40.26 458 LYS A CA 1
ATOM 2938 C C . LYS A 1 458 ? -16.665 9.984 -35.704 1.00 48.90 458 LYS A C 1
ATOM 2939 O O . LYS A 1 458 ? -15.733 10.300 -36.488 1.00 44.26 458 LYS A O 1
ATOM 2945 N N . ILE A 1 459 ? -16.560 9.052 -34.747 1.00 41.96 459 ILE A N 1
ATOM 2946 C CA . ILE A 1 459 ? -15.337 8.232 -34.532 1.00 38.70 459 ILE A CA 1
ATOM 2947 C C . ILE A 1 459 ? -14.912 7.587 -35.858 1.00 37.04 459 ILE A C 1
ATOM 2948 O O . ILE A 1 459 ? -13.709 7.586 -36.158 1.00 45.60 459 ILE A O 1
ATOM 2953 N N . VAL A 1 460 ? -15.844 7.116 -36.673 1.00 40.18 460 VAL A N 1
ATOM 2954 C CA . VAL A 1 460 ? -15.504 6.513 -37.996 1.00 42.25 460 VAL A CA 1
ATOM 2955 C C . VAL A 1 460 ? -14.953 7.600 -38.919 1.00 46.52 460 VAL A C 1
ATOM 2956 O O . VAL A 1 460 ? -13.954 7.325 -39.587 1.00 48.02 460 VAL A O 1
ATOM 2960 N N . LYS A 1 461 ? -15.605 8.770 -38.950 1.00 54.21 461 LYS A N 1
ATOM 2961 C CA . LYS A 1 461 ? -15.322 9.877 -39.905 1.00 56.06 461 LYS A CA 1
ATOM 2962 C C . LYS A 1 461 ? -13.944 10.466 -39.586 1.00 50.87 461 LYS A C 1
ATOM 2963 O O . LYS A 1 461 ? -13.188 10.684 -40.531 1.00 45.20 461 LYS A O 1
ATOM 2969 N N . GLN A 1 462 ? -13.654 10.684 -38.300 1.00 44.85 462 GLN A N 1
ATOM 2970 C CA . GLN A 1 462 ? -12.369 11.220 -37.790 1.00 46.00 462 GLN A CA 1
ATOM 2971 C C . GLN A 1 462 ? -11.318 10.105 -37.590 1.00 45.28 462 GLN A C 1
ATOM 2972 O O . GLN A 1 462 ? -10.239 10.428 -37.065 1.00 51.96 462 GLN A O 1
ATOM 2978 N N . LYS A 1 463 ? -11.636 8.849 -37.918 1.00 41.40 463 LYS A N 1
ATOM 2979 C CA . LYS A 1 463 ? -10.727 7.663 -37.844 1.00 41.01 463 LYS A CA 1
ATOM 2980 C C . LYS A 1 463 ? -9.971 7.625 -36.507 1.00 36.15 463 LYS A C 1
ATOM 2981 O O . LYS A 1 463 ? -8.767 7.410 -36.519 1.00 42.53 463 LYS A O 1
ATOM 2987 N N . THR A 1 464 ? -10.646 7.814 -35.377 1.00 37.55 464 THR A N 1
ATOM 2988 C CA . THR A 1 464 ? -10.013 7.762 -34.036 1.00 35.34 464 THR A CA 1
ATOM 2989 C C . THR A 1 464 ? -10.248 6.409 -33.356 1.00 33.75 464 THR A C 1
ATOM 2990 O O . THR A 1 464 ? -10.034 6.368 -32.119 1.00 33.59 464 THR A O 1
ATOM 2994 N N . PHE A 1 465 ? -10.665 5.362 -34.087 1.00 36.50 465 PHE A N 1
ATOM 2995 C CA . PHE A 1 465 ? -11.029 4.030 -33.492 1.00 40.40 465 PHE A CA 1
ATOM 2996 C C . PHE A 1 465 ? -9.814 3.092 -33.480 1.00 41.64 465 PHE A C 1
ATOM 2997 O O . PHE A 1 465 ? -9.909 2.004 -32.879 1.00 41.33 465 PHE A O 1
ATOM 3005 N N . GLY A 1 466 ? -8.706 3.522 -34.098 1.00 42.72 466 GLY A N 1
ATOM 3006 C CA . GLY A 1 466 ? -7.371 2.900 -33.968 1.00 36.19 466 GLY A CA 1
ATOM 3007 C C . GLY A 1 466 ? -7.141 1.830 -35.009 1.00 33.48 466 GLY A C 1
ATOM 3008 O O . GLY A 1 466 ? -8.007 1.614 -35.885 1.00 36.13 466 GLY A O 1
ATOM 3009 N N . ASP A 1 467 ? -5.997 1.164 -34.912 1.00 37.37 467 ASP A N 1
ATOM 3010 C CA . ASP A 1 467 ? -5.549 0.131 -35.881 1.00 39.53 467 ASP A CA 1
ATOM 3011 C C . ASP A 1 467 ? -6.278 -1.163 -35.486 1.00 35.11 467 ASP A C 1
ATOM 3012 O O . ASP A 1 467 ? -6.274 -1.488 -34.309 1.00 34.21 467 ASP A O 1
ATOM 3017 N N . ILE A 1 468 ? -6.929 -1.807 -36.443 1.00 34.20 468 ILE A N 1
ATOM 3018 C CA . ILE A 1 468 ? -7.665 -3.089 -36.289 1.00 38.54 468 ILE A CA 1
ATOM 3019 C C . ILE A 1 468 ? -7.029 -4.158 -37.181 1.00 36.81 468 ILE A C 1
ATOM 3020 O O . ILE A 1 468 ? -7.688 -5.186 -37.385 1.00 38.51 468 ILE A O 1
ATOM 3025 N N . SER A 1 469 ? -5.815 -3.933 -37.699 1.00 35.64 469 SER A N 1
ATOM 3026 C CA . SER A 1 469 ? -5.173 -4.818 -38.715 1.00 38.69 469 SER A CA 1
ATOM 3027 C C . SER A 1 469 ? -4.999 -6.233 -38.137 1.00 33.14 469 SER A C 1
ATOM 3028 O O . SER A 1 469 ? -5.262 -7.181 -38.867 1.00 33.23 469 SER A O 1
ATOM 3031 N N . LYS A 1 470 ? -4.663 -6.375 -36.853 1.00 32.62 470 LYS A N 1
ATOM 3032 C CA . LYS A 1 470 ? -4.519 -7.716 -36.213 1.00 37.87 470 LYS A CA 1
ATOM 3033 C C . LYS A 1 470 ? -5.872 -8.431 -36.188 1.00 34.08 470 LYS A C 1
ATOM 3034 O O . LYS A 1 470 ? -5.904 -9.615 -36.496 1.00 38.19 470 LYS A O 1
ATOM 3040 N N . ARG A 1 471 ? -6.965 -7.711 -35.938 1.00 36.42 471 ARG A N 1
ATOM 3041 C CA . ARG A 1 471 ? -8.336 -8.284 -35.925 1.00 34.82 471 ARG A CA 1
ATOM 3042 C C . ARG A 1 471 ? -8.735 -8.647 -37.358 1.00 34.13 471 ARG A C 1
ATOM 3043 O O . ARG A 1 471 ? -9.213 -9.779 -37.575 1.00 33.21 471 ARG A O 1
ATOM 3051 N N . ILE A 1 472 ? -8.501 -7.762 -38.333 1.00 38.95 472 ILE A N 1
ATOM 3052 C CA . ILE A 1 472 ? -8.781 -8.069 -39.776 1.00 36.55 472 ILE A CA 1
ATOM 3053 C C . ILE A 1 472 ? -8.000 -9.326 -40.152 1.00 33.89 472 ILE A C 1
ATOM 3054 O O . ILE A 1 472 ? -8.595 -10.212 -40.745 1.00 35.38 472 ILE A O 1
ATOM 3059 N N . ASP A 1 473 ? -6.707 -9.391 -39.815 1.00 38.30 473 ASP A N 1
ATOM 3060 C CA . ASP A 1 473 ? -5.814 -10.534 -40.159 1.00 41.34 473 ASP A CA 1
ATOM 3061 C C . ASP A 1 473 ? -6.390 -11.837 -39.592 1.00 39.86 473 ASP A C 1
ATOM 3062 O O . ASP A 1 473 ? -6.418 -12.832 -40.342 1.00 37.28 473 ASP A O 1
ATOM 3067 N N . LEU A 1 474 ? -6.811 -11.830 -38.317 1.00 38.07 474 LEU A N 1
ATOM 3068 C CA . LEU A 1 474 ? -7.414 -13.000 -37.617 1.00 38.02 474 LEU A CA 1
ATOM 3069 C C . LEU A 1 474 ? -8.651 -13.474 -38.388 1.00 36.52 474 LEU A C 1
ATOM 3070 O O . LEU A 1 474 ? -8.769 -14.693 -38.608 1.00 36.47 474 LEU A O 1
ATOM 3075 N N . ARG A 1 475 ? -9.541 -12.558 -38.788 1.00 36.15 475 ARG A N 1
ATOM 3076 C CA . ARG A 1 475 ? -10.800 -12.907 -39.509 1.00 39.98 475 ARG A CA 1
ATOM 3077 C C . ARG A 1 475 ? -10.452 -13.601 -40.832 1.00 38.70 475 ARG A C 1
ATOM 3078 O O . ARG A 1 475 ? -11.183 -14.517 -41.246 1.00 36.67 475 ARG A O 1
ATOM 3086 N N . GLN A 1 476 ? -9.373 -13.166 -41.477 1.00 40.95 476 GLN A N 1
ATOM 3087 C CA . GLN A 1 476 ? -8.888 -13.731 -42.760 1.00 43.63 476 GLN A CA 1
ATOM 3088 C C . GLN A 1 476 ? -8.230 -15.080 -42.494 1.00 39.30 476 GLN A C 1
ATOM 3089 O O . GLN A 1 476 ? -8.607 -16.046 -43.152 1.00 38.39 476 GLN A O 1
ATOM 3095 N N . ARG A 1 477 ? -7.274 -15.161 -41.564 1.00 44.10 477 ARG A N 1
ATOM 3096 C CA . ARG A 1 477 ? -6.541 -16.433 -41.310 1.00 45.00 477 ARG A CA 1
ATOM 3097 C C . ARG A 1 477 ? -7.538 -17.542 -40.947 1.00 44.29 477 ARG A C 1
ATOM 3098 O O . ARG A 1 477 ? -7.354 -18.670 -41.423 1.00 47.25 477 ARG A O 1
ATOM 3106 N N . LEU A 1 478 ? -8.567 -17.246 -40.153 1.00 40.04 478 LEU A N 1
ATOM 3107 C CA . LEU A 1 478 ? -9.510 -18.284 -39.661 1.00 40.24 478 LEU A CA 1
ATOM 3108 C C . LEU A 1 478 ? -10.615 -18.499 -40.690 1.00 41.14 478 LEU A C 1
ATOM 3109 O O . LEU A 1 478 ? -11.430 -19.386 -40.461 1.00 42.44 478 LEU A O 1
ATOM 3114 N N . GLN A 1 479 ? -10.663 -17.728 -41.775 1.00 39.86 479 GLN A N 1
ATOM 3115 C CA . GLN A 1 479 ? -11.687 -17.924 -42.833 1.00 41.68 479 GLN A CA 1
ATOM 3116 C C . GLN A 1 479 ? -13.089 -17.771 -42.232 1.00 36.23 479 GLN A C 1
ATOM 3117 O O . GLN A 1 479 ? -13.975 -18.512 -42.574 1.00 38.77 479 GLN A O 1
ATOM 3123 N N . CYS A 1 480 ? -13.277 -16.781 -41.384 1.00 37.53 480 CYS A N 1
ATOM 3124 C CA . CYS A 1 480 ? -14.566 -16.521 -40.705 1.00 40.27 480 CYS A CA 1
ATOM 3125 C C . CYS A 1 480 ? -15.595 -16.152 -41.777 1.00 39.22 480 CYS A C 1
ATOM 3126 O O . CYS A 1 480 ? -15.221 -15.478 -42.751 1.00 39.85 480 CYS A O 1
ATOM 3129 N N . LYS A 1 481 ? -16.844 -16.546 -41.566 1.00 39.12 481 LYS A N 1
ATOM 3130 C CA . LYS A 1 481 ? -17.999 -16.190 -42.418 1.00 36.60 481 LYS A CA 1
ATOM 3131 C C . LYS A 1 481 ? -18.395 -14.730 -42.187 1.00 36.33 481 LYS A C 1
ATOM 3132 O O . LYS A 1 481 ? -17.954 -14.075 -41.197 1.00 37.25 481 LYS A O 1
ATOM 3138 N N . ASN A 1 482 ? -19.230 -14.214 -43.074 1.00 38.17 482 ASN A N 1
ATOM 3139 C CA . ASN A 1 482 ? -19.557 -12.774 -43.061 1.00 37.79 482 ASN A CA 1
ATOM 3140 C C . ASN A 1 482 ? -20.802 -12.579 -42.194 1.00 33.61 482 ASN A C 1
ATOM 3141 O O . ASN A 1 482 ? -21.347 -13.558 -41.713 1.00 33.60 482 ASN A O 1
ATOM 3146 N N . PHE A 1 483 ? -21.213 -11.334 -41.999 1.00 33.32 483 PHE A N 1
ATOM 3147 C CA . PHE A 1 483 ? -22.299 -10.973 -41.070 1.00 36.75 483 PHE A CA 1
ATOM 3148 C C . PHE A 1 483 ? -23.645 -11.401 -41.644 1.00 37.43 483 PHE A C 1
ATOM 3149 O O . PHE A 1 483 ? -24.539 -11.655 -40.818 1.00 35.92 483 PHE A O 1
ATOM 3157 N N . THR A 1 484 ? -23.782 -11.423 -42.982 1.00 38.67 484 THR A N 1
ATOM 3158 C CA . THR A 1 484 ? -24.979 -11.936 -43.717 1.00 36.82 484 THR A CA 1
ATOM 3159 C C . THR A 1 484 ? -25.194 -13.402 -43.296 1.00 35.40 484 THR A C 1
ATOM 3160 O O . THR A 1 484 ? -26.351 -13.802 -42.989 1.00 31.62 484 THR A O 1
ATOM 3164 N N . TRP A 1 485 ? -24.114 -14.175 -43.229 1.00 36.13 485 TRP A N 1
ATOM 3165 C CA . TRP A 1 485 ? -24.148 -15.594 -42.779 1.00 37.76 485 TRP A CA 1
ATOM 3166 C C . TRP A 1 485 ? -24.617 -15.660 -41.320 1.00 37.79 485 TRP A C 1
ATOM 3167 O O . TRP A 1 485 ? -25.513 -16.456 -41.008 1.00 37.32 485 TRP A O 1
ATOM 3178 N N . TYR A 1 486 ? -24.030 -14.841 -40.451 1.00 37.63 486 TYR A N 1
ATOM 3179 C CA . TYR A 1 486 ? -24.376 -14.786 -39.007 1.00 33.99 486 TYR A CA 1
ATOM 3180 C C . TYR A 1 486 ? -25.879 -14.524 -38.842 1.00 31.89 486 TYR A C 1
ATOM 3181 O O . TYR A 1 486 ? -26.526 -15.307 -38.150 1.00 32.82 486 TYR A O 1
ATOM 3190 N N . LEU A 1 487 ? -26.416 -13.482 -39.480 1.00 33.02 487 LEU A N 1
ATOM 3191 C CA . LEU A 1 487 ? -27.856 -13.111 -39.372 1.00 33.67 487 LEU A CA 1
ATOM 3192 C C . LEU A 1 487 ? -28.742 -14.256 -39.884 1.00 33.62 487 LEU A C 1
ATOM 3193 O O . LEU A 1 487 ? -29.710 -14.543 -39.170 1.00 38.66 487 LEU A O 1
ATOM 3198 N N . SER A 1 488 ? -28.368 -14.943 -40.976 1.00 34.04 488 SER A N 1
ATOM 3199 C CA . SER A 1 488 ? -29.116 -16.068 -41.617 1.00 40.83 488 SER A CA 1
ATOM 3200 C C . SER A 1 488 ? -29.089 -17.343 -40.770 1.00 41.50 488 SER A C 1
ATOM 3201 O O . SER A 1 488 ? -30.137 -17.998 -40.675 1.00 38.15 488 SER A O 1
ATOM 3204 N N . ASN A 1 489 ? -27.902 -17.732 -40.289 1.00 42.04 489 ASN A N 1
ATOM 3205 C CA . ASN A 1 489 ? -27.635 -19.053 -39.666 1.00 37.99 489 ASN A CA 1
ATOM 3206 C C . ASN A 1 489 ? -27.740 -18.982 -38.139 1.00 36.20 489 ASN A C 1
ATOM 3207 O O . ASN A 1 489 ? -28.227 -19.964 -37.580 1.00 40.33 489 ASN A O 1
ATOM 3212 N N . VAL A 1 490 ? -27.335 -17.886 -37.484 1.00 35.66 490 VAL A N 1
ATOM 3213 C CA . VAL A 1 490 ? -27.332 -17.755 -35.992 1.00 33.28 490 VAL A CA 1
ATOM 3214 C C . VAL A 1 490 ? -28.582 -17.009 -35.497 1.00 35.79 490 VAL A C 1
ATOM 3215 O O . VAL A 1 490 ? -29.153 -17.411 -34.458 1.00 37.27 490 VAL A O 1
ATOM 3219 N N . TYR A 1 491 ? -28.964 -15.898 -36.130 1.00 34.61 491 TYR A N 1
ATOM 3220 C CA . TYR A 1 491 ? -30.007 -15.001 -35.579 1.00 33.69 491 TYR A CA 1
ATOM 3221 C C . TYR A 1 491 ? -31.065 -14.668 -36.635 1.00 35.33 491 TYR A C 1
ATOM 3222 O O . TYR A 1 491 ? -31.421 -13.501 -36.834 1.00 33.56 491 TYR A O 1
ATOM 3231 N N . PRO A 1 492 ? -31.661 -15.699 -37.285 1.00 39.21 492 PRO A N 1
ATOM 3232 C CA . PRO A 1 492 ? -32.642 -15.482 -38.348 1.00 38.20 492 PRO A CA 1
ATOM 3233 C C . PRO A 1 492 ? -33.903 -14.770 -37.836 1.00 39.96 492 PRO A C 1
ATOM 3234 O O . PRO A 1 492 ? -34.598 -14.187 -38.627 1.00 38.32 492 PRO A O 1
ATOM 3238 N N . GLU A 1 493 ? -34.138 -14.773 -36.525 1.00 37.59 493 GLU A N 1
ATOM 3239 C CA . GLU A 1 493 ? -35.334 -14.132 -35.924 1.00 36.28 493 GLU A CA 1
ATOM 3240 C C . GLU A 1 493 ? -35.119 -12.624 -35.848 1.00 34.62 493 GLU A C 1
ATOM 3241 O O . GLU A 1 493 ? -36.074 -11.957 -35.531 1.00 34.17 493 GLU A O 1
ATOM 3247 N N . ALA A 1 494 ? -33.899 -12.104 -36.013 1.00 35.10 494 ALA A N 1
ATOM 3248 C CA . ALA A 1 494 ? -33.612 -10.673 -35.753 1.00 38.63 494 ALA A CA 1
ATOM 3249 C C . ALA A 1 494 ? -34.338 -9.780 -36.771 1.00 39.79 494 ALA A C 1
ATOM 3250 O O . ALA A 1 494 ? -34.268 -10.055 -37.970 1.00 40.17 494 ALA A O 1
ATOM 3252 N N . TYR A 1 495 ? -34.973 -8.719 -36.297 1.00 39.56 495 TYR A N 1
ATOM 3253 C CA . TYR A 1 495 ? -35.367 -7.557 -37.130 1.00 41.06 495 TYR A CA 1
ATOM 3254 C C . TYR A 1 495 ? -34.078 -6.867 -37.601 1.00 38.65 495 TYR A C 1
ATOM 3255 O O . TYR A 1 495 ? -33.243 -6.506 -36.771 1.00 37.89 495 TYR A O 1
ATOM 3264 N N . VAL A 1 496 ? -33.895 -6.762 -38.915 1.00 37.40 496 VAL A N 1
ATOM 3265 C CA . VAL A 1 496 ? -32.742 -6.076 -39.555 1.00 35.22 496 VAL A CA 1
ATOM 3266 C C . VAL A 1 496 ? -33.278 -4.818 -40.246 1.00 37.59 496 VAL A C 1
ATOM 3267 O O . VAL A 1 496 ? -33.984 -4.919 -41.243 1.00 36.02 496 VAL A O 1
ATOM 3271 N N . PRO A 1 497 ? -32.994 -3.595 -39.748 1.00 34.82 497 PRO A N 1
ATOM 3272 C CA . PRO A 1 497 ? -33.372 -2.380 -40.474 1.00 40.63 497 PRO A CA 1
ATOM 3273 C C . PRO A 1 497 ? -32.809 -2.389 -41.901 1.00 39.15 497 PRO A C 1
ATOM 3274 O O . PRO A 1 497 ? -32.013 -3.258 -42.234 1.00 41.34 497 PRO A O 1
ATOM 3278 N N . ASP A 1 498 ? -33.266 -1.457 -42.722 1.00 40.69 498 ASP A N 1
ATOM 3279 C CA . ASP A 1 498 ? -32.699 -1.192 -44.071 1.00 43.01 498 ASP A CA 1
ATOM 3280 C C . ASP A 1 498 ? -31.253 -0.724 -43.920 1.00 42.20 498 ASP A C 1
ATOM 3281 O O . ASP A 1 498 ? -30.996 0.157 -43.061 1.00 45.82 498 ASP A O 1
ATOM 3286 N N . LEU A 1 499 ? -30.369 -1.241 -44.770 1.00 43.06 499 LEU A N 1
ATOM 3287 C CA . LEU A 1 499 ? -28.982 -0.732 -44.965 1.00 47.21 499 LEU A CA 1
ATOM 3288 C C . LEU A 1 499 ? -28.998 0.761 -45.330 1.00 46.87 499 LEU A C 1
ATOM 3289 O O . LEU A 1 499 ? -28.199 1.524 -44.746 1.00 45.32 499 LEU A O 1
ATOM 3294 N N . ASN A 1 500 ? -29.885 1.168 -46.244 1.00 48.08 500 ASN A N 1
ATOM 3295 C CA . ASN A 1 500 ? -29.980 2.554 -46.779 1.00 48.60 500 ASN A CA 1
ATOM 3296 C C . ASN A 1 500 ? -31.438 2.986 -46.688 1.00 46.42 500 ASN A C 1
ATOM 3297 O O . ASN A 1 500 ? -32.191 2.842 -47.647 1.00 47.13 500 ASN A O 1
ATOM 3302 N N . PRO A 1 501 ? -31.895 3.463 -45.511 1.00 42.69 501 PRO A N 1
ATOM 3303 C CA . PRO A 1 501 ? -33.273 3.929 -45.355 1.00 44.06 501 PRO A CA 1
ATOM 3304 C C . PRO A 1 501 ? -33.491 5.249 -46.127 1.00 44.36 501 PRO A C 1
ATOM 3305 O O . PRO A 1 501 ? -32.536 5.949 -46.331 1.00 42.83 501 PRO A O 1
ATOM 3309 N N . LEU 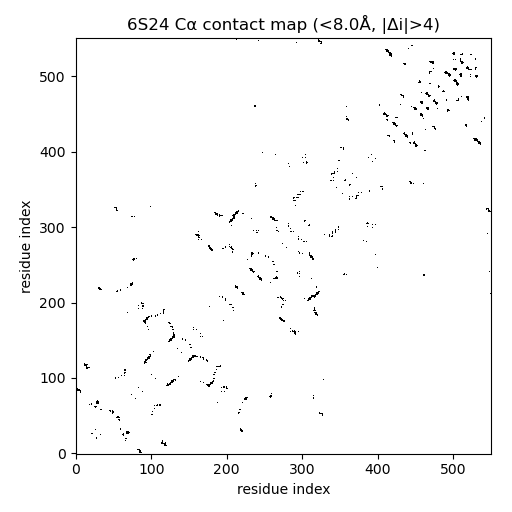A 1 502 ? -34.729 5.560 -46.518 1.00 41.50 502 LEU A N 1
ATOM 3310 C CA . LEU A 1 502 ? -35.075 6.766 -47.315 1.00 41.99 502 LEU A CA 1
ATOM 3311 C C . LEU A 1 502 ? -34.554 7.994 -46.582 1.00 41.23 502 LEU A C 1
ATOM 3312 O O . LEU A 1 502 ? -33.988 8.889 -47.206 1.00 47.02 502 LEU A O 1
ATOM 3317 N N . PHE A 1 503 ? -34.743 8.033 -45.276 1.00 41.41 503 PHE A N 1
ATOM 3318 C CA . PHE A 1 503 ? -34.308 9.176 -44.449 1.00 39.28 503 PHE A CA 1
ATOM 3319 C C . PHE A 1 503 ? -34.117 8.689 -43.000 1.00 35.81 503 PHE A C 1
ATOM 3320 O O . PHE A 1 503 ? -34.918 7.859 -42.568 1.00 33.04 503 PHE A O 1
ATOM 3328 N N . SER A 1 504 ? -33.143 9.249 -42.279 1.00 32.96 504 SER A N 1
ATOM 3329 C CA . SER A 1 504 ? -32.937 9.068 -40.824 1.00 35.28 504 SER A CA 1
ATOM 3330 C C . SER A 1 504 ? -32.441 10.378 -40.196 1.00 35.69 504 SER A C 1
ATOM 3331 O O . SER A 1 504 ? -31.785 11.160 -40.882 1.00 36.50 504 SER A O 1
ATOM 3334 N N . GLY A 1 505 ? -32.762 10.601 -38.922 1.00 34.43 505 GLY A N 1
ATOM 3335 C CA . GLY A 1 505 ? -32.370 11.804 -38.178 1.00 32.53 505 GLY A CA 1
ATOM 3336 C C . GLY A 1 505 ? -33.318 12.037 -37.014 1.00 36.10 505 GLY A C 1
ATOM 3337 O O . GLY A 1 505 ? -33.772 11.056 -36.412 1.00 38.64 505 GLY A O 1
ATOM 3338 N N . TYR A 1 506 ? -33.601 13.297 -36.715 1.00 32.88 506 TYR A N 1
ATOM 3339 C CA . TYR A 1 506 ? -34.337 13.744 -35.519 1.00 34.42 506 TYR A CA 1
ATOM 3340 C C . TYR A 1 506 ? -35.485 14.642 -35.976 1.00 32.31 506 TYR A C 1
ATOM 3341 O O . TYR A 1 506 ? -35.514 15.070 -37.122 1.00 34.14 506 TYR A O 1
ATOM 3350 N N . LEU A 1 507 ? -36.455 14.815 -35.107 1.00 31.00 507 LEU A N 1
ATOM 3351 C CA . LEU A 1 507 ? -37.649 15.658 -35.333 1.00 34.24 507 LEU A CA 1
ATOM 3352 C C . LEU A 1 507 ? -37.567 16.807 -34.336 1.00 33.69 507 LEU A C 1
ATOM 3353 O O . LEU A 1 507 ? -37.783 16.571 -33.142 1.00 33.74 507 LEU A O 1
ATOM 3358 N N . LYS A 1 508 ? -37.205 17.988 -34.821 1.00 33.38 508 LYS A N 1
ATOM 3359 C CA . LYS A 1 508 ? -37.059 19.198 -33.990 1.00 35.86 508 LYS A CA 1
ATOM 3360 C C . LYS A 1 508 ? -38.289 20.076 -34.210 1.00 32.80 508 LYS A C 1
ATOM 3361 O O . LYS A 1 508 ? -38.669 20.278 -35.344 1.00 31.55 508 LYS A O 1
ATOM 3367 N N . ASN A 1 509 ? -38.865 20.564 -33.124 1.00 36.23 509 ASN A N 1
ATOM 3368 C CA . ASN A 1 509 ? -40.079 21.410 -33.102 1.00 38.81 509 ASN A CA 1
ATOM 3369 C C . ASN A 1 509 ? -39.651 22.888 -33.202 1.00 38.64 509 ASN A C 1
ATOM 3370 O O . ASN A 1 509 ? -38.868 23.332 -32.336 1.00 37.18 509 ASN A O 1
ATOM 3375 N N . ILE A 1 510 ? -40.152 23.638 -34.189 1.00 40.37 510 ILE A N 1
ATOM 3376 C CA . ILE A 1 510 ? -39.868 25.105 -34.297 1.00 44.45 510 ILE A CA 1
ATOM 3377 C C . ILE A 1 510 ? -40.336 25.808 -33.021 1.00 47.59 510 ILE A C 1
ATOM 3378 O O . ILE A 1 510 ? -39.555 26.535 -32.448 1.00 50.88 510 ILE A O 1
ATOM 3383 N N . GLY A 1 511 ? -41.569 25.582 -32.590 1.00 49.97 511 GLY A N 1
ATOM 3384 C CA . GLY A 1 511 ? -42.150 26.279 -31.431 1.00 54.25 511 GLY A CA 1
ATOM 3385 C C . GLY A 1 511 ? -41.232 26.333 -30.223 1.00 49.77 511 GLY A C 1
ATOM 3386 O O . GLY A 1 511 ? -40.899 27.449 -29.801 1.00 52.38 511 GLY A O 1
ATOM 3387 N N . ASN A 1 512 ? -40.884 25.177 -29.658 1.00 52.53 512 ASN A N 1
ATOM 3388 C CA . ASN A 1 512 ? -40.188 25.060 -28.348 1.00 49.90 512 ASN A CA 1
ATOM 3389 C C . ASN A 1 512 ? -38.729 24.645 -28.552 1.00 46.79 512 ASN A C 1
ATOM 3390 O O . ASN A 1 512 ? -38.044 24.478 -27.550 1.00 43.96 512 ASN A O 1
ATOM 3395 N N . ARG A 1 513 ? -38.291 24.409 -29.791 1.00 49.93 513 ARG A N 1
ATOM 3396 C CA . ARG A 1 513 ? -36.858 24.173 -30.140 1.00 54.01 513 ARG A CA 1
ATOM 3397 C C . ARG A 1 513 ? -36.355 22.877 -29.464 1.00 46.64 513 ARG A C 1
ATOM 3398 O O . ARG A 1 513 ? -35.138 22.708 -29.327 1.00 51.71 513 ARG A O 1
ATOM 3406 N N . MET A 1 514 ? -37.242 21.945 -29.106 1.00 43.20 514 MET A N 1
ATOM 3407 C CA . MET A 1 514 ? -36.840 20.619 -28.570 1.00 44.93 514 MET A CA 1
ATOM 3408 C C . MET A 1 514 ? -37.120 19.497 -29.580 1.00 41.79 514 MET A C 1
ATOM 3409 O O . MET A 1 514 ? -37.688 19.779 -30.664 1.00 39.74 514 MET A O 1
ATOM 3414 N N . CYS A 1 515 ? -36.632 18.289 -29.284 1.00 38.49 515 CYS A N 1
ATOM 3415 C CA . CYS A 1 515 ? -36.701 17.114 -30.193 1.00 39.59 515 CYS A CA 1
ATOM 3416 C C . CYS A 1 515 ? -37.726 16.115 -29.643 1.00 38.43 515 CYS A C 1
ATOM 3417 O O . CYS A 1 515 ? -37.878 16.025 -28.408 1.00 42.67 515 CYS A O 1
ATOM 3420 N N . LEU A 1 516 ? -38.464 15.449 -30.529 1.00 35.30 516 LEU A N 1
ATOM 3421 C CA . LEU A 1 516 ? -39.303 14.280 -30.184 1.00 32.98 516 LEU A CA 1
ATOM 3422 C C . LEU A 1 516 ? -38.364 13.205 -29.630 1.00 36.81 516 LEU A C 1
ATOM 3423 O O . LEU A 1 516 ? -37.337 12.906 -30.262 1.00 40.83 516 LEU A O 1
ATOM 3428 N N . ASP A 1 517 ? -38.657 12.734 -28.424 1.00 40.15 517 ASP A N 1
ATOM 3429 C CA . ASP A 1 517 ? -37.847 11.764 -27.655 1.00 37.77 517 ASP A CA 1
ATOM 3430 C C . ASP A 1 517 ? -38.784 10.638 -27.192 1.00 38.28 517 ASP A C 1
ATOM 3431 O O . ASP A 1 517 ? -39.951 10.925 -26.849 1.00 39.83 517 ASP A O 1
ATOM 3436 N N . VAL A 1 518 ? -38.309 9.394 -27.209 1.00 40.62 518 VAL A N 1
ATOM 3437 C CA . VAL A 1 518 ? -39.141 8.198 -26.891 1.00 42.49 518 VAL A CA 1
ATOM 3438 C C . VAL A 1 518 ? -39.205 8.038 -25.373 1.00 43.71 518 VAL A C 1
ATOM 3439 O O . VAL A 1 518 ? -40.026 7.250 -24.908 1.00 52.18 518 VAL A O 1
ATOM 3443 N N . GLY A 1 519 ? -38.361 8.762 -24.650 1.00 46.42 519 GLY A N 1
ATOM 3444 C CA . GLY A 1 519 ? -38.322 8.760 -23.178 1.00 51.06 519 GLY A CA 1
ATOM 3445 C C . GLY A 1 519 ? -37.452 7.645 -22.606 1.00 55.98 519 GLY A C 1
ATOM 3446 O O . GLY A 1 519 ? -37.085 6.687 -23.358 1.00 42.56 519 GLY A O 1
ATOM 3447 N N . GLU A 1 520 ? -37.200 7.757 -21.293 1.00 71.07 520 GLU A N 1
ATOM 3448 C CA . GLU A 1 520 ? -36.413 6.829 -20.431 1.00 77.64 520 GLU A CA 1
ATOM 3449 C C . GLU A 1 520 ? -36.802 5.375 -20.720 1.00 71.64 520 GLU A C 1
ATOM 3450 O O . GLU A 1 520 ? -35.882 4.574 -20.988 1.00 74.72 520 GLU A O 1
ATOM 3456 N N . ASN A 1 521 ? -38.100 5.050 -20.674 1.00 68.16 521 ASN A N 1
ATOM 3457 C CA . ASN A 1 521 ? -38.572 3.643 -20.758 1.00 73.75 521 ASN A CA 1
ATOM 3458 C C . ASN A 1 521 ? -39.838 3.524 -21.610 1.00 73.72 521 ASN A C 1
ATOM 3459 O O . ASN A 1 521 ? -40.870 4.041 -21.152 1.00 66.75 521 ASN A O 1
ATOM 3464 N N . ASN A 1 522 ? -39.754 2.734 -22.700 1.00 73.91 522 ASN A N 1
ATOM 3465 C CA . ASN A 1 522 ? -40.721 2.618 -23.828 1.00 67.31 522 ASN A CA 1
ATOM 3466 C C . ASN A 1 522 ? -40.380 1.352 -24.648 1.00 84.11 522 ASN A C 1
ATOM 3467 O O . ASN A 1 522 ? -39.244 1.313 -25.152 1.00 100.91 522 ASN A O 1
ATOM 3472 N N . HIS A 1 523 ? -41.295 0.365 -24.801 1.00 102.27 523 HIS A N 1
ATOM 3473 C CA . HIS A 1 523 ? -41.179 -0.819 -25.731 1.00 97.89 523 HIS A CA 1
ATOM 3474 C C . HIS A 1 523 ? -42.563 -1.264 -26.279 1.00 80.12 523 HIS A C 1
ATOM 3475 O O . HIS A 1 523 ? -42.693 -2.454 -26.779 1.00 38.82 523 HIS A O 1
ATOM 3482 N N . GLY A 1 524 ? -43.517 -0.303 -26.258 1.00 94.44 524 GLY A N 1
ATOM 3483 C CA . GLY A 1 524 ? -44.995 -0.450 -26.284 1.00 81.64 524 GLY A CA 1
ATOM 3484 C C . GLY A 1 524 ? -45.683 0.556 -25.351 1.00 70.95 524 GLY A C 1
ATOM 3485 O O . GLY A 1 524 ? -45.089 0.823 -24.253 1.00 53.64 524 GLY A O 1
ATOM 3486 N N . GLY A 1 525 ? -46.785 1.191 -25.822 1.00 55.56 525 GLY A N 1
ATOM 3487 C CA . GLY A 1 525 ? -47.892 1.768 -25.013 1.00 52.15 525 GLY A CA 1
ATOM 3488 C C . GLY A 1 525 ? -47.730 3.239 -24.581 1.00 55.70 525 GLY A C 1
ATOM 3489 O O . GLY A 1 525 ? -48.659 4.044 -24.839 1.00 45.21 525 GLY A O 1
ATOM 3490 N N . LYS A 1 526 ? -46.621 3.583 -23.904 1.00 54.39 526 LYS A N 1
ATOM 3491 C CA . LYS A 1 526 ? -46.414 4.858 -23.156 1.00 55.18 526 LYS A CA 1
ATOM 3492 C C . LYS A 1 526 ? -46.289 6.069 -24.094 1.00 55.20 526 LYS A C 1
ATOM 3493 O O . LYS A 1 526 ? -45.715 6.010 -25.191 1.00 46.68 526 LYS A O 1
ATOM 3499 N N . PRO A 1 527 ? -46.769 7.252 -23.649 1.00 54.42 527 PRO A N 1
ATOM 3500 C CA . PRO A 1 527 ? -46.574 8.489 -24.403 1.00 58.26 527 PRO A CA 1
ATOM 3501 C C . PRO A 1 527 ? -45.087 8.854 -24.547 1.00 56.10 527 PRO A C 1
ATOM 3502 O O . PRO A 1 527 ? -44.273 8.367 -23.763 1.00 59.46 527 PRO A O 1
ATOM 3506 N N . LEU A 1 528 ? -44.772 9.693 -25.538 1.00 49.42 528 LEU A N 1
ATOM 3507 C CA . LEU A 1 528 ? -43.392 10.169 -25.819 1.00 48.92 528 LEU A CA 1
ATOM 3508 C C . LEU A 1 528 ? -43.195 11.485 -25.078 1.00 45.57 528 LEU A C 1
ATOM 3509 O O . LEU A 1 528 ? -44.173 11.962 -24.503 1.00 45.79 528 LEU A O 1
ATOM 3514 N N . ILE A 1 529 ? -41.995 12.065 -25.129 1.00 45.66 529 ILE A N 1
ATOM 3515 C CA . ILE A 1 529 ? -41.690 13.388 -24.504 1.00 45.21 529 ILE A CA 1
ATOM 3516 C C . ILE A 1 529 ? -41.023 14.301 -25.542 1.00 45.82 529 ILE A C 1
ATOM 3517 O O . ILE A 1 529 ? -40.698 13.826 -26.632 1.00 45.04 529 ILE A O 1
ATOM 3522 N N . MET A 1 530 ? -40.889 15.583 -25.197 1.00 45.17 530 MET A N 1
ATOM 3523 C CA . MET A 1 530 ? -39.946 16.547 -25.803 1.00 43.39 530 MET A CA 1
ATOM 3524 C C . MET A 1 530 ? -38.735 16.613 -24.876 1.00 47.23 530 MET A C 1
ATOM 3525 O O . MET A 1 530 ? -38.931 16.630 -23.669 1.00 51.89 530 MET A O 1
ATOM 3530 N N . TYR A 1 531 ? -37.533 16.616 -25.443 1.00 48.63 531 TYR A N 1
ATOM 3531 C CA . TYR A 1 531 ? -36.239 16.675 -24.732 1.00 46.17 531 TYR A CA 1
ATOM 3532 C C . TYR A 1 531 ? -35.270 17.523 -25.562 1.00 51.06 531 TYR A C 1
ATOM 3533 O O . TYR A 1 531 ? -35.408 17.585 -26.796 1.00 50.55 531 TYR A O 1
ATOM 3542 N N . SER A 1 532 ? -34.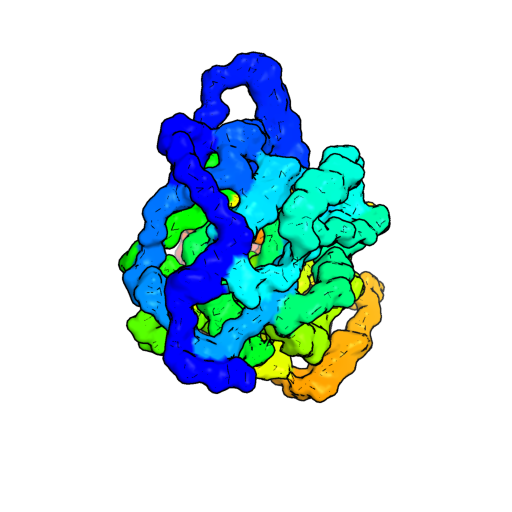316 18.177 -24.909 1.00 51.81 532 SER A N 1
ATOM 3543 C CA . SER A 1 532 ? -33.280 18.977 -25.607 1.00 54.33 532 SER A CA 1
ATOM 3544 C C . SER A 1 532 ? -32.696 18.117 -26.720 1.00 44.75 532 SER A C 1
ATOM 3545 O O . SER A 1 532 ? -32.443 16.930 -26.476 1.00 42.32 532 SER A O 1
ATOM 3548 N N . CYS A 1 533 ? -32.615 18.690 -27.916 1.00 45.41 533 CYS A N 1
ATOM 3549 C CA . CYS A 1 533 ? -31.954 18.097 -29.097 1.00 43.48 533 CYS A CA 1
ATOM 3550 C C . CYS A 1 533 ? -30.478 17.899 -28.742 1.00 45.95 533 CYS A C 1
ATOM 3551 O O . CYS A 1 533 ? -29.825 18.898 -28.383 1.00 48.09 533 CYS A O 1
ATOM 3554 N N . HIS A 1 534 ? -29.981 16.660 -28.780 1.00 47.07 534 HIS A N 1
ATOM 3555 C CA . HIS A 1 534 ? -28.575 16.334 -28.418 1.00 46.46 534 HIS A CA 1
ATOM 3556 C C . HIS A 1 534 ? -27.780 15.893 -29.652 1.00 47.24 534 HIS A C 1
ATOM 3557 O O . HIS A 1 534 ? -26.555 15.826 -29.531 1.00 50.12 534 HIS A O 1
ATOM 3564 N N . GLY A 1 535 ? -28.448 15.626 -30.782 1.00 41.04 535 GLY A N 1
ATOM 3565 C CA . GLY A 1 535 ? -27.829 15.152 -32.033 1.00 40.28 535 GLY A CA 1
ATOM 3566 C C . GLY A 1 535 ? -27.154 13.793 -31.904 1.00 40.69 535 GLY A C 1
ATOM 3567 O O . GLY A 1 535 ? -26.520 13.391 -32.876 1.00 41.34 535 GLY A O 1
ATOM 3568 N N . LEU A 1 536 ? -27.335 13.064 -30.795 1.00 44.14 536 LEU A N 1
ATOM 3569 C CA . LEU A 1 536 ? -26.643 11.759 -30.524 1.00 44.48 536 LEU A CA 1
ATOM 3570 C C . LEU A 1 536 ? -27.368 10.566 -31.160 1.00 38.96 536 LEU A C 1
ATOM 3571 O O . LEU A 1 536 ? -26.814 9.477 -31.128 1.00 36.61 536 LEU A O 1
ATOM 3576 N N . GLY A 1 537 ? -28.553 10.742 -31.738 1.00 39.12 537 GLY A N 1
ATOM 3577 C CA . GLY A 1 537 ? -29.367 9.608 -32.211 1.00 39.22 537 GLY A CA 1
ATOM 3578 C C . GLY A 1 537 ? -30.069 8.970 -31.031 1.00 38.84 537 GLY A C 1
ATOM 3579 O O . GLY A 1 537 ? -30.639 9.722 -30.244 1.00 39.58 537 GLY A O 1
ATOM 3580 N N . GLY A 1 538 ? -29.982 7.650 -30.875 1.00 38.83 538 GLY A N 1
ATOM 3581 C CA . GLY A 1 538 ? -30.527 6.952 -29.696 1.00 40.21 538 GLY A CA 1
ATOM 3582 C C . GLY A 1 538 ? -32.025 7.195 -29.561 1.00 37.28 538 GLY A C 1
ATOM 3583 O O . GLY A 1 538 ? -32.771 6.896 -30.530 1.00 36.23 538 GLY A O 1
ATOM 3584 N N . ASN A 1 539 ? -32.431 7.800 -28.448 1.00 34.23 539 ASN A N 1
ATOM 3585 C CA . ASN A 1 539 ? -33.854 8.015 -28.087 1.00 37.38 539 ASN A CA 1
ATOM 3586 C C . ASN A 1 539 ? -34.501 9.071 -28.997 1.00 39.51 539 ASN A C 1
ATOM 3587 O O . ASN A 1 539 ? -35.766 9.173 -28.934 1.00 40.97 539 ASN A O 1
ATOM 3592 N N . GLN A 1 540 ? -33.704 9.797 -29.803 1.00 34.65 540 GLN A N 1
ATOM 3593 C CA . GLN A 1 540 ? -34.157 10.860 -30.743 1.00 32.68 540 GLN A CA 1
ATOM 3594 C C . GLN A 1 540 ? -34.040 10.355 -32.187 1.00 31.48 540 GLN A C 1
ATOM 3595 O O . GLN A 1 540 ? -34.326 11.139 -33.105 1.00 36.53 540 GLN A O 1
ATOM 3601 N N . TYR A 1 541 ? -33.780 9.065 -32.395 1.00 31.05 541 TYR A N 1
ATOM 3602 C CA . TYR A 1 541 ? -33.595 8.456 -33.741 1.00 30.04 541 TYR A CA 1
ATOM 3603 C C . TYR A 1 541 ? -34.947 8.109 -34.388 1.00 31.04 541 TYR A C 1
ATOM 3604 O O . TYR A 1 541 ? -35.713 7.335 -33.810 1.00 30.26 541 TYR A O 1
ATOM 3613 N N . PHE A 1 542 ? -35.176 8.561 -35.629 1.00 31.34 542 PHE A N 1
ATOM 3614 C CA . PHE A 1 542 ? -36.401 8.269 -36.427 1.00 30.25 542 PHE A CA 1
ATOM 3615 C C . PHE A 1 542 ? -36.013 8.076 -37.887 1.00 30.05 542 PHE A C 1
ATOM 3616 O O . PHE A 1 542 ? -35.074 8.757 -38.363 1.00 30.90 542 PHE A O 1
ATOM 3624 N N . GLU A 1 543 ? -36.719 7.170 -38.552 1.00 29.48 543 GLU A N 1
ATOM 3625 C CA . GLU A 1 543 ? -36.620 6.916 -40.005 1.00 33.81 543 GLU A CA 1
ATOM 3626 C C . GLU A 1 543 ? -37.961 7.225 -40.646 1.00 40.38 543 GLU A C 1
ATOM 3627 O O . GLU A 1 543 ? -38.983 7.200 -39.920 1.00 43.92 543 GLU A O 1
ATOM 3633 N N . TYR A 1 544 ? -37.934 7.568 -41.938 1.00 39.58 544 TYR A N 1
ATOM 3634 C CA . TYR A 1 544 ? -39.145 7.752 -42.775 1.00 38.34 544 TYR A CA 1
ATOM 3635 C C . TYR A 1 544 ? -39.135 6.626 -43.813 1.00 35.67 544 TYR A C 1
ATOM 3636 O O . TYR A 1 544 ? -38.105 6.426 -44.455 1.00 40.30 544 TYR A O 1
ATOM 3645 N N . SER A 1 545 ? -40.226 5.864 -43.909 1.00 39.31 545 SER A N 1
ATOM 3646 C CA . SER A 1 545 ? -40.397 4.693 -44.814 1.00 38.98 545 SER A CA 1
ATOM 3647 C C . SER A 1 545 ? -41.085 5.109 -46.132 1.00 38.96 545 SER A C 1
ATOM 3648 O O . SER A 1 545 ? -41.807 6.137 -46.167 1.00 37.21 545 SER A O 1
ATOM 3651 N N . ALA A 1 546 ? -40.910 4.294 -47.169 1.00 40.58 546 ALA A N 1
ATOM 3652 C CA . ALA A 1 546 ? -41.615 4.399 -48.471 1.00 43.60 546 ALA A CA 1
ATOM 3653 C C . ALA A 1 546 ? -43.124 4.434 -48.225 1.00 46.92 546 ALA A C 1
ATOM 3654 O O . ALA A 1 546 ? -43.822 5.037 -49.026 1.00 46.39 546 ALA A O 1
ATOM 3656 N N . HIS A 1 547 ? -43.602 3.830 -47.133 1.00 50.22 547 HIS A N 1
ATOM 3657 C CA . HIS A 1 547 ? -45.054 3.676 -46.855 1.00 51.55 547 HIS A CA 1
ATOM 3658 C C . HIS A 1 547 ? -45.530 4.758 -45.880 1.00 42.48 547 HIS A C 1
ATOM 3659 O O . HIS A 1 547 ? -46.643 4.598 -45.345 1.00 42.00 547 HIS A O 1
ATOM 3666 N N . HIS A 1 548 ? -44.734 5.819 -45.702 1.00 38.13 548 HIS A N 1
ATOM 3667 C CA . HIS A 1 548 ? -45.067 7.055 -44.941 1.00 38.63 548 HIS A CA 1
ATOM 3668 C C . HIS A 1 548 ? -45.007 6.779 -43.425 1.00 37.44 548 HIS A C 1
ATOM 3669 O O . HIS A 1 548 ? -45.619 7.521 -42.640 1.00 33.65 548 HIS A O 1
ATOM 3676 N N . GLU A 1 549 ? -44.231 5.787 -42.995 1.00 36.54 549 GLU A N 1
ATOM 3677 C CA . GLU A 1 549 ? -44.069 5.490 -41.550 1.00 35.62 549 GLU A CA 1
ATOM 3678 C C . GLU A 1 549 ? -42.915 6.300 -40.996 1.00 32.11 549 GLU A C 1
ATOM 3679 O O . GLU A 1 549 ? -41.924 6.458 -41.689 1.00 32.27 549 GLU A O 1
ATOM 3685 N N . ILE A 1 550 ? -43.058 6.755 -39.763 1.00 29.32 550 ILE A N 1
ATOM 3686 C CA . ILE A 1 550 ? -41.949 7.293 -38.953 1.00 30.46 550 ILE A CA 1
ATOM 3687 C C . ILE A 1 550 ? -41.545 6.210 -37.947 1.00 31.59 550 ILE A C 1
ATOM 3688 O O . ILE A 1 550 ? -42.246 6.051 -36.960 1.00 34.32 550 ILE A O 1
ATOM 3693 N N . ARG A 1 551 ? -40.440 5.503 -38.208 1.00 34.84 551 ARG A N 1
ATOM 3694 C CA . ARG A 1 551 ? -39.959 4.361 -37.394 1.00 35.30 551 ARG A CA 1
ATOM 3695 C C . ARG A 1 551 ? -39.004 4.827 -36.297 1.00 35.19 551 ARG A C 1
ATOM 3696 O O . ARG A 1 551 ? -38.188 5.692 -36.589 1.00 36.30 551 ARG A O 1
ATOM 3704 N N . HIS A 1 552 ? -39.121 4.257 -35.091 1.00 32.99 552 HIS A N 1
ATOM 3705 C CA . HIS A 1 552 ? -38.035 4.152 -34.082 1.00 32.41 552 HIS A CA 1
ATOM 3706 C C . HIS A 1 552 ? -37.635 2.665 -33.989 1.00 37.69 552 HIS A C 1
ATOM 3707 O O . HIS A 1 552 ? -38.360 1.863 -33.345 1.00 35.71 552 HIS A O 1
ATOM 3714 N N . ASN A 1 553 ? -36.547 2.293 -34.672 1.00 37.90 553 ASN A N 1
ATOM 3715 C CA . ASN A 1 553 ? -36.185 0.886 -34.961 1.00 35.49 553 ASN A CA 1
ATOM 3716 C C . ASN A 1 553 ? -34.728 0.668 -34.524 1.00 37.10 553 ASN A C 1
ATOM 3717 O O . ASN A 1 553 ? -33.867 0.483 -35.389 1.00 35.22 553 ASN A O 1
ATOM 3722 N N . ILE A 1 554 ? -34.476 0.732 -33.214 1.00 38.48 554 ILE A N 1
ATOM 3723 C CA . ILE A 1 554 ? -33.215 0.286 -32.554 1.00 38.38 554 ILE A CA 1
ATOM 3724 C C . ILE A 1 554 ? -33.398 -1.193 -32.180 1.00 41.60 554 ILE A C 1
ATOM 3725 O O . ILE A 1 554 ? -32.649 -2.026 -32.710 1.00 41.91 554 ILE A O 1
ATOM 3730 N N . GLN A 1 555 ? -34.393 -1.481 -31.324 1.00 47.94 555 GLN A N 1
ATOM 3731 C CA . GLN A 1 555 ? -34.747 -2.814 -30.733 1.00 53.84 555 GLN A CA 1
ATOM 3732 C C . GLN A 1 555 ? -35.799 -3.482 -31.631 1.00 54.73 555 GLN A C 1
ATOM 3733 O O . GLN A 1 555 ? -35.434 -4.280 -32.486 1.00 56.19 555 GLN A O 1
ATOM 3739 N N . LYS A 1 556 ? -37.078 -3.120 -31.481 1.00 61.65 556 LYS A N 1
ATOM 3740 C CA . LYS A 1 556 ? -38.183 -3.620 -32.345 1.00 56.01 556 LYS A CA 1
ATOM 3741 C C . LYS A 1 556 ? -38.441 -2.637 -33.488 1.00 44.97 556 LYS A C 1
ATOM 3742 O O . LYS A 1 556 ? -38.080 -1.456 -33.381 1.00 41.21 556 LYS A O 1
ATOM 3748 N N . GLU A 1 557 ? -39.128 -3.118 -34.506 1.00 39.63 557 GLU A N 1
ATOM 3749 C CA . GLU A 1 557 ? -39.743 -2.291 -35.553 1.00 40.54 557 GLU A CA 1
ATOM 3750 C C . GLU A 1 557 ? -40.973 -1.590 -34.947 1.00 37.22 557 GLU A C 1
ATOM 3751 O O . GLU A 1 557 ? -42.084 -2.116 -35.088 1.00 37.40 557 GLU A O 1
ATOM 3757 N N . LEU A 1 558 ? -40.756 -0.473 -34.247 1.00 32.23 558 LEU A N 1
ATOM 3758 C CA . LEU A 1 558 ? -41.809 0.427 -33.705 1.00 36.53 558 LEU A CA 1
ATOM 3759 C C . LEU A 1 558 ? -42.122 1.591 -34.672 1.00 37.21 558 LEU A C 1
ATOM 3760 O O . LEU A 1 558 ? -41.191 2.142 -35.311 1.00 32.59 558 LEU A O 1
ATOM 3765 N N . CYS A 1 559 ? -43.395 1.989 -34.740 1.00 36.01 559 CYS A N 1
ATOM 3766 C CA . CYS A 1 559 ? -43.941 3.037 -35.639 1.00 33.27 559 CYS A CA 1
ATOM 3767 C C . CYS A 1 559 ? -44.696 4.088 -34.823 1.00 32.83 559 CYS A C 1
ATOM 3768 O O . CYS A 1 559 ? -45.469 3.722 -33.950 1.00 32.44 559 CYS A O 1
ATOM 3771 N N . LEU A 1 560 ? -44.452 5.367 -35.103 1.00 32.43 560 LEU A N 1
ATOM 3772 C CA . LEU A 1 560 ? -45.245 6.483 -34.545 1.00 32.32 560 LEU A CA 1
ATOM 3773 C C . LEU A 1 560 ? -46.706 6.242 -34.915 1.00 32.22 560 LEU A C 1
ATOM 3774 O O . LEU A 1 560 ? -47.011 6.001 -36.097 1.00 32.36 560 LEU A O 1
ATOM 3779 N N . HIS A 1 561 ? -47.561 6.194 -33.909 1.00 33.52 561 HIS A N 1
ATOM 3780 C CA . HIS A 1 561 ? -48.927 5.625 -34.028 1.00 35.01 561 HIS A CA 1
ATOM 3781 C C . HIS A 1 561 ? -49.939 6.664 -33.529 1.00 31.13 561 HIS A C 1
ATOM 3782 O O . HIS A 1 561 ? -49.932 6.984 -32.358 1.00 32.62 561 HIS A O 1
ATOM 3789 N N . ALA A 1 562 ? -50.718 7.236 -34.426 1.00 37.38 562 ALA A N 1
ATOM 3790 C CA . ALA A 1 562 ? -51.641 8.349 -34.113 1.00 41.07 562 ALA A CA 1
ATOM 3791 C C . ALA A 1 562 ? -52.840 7.842 -33.303 1.00 42.55 562 ALA A C 1
ATOM 3792 O O . ALA A 1 562 ? -53.267 6.711 -33.489 1.00 42.78 562 ALA A O 1
ATOM 3794 N N . SER A 1 563 ? -53.343 8.726 -32.455 1.00 47.48 563 SER A N 1
ATOM 3795 C CA . SER A 1 563 ? -54.380 8.526 -31.426 1.00 51.09 563 SER A CA 1
ATOM 3796 C C . SER A 1 563 ? -55.112 9.857 -31.220 1.00 57.85 563 SER A C 1
ATOM 3797 O O . SER A 1 563 ? -54.544 10.892 -31.618 1.00 60.60 563 SER A O 1
ATOM 3800 N N . LYS A 1 564 ? -56.301 9.857 -30.614 1.00 61.71 564 LYS A N 1
ATOM 3801 C CA . LYS A 1 564 ? -57.054 11.119 -30.382 1.00 68.80 564 LYS A CA 1
ATOM 3802 C C . LYS A 1 564 ? -56.258 12.008 -29.409 1.00 65.13 564 LYS A C 1
ATOM 3803 O O . LYS A 1 564 ? -56.284 13.244 -29.603 1.00 77.33 564 LYS A O 1
ATOM 3809 N N . GLY A 1 565 ? -55.565 11.413 -28.431 1.00 56.64 565 GLY A N 1
ATOM 3810 C CA . GLY A 1 565 ? -54.735 12.122 -27.432 1.00 51.16 565 GLY A CA 1
ATOM 3811 C C . GLY A 1 565 ? -53.243 12.028 -27.762 1.00 51.79 565 GLY A C 1
ATOM 3812 O O . GLY A 1 565 ? -52.824 12.339 -28.882 1.00 49.82 565 GLY A O 1
ATOM 3813 N N . PRO A 1 566 ? -52.390 11.593 -26.807 1.00 47.00 566 PRO A N 1
ATOM 3814 C CA . PRO A 1 566 ? -50.954 11.477 -27.055 1.00 46.98 566 PRO A CA 1
ATOM 3815 C C . PRO A 1 566 ? -50.597 10.483 -28.173 1.00 43.03 566 PRO A C 1
ATOM 3816 O O . PRO A 1 566 ? -51.234 9.485 -28.339 1.00 45.42 566 PRO A O 1
ATOM 3820 N N . VAL A 1 567 ? -49.553 10.806 -28.928 1.00 42.09 567 VAL A N 1
ATOM 3821 C CA . VAL A 1 567 ? -48.979 9.893 -29.946 1.00 41.97 567 VAL A CA 1
ATOM 3822 C C . VAL A 1 567 ? -48.258 8.769 -29.192 1.00 37.52 567 VAL A C 1
ATOM 3823 O O . VAL A 1 567 ? -47.710 9.016 -28.107 1.00 37.72 567 VAL A O 1
ATOM 3827 N N . GLN A 1 568 ? -48.257 7.573 -29.757 1.00 39.03 568 GLN A N 1
ATOM 3828 C CA . GLN A 1 568 ? -47.579 6.385 -29.174 1.00 40.82 568 GLN A CA 1
ATOM 3829 C C . GLN A 1 568 ? -46.553 5.836 -30.169 1.00 38.59 568 GLN A C 1
ATOM 3830 O O . GLN A 1 568 ? -46.645 6.146 -31.388 1.00 36.03 568 GLN A O 1
ATOM 3836 N N . LEU A 1 569 ? -45.625 5.027 -29.667 1.00 37.26 569 LEU A N 1
ATOM 3837 C CA . LEU A 1 569 ? -44.860 4.061 -30.490 1.00 40.27 569 LEU A CA 1
ATOM 3838 C C . LEU A 1 569 ? -45.545 2.716 -30.318 1.00 35.12 569 LEU A C 1
ATOM 3839 O O . LEU A 1 569 ? -45.716 2.309 -29.171 1.00 40.04 569 LEU A O 1
ATOM 3844 N N . ARG A 1 570 ? -45.874 2.069 -31.420 1.00 34.56 570 ARG A N 1
ATOM 3845 C CA . ARG A 1 570 ? -46.460 0.713 -31.446 1.00 37.68 570 ARG A CA 1
ATOM 3846 C C . ARG A 1 570 ? -45.724 -0.071 -32.518 1.00 40.30 570 ARG A C 1
ATOM 3847 O O . ARG A 1 570 ? -45.018 0.567 -33.305 1.00 36.46 570 ARG A O 1
ATOM 3855 N N . GLU A 1 571 ? -45.863 -1.393 -32.503 1.00 41.40 571 GLU A N 1
ATOM 3856 C CA . GLU A 1 571 ? -45.292 -2.299 -33.516 1.00 45.07 571 GLU A CA 1
ATOM 3857 C C . GLU A 1 571 ? -45.843 -1.864 -34.869 1.00 46.56 571 GLU A C 1
ATOM 3858 O O . GLU A 1 571 ? -47.067 -1.608 -34.971 1.00 44.86 571 GLU A O 1
ATOM 3864 N N . CYS A 1 572 ? -44.966 -1.719 -35.852 1.00 43.39 572 CYS A N 1
ATOM 3865 C CA . CYS A 1 572 ? -45.377 -1.435 -37.237 1.00 44.99 572 CYS A CA 1
ATOM 3866 C C . CYS A 1 572 ? -46.279 -2.588 -37.667 1.00 46.39 572 CYS A C 1
ATOM 3867 O O . CYS A 1 572 ? -45.902 -3.726 -37.439 1.00 54.73 572 CYS A O 1
ATOM 3870 N N . THR A 1 573 ? -47.409 -2.299 -38.299 1.00 54.62 573 THR A N 1
ATOM 3871 C CA . THR A 1 573 ? -48.274 -3.317 -38.952 1.00 68.80 573 THR A CA 1
ATOM 3872 C C . THR A 1 573 ? -47.729 -3.699 -40.337 1.00 83.32 573 THR A C 1
ATOM 3873 O O . THR A 1 573 ? -48.071 -4.798 -40.795 1.00 93.02 573 THR A O 1
ATOM 3877 N N . TYR A 1 574 ? -46.968 -2.815 -41.000 1.00 108.71 574 TYR A N 1
ATOM 3878 C CA . TYR A 1 574 ? -46.160 -3.141 -42.209 1.00 120.07 574 TYR A CA 1
ATOM 3879 C C . TYR A 1 574 ? -44.870 -3.858 -41.777 1.00 136.92 574 TYR A C 1
ATOM 3880 O O . TYR A 1 574 ? -44.056 -3.283 -41.008 1.00 130.87 574 TYR A O 1
ATOM 3889 N N . LYS A 1 575 ? -44.688 -5.088 -42.270 1.00 150.10 575 LYS A N 1
ATOM 3890 C CA . LYS A 1 575 ? -43.488 -5.931 -42.019 1.00 144.82 575 LYS A CA 1
ATOM 3891 C C . LYS A 1 575 ? -43.166 -6.765 -43.272 1.00 142.78 575 LYS A C 1
ATOM 3892 O O . LYS A 1 575 ? -42.672 -7.894 -43.104 1.00 149.20 575 LYS A O 1
ATOM 3898 N N . GLY A 1 576 ? -43.414 -6.226 -44.475 1.00 134.68 576 GLY A N 1
ATOM 3899 C CA . GLY A 1 576 ? -42.965 -6.807 -45.758 1.00 138.48 576 GLY A CA 1
ATOM 3900 C C . GLY A 1 576 ? -44.115 -7.188 -46.679 1.00 143.83 576 GLY A C 1
ATOM 3901 O O . GLY A 1 576 ? -45.125 -6.454 -46.697 1.00 150.41 576 GLY A O 1
ATOM 3902 N N . GLN A 1 577 ? -43.954 -8.306 -47.404 1.00 145.78 577 GLN A N 1
ATOM 3903 C CA . GLN A 1 577 ? -44.796 -8.775 -48.547 1.00 142.77 577 GLN A CA 1
ATOM 3904 C C . GLN A 1 577 ? -46.292 -8.727 -48.200 1.00 138.77 577 GLN A C 1
ATOM 3905 O O . GLN A 1 577 ? -46.988 -7.829 -48.717 1.00 132.71 577 GLN A O 1
ATOM 3911 N N . LYS A 1 578 ? -46.763 -9.674 -47.383 1.00 137.41 578 LYS A N 1
ATOM 3912 C CA . LYS A 1 578 ? -48.198 -9.878 -47.040 1.00 142.42 578 LYS A CA 1
ATOM 3913 C C . LYS A 1 578 ? -48.852 -8.539 -46.653 1.00 147.65 578 LYS A C 1
ATOM 3914 O O . LYS A 1 578 ? -49.789 -8.109 -47.363 1.00 150.53 578 LYS A O 1
ATOM 3920 N N . THR A 1 579 ? -48.355 -7.897 -45.588 1.00 144.85 579 THR A N 1
ATOM 3921 C CA . THR A 1 579 ? -49.059 -6.839 -44.808 1.00 139.55 579 THR A CA 1
ATOM 3922 C C . THR A 1 579 ? -48.974 -5.472 -45.504 1.00 135.31 579 THR A C 1
ATOM 3923 O O . THR A 1 579 ? -48.245 -5.356 -46.513 1.00 124.01 579 THR A O 1
ATOM 3927 N N . PHE A 1 580 ? -49.705 -4.489 -44.957 1.00 134.80 580 PHE A N 1
ATOM 3928 C CA . PHE A 1 580 ? -49.866 -3.097 -45.462 1.00 124.32 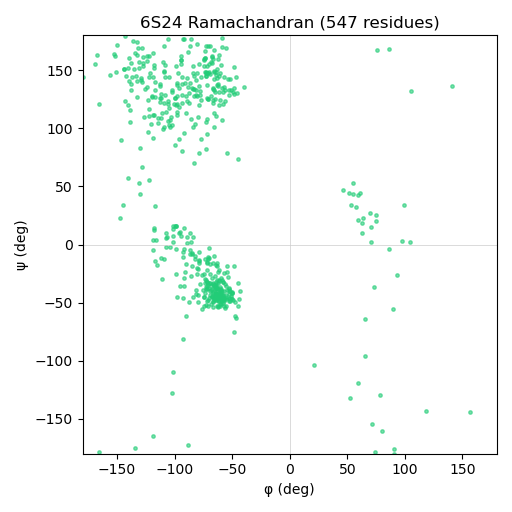580 PHE A CA 1
ATOM 3929 C C . PHE A 1 580 ? -49.343 -2.110 -44.403 1.00 108.83 580 PHE A C 1
ATOM 3930 O O . PHE A 1 580 ? -48.636 -2.552 -43.472 1.00 96.00 580 PHE A O 1
ATOM 3938 N N . ALA A 1 581 ? -49.684 -0.820 -44.532 1.00 91.94 581 ALA A N 1
ATOM 3939 C CA . ALA A 1 581 ? -49.441 0.235 -43.514 1.00 84.48 581 ALA A CA 1
ATOM 3940 C C . ALA A 1 581 ? -50.774 0.898 -43.111 1.00 75.10 581 ALA A C 1
ATOM 3941 O O . ALA A 1 581 ? -51.424 1.531 -43.966 1.00 67.28 581 ALA A O 1
ATOM 3943 N N . VAL A 1 582 ? -51.169 0.767 -41.841 1.00 61.66 582 VAL A N 1
ATOM 3944 C CA . VAL A 1 582 ? -52.455 1.313 -41.301 1.00 52.29 582 VAL A CA 1
ATOM 3945 C C . VAL A 1 582 ? -52.334 2.842 -41.196 1.00 46.04 582 VAL A C 1
ATOM 3946 O O . VAL A 1 582 ? -51.228 3.338 -40.899 1.00 35.91 582 VAL A O 1
ATOM 3950 N N . GLY A 1 583 ? -53.436 3.573 -41.383 1.00 40.13 583 GLY A N 1
ATOM 3951 C CA . GLY A 1 583 ? -53.423 5.045 -41.444 1.00 35.14 583 GLY A CA 1
ATOM 3952 C C . GLY A 1 583 ? -52.930 5.716 -40.175 1.00 35.67 583 GLY A C 1
ATOM 3953 O O . GLY A 1 583 ? -52.372 6.856 -40.270 1.00 40.33 583 GLY A O 1
ATOM 3954 N N . GLU A 1 584 ? -53.139 5.097 -39.011 1.00 35.08 584 GLU A N 1
ATOM 3955 C CA . GLU A 1 584 ? -52.648 5.641 -37.718 1.00 33.60 584 GLU A CA 1
ATOM 3956 C C . GLU A 1 584 ? -51.102 5.698 -37.700 1.00 32.87 584 GLU A C 1
ATOM 3957 O O . GLU A 1 584 ? -50.551 6.365 -36.795 1.00 30.16 584 GLU A O 1
ATOM 3963 N N . GLU A 1 585 ? -50.425 4.997 -38.615 1.00 31.33 585 GLU A N 1
ATOM 3964 C CA . GLU A 1 585 ? -48.937 4.900 -38.673 1.00 36.70 585 GLU A CA 1
ATOM 3965 C C . GLU A 1 585 ? -48.393 5.495 -39.986 1.00 39.24 585 GLU A C 1
ATOM 3966 O O . GLU A 1 585 ? -47.184 5.264 -40.271 1.00 35.21 585 GLU A O 1
ATOM 3972 N N . GLN A 1 586 ? -49.228 6.229 -40.742 1.00 37.77 586 GLN A N 1
ATOM 3973 C CA . GLN A 1 586 ? -48.819 6.966 -41.977 1.00 37.67 586 GLN A CA 1
ATOM 3974 C C . GLN A 1 586 ? -48.883 8.484 -41.768 1.00 38.28 586 GLN A C 1
ATOM 3975 O O . GLN A 1 586 ? -49.934 9.011 -41.313 1.00 34.19 586 GLN A O 1
ATOM 3981 N N . TRP A 1 587 ? -47.768 9.157 -42.058 1.00 36.85 587 TRP A N 1
ATOM 3982 C CA . TRP A 1 587 ? -47.592 10.610 -41.829 1.00 35.53 587 TRP A CA 1
ATOM 3983 C C . TRP A 1 587 ? -47.086 11.272 -43.116 1.00 38.15 587 TRP A C 1
ATOM 3984 O O . TRP A 1 587 ? -46.331 10.628 -43.865 1.00 33.19 587 TRP A O 1
ATOM 3995 N N . LEU A 1 588 ? -47.563 12.488 -43.377 1.00 37.34 588 LEU A N 1
ATOM 3996 C CA . LEU A 1 588 ? -47.045 13.388 -44.438 1.00 39.96 588 LEU A CA 1
ATOM 3997 C C . LEU A 1 588 ? -46.401 14.591 -43.752 1.00 37.54 588 LEU A C 1
ATOM 3998 O O . LEU A 1 588 ? -47.083 15.263 -42.953 1.00 37.04 588 LEU A O 1
ATOM 4003 N N . HIS A 1 589 ? -45.126 14.834 -44.035 1.00 37.65 589 HIS A N 1
ATOM 4004 C CA . HIS A 1 589 ? -44.413 16.079 -43.632 1.00 39.28 589 HIS A CA 1
ATOM 4005 C C . HIS A 1 589 ? -44.726 17.145 -44.684 1.00 37.57 589 HIS A C 1
ATOM 4006 O O . HIS A 1 589 ? -44.155 17.055 -45.762 1.00 35.01 589 HIS A O 1
ATOM 4013 N N . GLN A 1 590 ? -45.642 18.070 -44.418 1.00 36.75 590 GLN A N 1
ATOM 4014 C CA . GLN A 1 590 ? -46.165 18.984 -45.470 1.00 42.52 590 GLN A CA 1
ATOM 4015 C C . GLN A 1 590 ? -45.274 20.238 -45.649 1.00 40.64 590 GLN A C 1
ATOM 4016 O O . GLN A 1 590 ? -44.280 20.424 -44.894 1.00 37.03 590 GLN A O 1
ATOM 4022 N N . LYS A 1 591 ? -45.642 21.081 -46.616 1.00 38.59 591 LYS A N 1
ATOM 4023 C CA . LYS A 1 591 ? -44.901 22.308 -47.020 1.00 40.69 591 LYS A CA 1
ATOM 4024 C C . LYS A 1 591 ? -44.814 23.321 -45.885 1.00 38.43 591 LYS A C 1
ATOM 4025 O O . LYS A 1 591 ? -43.965 24.211 -46.005 1.00 39.98 591 LYS A O 1
ATOM 4031 N N . ASP A 1 592 ? -45.743 23.256 -44.927 1.00 38.44 592 ASP A N 1
ATOM 4032 C CA . ASP A 1 592 ? -45.814 24.173 -43.756 1.00 38.82 592 ASP A CA 1
ATOM 4033 C C . ASP A 1 592 ? -45.114 23.511 -42.564 1.00 37.53 592 ASP A C 1
ATOM 4034 O O . ASP A 1 592 ? -45.254 24.031 -41.440 1.00 38.28 592 ASP A O 1
ATOM 4039 N N . GLN A 1 593 ? -44.396 22.406 -42.809 1.00 38.51 593 GLN A N 1
ATOM 4040 C CA . GLN A 1 593 ? -43.550 21.670 -41.821 1.00 43.56 593 GLN A CA 1
ATOM 4041 C C . GLN A 1 593 ? -44.419 20.946 -40.775 1.00 43.07 593 GLN A C 1
ATOM 4042 O O . GLN A 1 593 ? -43.849 20.478 -39.768 1.00 41.03 593 GLN A O 1
ATOM 4048 N N . THR A 1 594 ? -45.721 20.791 -41.028 1.00 39.38 594 THR A N 1
ATOM 4049 C CA . THR A 1 594 ? -46.658 20.055 -40.139 1.00 41.86 594 THR A CA 1
ATOM 4050 C C . THR A 1 594 ? -46.508 18.556 -40.410 1.00 38.67 594 THR A C 1
ATOM 4051 O O . THR A 1 594 ? -46.197 18.204 -41.555 1.00 39.10 594 THR A O 1
ATOM 4055 N N . LEU A 1 595 ? -46.695 17.733 -39.374 1.00 41.74 595 LEU A N 1
ATOM 4056 C CA . LEU A 1 595 ? -46.753 16.243 -39.447 1.00 40.33 595 LEU A CA 1
ATOM 4057 C C . LEU A 1 595 ? -48.213 15.812 -39.332 1.00 39.67 595 LEU A C 1
ATOM 4058 O O . LEU A 1 595 ? -48.781 15.897 -38.195 1.00 32.91 595 LEU A O 1
ATOM 4063 N N . TYR A 1 596 ? -48.756 15.372 -40.465 1.00 34.29 596 TYR A N 1
ATOM 4064 C CA . TYR A 1 596 ? -50.195 15.173 -40.732 1.00 39.05 596 TYR A CA 1
ATOM 4065 C C . TYR A 1 596 ? -50.476 13.672 -40.773 1.00 39.51 596 TYR A C 1
ATOM 4066 O O . TYR A 1 596 ? -49.985 12.990 -41.695 1.00 41.04 596 TYR A O 1
ATOM 4075 N N . ASN A 1 597 ? -51.245 13.183 -39.809 1.00 37.70 597 ASN A N 1
ATOM 4076 C CA . ASN A 1 597 ? -51.602 11.750 -39.746 1.00 38.21 597 ASN A CA 1
ATOM 4077 C C . ASN A 1 597 ? -52.705 11.469 -40.755 1.00 39.42 597 ASN A C 1
ATOM 4078 O O . ASN A 1 597 ? -53.719 12.178 -40.712 1.00 45.45 597 ASN A O 1
ATOM 4083 N N . GLU A 1 598 ? -52.514 10.457 -41.598 1.00 41.90 598 GLU A N 1
ATOM 4084 C CA . GLU A 1 598 ? -53.373 10.176 -42.782 1.00 45.03 598 GLU A CA 1
ATOM 4085 C C . GLU A 1 598 ? -54.755 9.638 -42.364 1.00 48.33 598 GLU A C 1
ATOM 4086 O O . GLU A 1 598 ? -55.734 9.931 -43.063 1.00 48.86 598 GLU A O 1
ATOM 4092 N N . ALA A 1 599 ? -54.843 8.902 -41.255 1.00 52.25 599 ALA A N 1
ATOM 4093 C CA . ALA A 1 599 ? -56.104 8.339 -40.715 1.00 47.18 599 ALA A CA 1
ATOM 4094 C C . ALA A 1 599 ? -56.933 9.434 -40.028 1.00 43.83 599 ALA A C 1
ATOM 4095 O O . ALA A 1 599 ? -58.113 9.576 -40.369 1.00 44.61 599 ALA A O 1
ATOM 4097 N N . LEU A 1 600 ? -56.359 10.145 -39.059 1.00 39.30 600 LEU A N 1
ATOM 4098 C CA . LEU A 1 600 ? -57.107 11.093 -38.195 1.00 39.44 600 LEU A CA 1
ATOM 4099 C C . LEU A 1 600 ? -57.210 12.480 -38.823 1.00 40.38 600 LEU A C 1
ATOM 4100 O O . LEU A 1 600 ? -57.892 13.319 -38.219 1.00 39.15 600 LEU A O 1
ATOM 4105 N N . HIS A 1 601 ? -56.521 12.748 -39.930 1.00 41.52 601 HIS A N 1
ATOM 4106 C CA . HIS A 1 601 ? -56.540 14.080 -40.592 1.00 40.45 601 HIS A CA 1
ATOM 4107 C C . HIS A 1 601 ? -56.228 15.165 -39.559 1.00 38.26 601 HIS A C 1
ATOM 4108 O O . HIS A 1 601 ? -56.951 16.125 -39.508 1.00 39.06 601 HIS A O 1
ATOM 4115 N N . MET A 1 602 ? -55.226 14.956 -38.711 1.00 39.13 602 MET A N 1
ATOM 4116 C CA . MET A 1 602 ? -54.801 15.900 -37.644 1.00 41.07 602 MET A CA 1
ATOM 4117 C C . MET A 1 602 ? -53.271 15.972 -37.663 1.00 38.31 602 MET A C 1
ATOM 4118 O O . MET A 1 602 ? -52.671 15.218 -38.432 1.00 40.67 602 MET A O 1
ATOM 4123 N N . CYS A 1 603 ? -52.681 16.839 -36.838 1.00 36.63 603 CYS A N 1
ATOM 4124 C CA . CYS A 1 603 ? -51.268 17.278 -36.916 1.00 34.06 603 CYS A CA 1
ATOM 4125 C C . CYS A 1 603 ? -50.623 17.094 -35.547 1.00 37.08 603 CYS A C 1
ATOM 4126 O O . CYS A 1 603 ? -51.305 17.335 -34.525 1.00 34.35 603 CYS A O 1
ATOM 4129 N N . LEU A 1 604 ? -49.373 16.622 -35.526 1.00 35.42 604 LEU A N 1
ATOM 4130 C CA . LEU A 1 604 ? -48.615 16.411 -34.270 1.00 34.99 604 LEU A CA 1
ATOM 4131 C C . LEU A 1 604 ? -48.240 17.778 -33.716 1.00 36.63 604 LEU A C 1
ATOM 4132 O O . LEU A 1 604 ? -47.620 18.536 -34.452 1.00 36.68 604 LEU A O 1
ATOM 4137 N N . THR A 1 605 ? -48.578 18.062 -32.459 1.00 38.78 605 THR A N 1
ATOM 4138 C CA . THR A 1 605 ? -48.092 19.261 -31.745 1.00 39.20 605 THR A CA 1
ATOM 4139 C C . THR A 1 605 ? -47.086 18.847 -30.667 1.00 42.07 605 THR A C 1
ATOM 4140 O O . THR A 1 605 ? -47.260 17.753 -30.091 1.00 40.21 605 THR A O 1
ATOM 4144 N N . GLY A 1 606 ? -46.120 19.732 -30.386 1.00 37.61 606 GLY A N 1
ATOM 4145 C CA . GLY A 1 606 ? -45.042 19.536 -29.407 1.00 42.07 606 GLY A CA 1
ATOM 4146 C C . GLY A 1 606 ? -45.335 20.276 -28.124 1.00 47.62 606 GLY A C 1
ATOM 4147 O O . GLY A 1 606 ? -44.468 20.281 -27.237 1.00 52.60 606 GLY A O 1
ATOM 4148 N N . ASN A 1 607 ? -46.538 20.839 -28.012 1.00 55.65 607 ASN A N 1
ATOM 4149 C CA . ASN A 1 607 ? -47.043 21.449 -26.751 1.00 59.83 607 ASN A CA 1
ATOM 4150 C C . ASN A 1 607 ? -47.433 20.361 -25.735 1.00 60.39 607 ASN A C 1
ATOM 4151 O O . ASN A 1 607 ? -47.715 19.210 -26.157 1.00 53.35 607 ASN A O 1
ATOM 4156 N N . GLY A 1 608 ? -47.474 20.737 -24.445 1.00 62.80 608 GLY A N 1
ATOM 4157 C CA . GLY A 1 608 ? -47.742 19.848 -23.297 1.00 58.52 608 GLY A CA 1
ATOM 4158 C C . GLY A 1 608 ? -46.539 18.965 -22.995 1.00 67.57 608 GLY A C 1
ATOM 4159 O O . GLY A 1 608 ? -45.514 19.112 -23.698 1.00 72.01 608 GLY A O 1
ATOM 4160 N N . GLU A 1 609 ? -46.653 18.078 -21.996 1.00 70.43 609 GLU A N 1
ATOM 4161 C CA . GLU A 1 609 ? -45.596 17.110 -21.586 1.00 68.88 609 GLU A CA 1
ATOM 4162 C C . GLU A 1 609 ? -45.427 16.067 -22.699 1.00 62.28 609 GLU A C 1
ATOM 4163 O O . GLU A 1 609 ? -44.275 15.698 -23.005 1.00 67.00 609 GLU A O 1
ATOM 4169 N N . HIS A 1 610 ? -46.531 15.632 -23.310 1.00 59.06 610 HIS A N 1
ATOM 4170 C CA . HIS A 1 610 ? -46.562 14.564 -24.346 1.00 53.77 610 HIS A CA 1
ATOM 4171 C C . HIS A 1 610 ? -47.067 15.136 -25.667 1.00 47.33 610 HIS A C 1
ATOM 4172 O O . HIS A 1 610 ? -48.101 15.787 -25.718 1.00 47.87 610 HIS A O 1
ATOM 4179 N N . PRO A 1 611 ? -46.332 14.951 -26.780 1.00 47.81 611 PRO A N 1
ATOM 4180 C CA . PRO A 1 611 ? -46.834 15.305 -28.102 1.00 45.03 611 PRO A CA 1
ATOM 4181 C C . PRO A 1 611 ? -48.149 14.586 -28.380 1.00 43.51 611 PRO A C 1
ATOM 4182 O O . PRO A 1 611 ? -48.220 13.407 -28.140 1.00 44.14 611 PRO A O 1
ATOM 4186 N N . SER A 1 612 ? -49.139 15.321 -28.879 1.00 44.67 612 SER A N 1
ATOM 4187 C CA . SER A 1 612 ? -50.502 14.797 -29.135 1.00 44.85 612 SER A CA 1
ATOM 4188 C C . SER A 1 612 ? -50.960 15.222 -30.529 1.00 45.27 612 SER A C 1
ATOM 4189 O O . SER A 1 612 ? -50.254 15.996 -31.188 1.00 43.90 612 SER A O 1
ATOM 4192 N N . LEU A 1 613 ? -52.111 14.732 -30.961 1.00 43.71 613 LEU A N 1
ATOM 4193 C CA . LEU A 1 613 ? -52.709 15.181 -32.233 1.00 43.45 613 LEU A CA 1
ATOM 4194 C C . LEU A 1 613 ? -53.700 16.315 -31.966 1.00 43.14 613 LEU A C 1
ATOM 4195 O O . LEU A 1 613 ? -54.405 16.284 -30.970 1.00 47.00 613 LEU A O 1
ATOM 4200 N N . ALA A 1 614 ? -53.667 17.324 -32.820 1.00 43.68 614 ALA A N 1
ATOM 4201 C CA . ALA A 1 614 ? -54.479 18.543 -32.720 1.00 40.02 614 ALA A CA 1
ATOM 4202 C C . ALA A 1 614 ? -54.952 18.910 -34.117 1.00 44.01 614 ALA A C 1
ATOM 4203 O O . ALA A 1 614 ? -54.349 18.433 -35.111 1.00 38.00 614 ALA A O 1
ATOM 4205 N N . SER A 1 615 ? -56.008 19.720 -34.179 1.00 46.07 615 SER A N 1
ATOM 4206 C CA . SER A 1 615 ? -56.505 20.341 -35.432 1.00 48.41 615 SER A CA 1
ATOM 4207 C C . SER A 1 615 ? -55.339 21.062 -36.132 1.00 45.37 615 SER A C 1
ATOM 4208 O O . SER A 1 615 ? -54.609 21.824 -35.452 1.00 47.82 615 SER A O 1
ATOM 4211 N N . CYS A 1 616 ? -55.123 20.782 -37.420 1.00 43.27 616 CYS A N 1
ATOM 4212 C CA . CYS A 1 616 ? -53.962 21.281 -38.201 1.00 47.66 616 CYS A CA 1
ATOM 4213 C C . CYS A 1 616 ? -54.006 22.811 -38.312 1.00 54.79 616 CYS A C 1
ATOM 4214 O O . CYS A 1 616 ? -54.884 23.311 -39.044 1.00 57.82 616 CYS A O 1
ATOM 4217 N N . ASN A 1 617 ? -53.076 23.507 -37.643 1.00 54.88 617 ASN A N 1
ATOM 4218 C CA . ASN A 1 617 ? -52.911 24.986 -37.683 1.00 54.60 617 ASN A CA 1
ATOM 4219 C C . ASN A 1 617 ? -51.533 25.366 -38.241 1.00 55.08 617 ASN A C 1
ATOM 4220 O O . ASN A 1 617 ? -50.577 25.521 -37.468 1.00 54.47 617 ASN A O 1
ATOM 4225 N N . PRO A 1 618 ? -51.421 25.583 -39.576 1.00 47.70 618 PRO A N 1
ATOM 4226 C CA . PRO A 1 618 ? -50.189 26.045 -40.228 1.00 56.28 618 PRO A CA 1
ATOM 4227 C C . PRO A 1 618 ? -49.424 27.252 -39.637 1.00 62.41 618 PRO A C 1
ATOM 4228 O O . PRO A 1 618 ? -48.261 27.428 -40.002 1.00 68.13 618 PRO A O 1
ATOM 4232 N N . SER A 1 619 ? -50.075 28.072 -38.802 1.00 54.98 619 SER A N 1
ATOM 4233 C CA . SER A 1 619 ? -49.476 29.223 -38.074 1.00 58.33 619 SER A CA 1
ATOM 4234 C C . SER A 1 619 ? -48.994 28.817 -36.684 1.00 61.46 619 SER A C 1
ATOM 4235 O O . SER A 1 619 ? -48.369 29.671 -36.040 1.00 59.28 619 SER A O 1
ATOM 4238 N N . ASP A 1 620 ? -49.330 27.616 -36.195 1.00 61.04 620 ASP A N 1
ATOM 4239 C CA . ASP A 1 620 ? -48.885 27.187 -34.842 1.00 57.64 620 ASP A CA 1
ATOM 4240 C C . ASP A 1 620 ? -47.437 26.707 -34.957 1.00 59.89 620 ASP A C 1
ATOM 4241 O O . ASP A 1 620 ? -47.165 25.661 -35.558 1.00 56.87 620 ASP A O 1
ATOM 4246 N N . PRO A 1 621 ? -46.457 27.463 -34.407 1.00 58.77 621 PRO A N 1
ATOM 4247 C CA . PRO A 1 621 ? -45.066 27.008 -34.384 1.00 60.50 621 PRO A CA 1
ATOM 4248 C C . PRO A 1 621 ? -44.879 25.618 -33.745 1.00 58.01 621 PRO A C 1
ATOM 4249 O O . PRO A 1 621 ? -43.897 24.956 -34.057 1.00 57.32 621 PRO A O 1
ATOM 4253 N N . PHE A 1 622 ? -45.814 25.196 -32.888 1.00 51.80 622 PHE A N 1
ATOM 4254 C CA . PHE A 1 622 ? -45.697 23.949 -32.092 1.00 50.18 622 PHE A CA 1
ATOM 4255 C C . PHE A 1 622 ? -46.117 22.754 -32.946 1.00 43.58 622 PHE A C 1
ATOM 4256 O O . PHE A 1 622 ? -45.837 21.634 -32.501 1.00 40.48 622 PHE A O 1
ATOM 4264 N N . GLN A 1 623 ? -46.689 23.002 -34.134 1.00 40.31 623 GLN A N 1
ATOM 4265 C CA . GLN A 1 623 ? -47.020 21.985 -35.161 1.00 40.60 623 GLN A CA 1
ATOM 4266 C C . GLN A 1 623 ? -45.980 21.967 -36.281 1.00 38.75 623 GLN A C 1
ATOM 4267 O O . GLN A 1 623 ? -46.140 21.152 -37.214 1.00 39.19 623 GLN A O 1
ATOM 4273 N N . LYS A 1 624 ? -44.942 22.791 -36.179 1.00 40.37 624 LYS A N 1
ATOM 4274 C CA . LYS A 1 624 ? -43.873 22.885 -37.208 1.00 43.04 624 LYS A CA 1
ATOM 4275 C C . LYS A 1 624 ? -42.674 22.048 -36.758 1.00 41.31 624 LYS A C 1
ATOM 4276 O O . LYS A 1 624 ? -42.125 22.300 -35.661 1.00 39.72 624 LYS A O 1
ATOM 4282 N N . TRP A 1 625 ? -42.332 21.062 -37.586 1.00 39.04 625 TRP A N 1
ATOM 4283 C CA . TRP A 1 625 ? -41.246 20.084 -37.346 1.00 38.79 625 TRP A CA 1
ATOM 4284 C C . TRP A 1 625 ? -40.176 20.237 -38.416 1.00 37.68 625 TRP A C 1
ATOM 4285 O O . TRP A 1 625 ? -40.553 20.331 -39.597 1.00 36.16 625 TRP A O 1
ATOM 4296 N N . ILE A 1 626 ? -38.918 20.276 -37.982 1.00 32.29 626 ILE A N 1
ATOM 4297 C CA . ILE A 1 626 ? -37.736 20.025 -38.836 1.00 36.51 626 ILE A CA 1
ATOM 4298 C C . ILE A 1 626 ? -37.362 18.547 -38.732 1.00 34.05 626 ILE A C 1
ATOM 4299 O O . ILE A 1 626 ? -37.163 18.055 -37.611 1.00 37.57 626 ILE A O 1
ATOM 4304 N N . PHE A 1 627 ? -37.217 17.895 -39.876 1.00 35.82 627 PHE A N 1
ATOM 4305 C CA . PHE A 1 627 ? -36.693 16.514 -40.015 1.00 39.65 627 PHE A CA 1
ATOM 4306 C C . PHE A 1 627 ? -35.193 16.627 -40.281 1.00 36.08 627 PHE A C 1
ATOM 4307 O O . PHE A 1 627 ? -34.796 16.596 -41.424 1.00 39.90 627 PHE A O 1
ATOM 4315 N N . GLY A 1 628 ? -34.401 16.835 -39.242 1.00 33.42 628 GLY A N 1
ATOM 4316 C CA . GLY A 1 628 ? -32.962 17.129 -39.364 1.00 39.64 628 GLY A CA 1
ATOM 4317 C C . GLY A 1 628 ? -32.152 15.854 -39.477 1.00 43.12 628 GLY A C 1
ATOM 4318 O O . GLY A 1 628 ? -32.418 14.920 -38.703 1.00 41.05 628 GLY A O 1
ATOM 4319 N N . GLN A 1 629 ? -31.196 15.814 -40.403 1.00 49.52 629 GLN A N 1
ATOM 4320 C CA . GLN A 1 629 ? -30.168 14.749 -40.478 1.00 54.55 629 GLN A CA 1
ATOM 4321 C C . GLN A 1 629 ? -29.040 15.117 -39.513 1.00 56.70 629 GLN A C 1
ATOM 4322 O O . GLN A 1 629 ? -28.895 16.306 -39.212 1.00 54.16 629 GLN A O 1
ATOM 4328 N N . ASN A 1 630 ? -28.310 14.116 -39.013 1.00 59.28 630 ASN A N 1
ATOM 4329 C CA . ASN A 1 630 ? -27.168 14.291 -38.077 1.00 62.41 630 ASN A CA 1
ATOM 4330 C C . ASN A 1 630 ? -25.901 14.574 -38.905 1.00 54.52 630 ASN A C 1
ATOM 4331 O O . ASN A 1 630 ? -25.592 13.781 -39.801 1.00 49.89 630 ASN A O 1
ATOM 4336 N N . ALA B 2 1 ? -28.601 16.198 -20.169 1.00 84.45 2 ALA F N 1
ATOM 4337 C CA . ALA B 2 1 ? -28.620 15.531 -21.509 1.00 80.08 2 ALA F CA 1
ATOM 4338 C C . ALA B 2 1 ? -27.946 14.158 -21.405 1.00 75.74 2 ALA F C 1
ATOM 4339 O O . ALA B 2 1 ? -26.735 14.072 -21.691 1.00 82.53 2 ALA F O 1
ATOM 4341 N N . THR B 2 2 ? -28.695 13.129 -20.994 1.00 72.07 3 THR F N 1
ATOM 4342 C CA . THR B 2 2 ? -28.269 11.699 -21.038 1.00 69.58 3 THR F CA 1
ATOM 4343 C C . THR B 2 2 ? -27.510 11.456 -22.353 1.00 72.38 3 THR F C 1
ATOM 4344 O O . THR B 2 2 ? -27.971 11.954 -23.417 1.00 62.63 3 THR F O 1
ATOM 4348 N N . GLY B 2 3 ? -26.378 10.751 -22.281 1.00 72.39 4 GLY F N 1
ATOM 4349 C CA . GLY B 2 3 ? -25.505 10.443 -23.429 1.00 74.83 4 GLY F CA 1
ATOM 4350 C C . GLY B 2 3 ? -25.746 9.046 -23.985 1.00 84.45 4 GLY F C 1
ATOM 4351 O O . GLY B 2 3 ? -25.108 8.702 -25.005 1.00 82.79 4 GLY F O 1
ATOM 4352 N N . ALA B 2 4 ? -26.625 8.265 -23.345 1.00 97.04 5 ALA F N 1
ATOM 4353 C CA . ALA B 2 4 ? -27.031 6.898 -23.761 1.00 101.73 5 ALA F CA 1
ATOM 4354 C C . ALA B 2 4 ? -28.298 6.497 -22.990 1.00 108.85 5 ALA F C 1
ATOM 4355 O O . ALA B 2 4 ? -28.788 7.332 -22.197 1.00 110.32 5 ALA F O 1
ATOM 4357 N N . GLY B 2 5 ? -28.804 5.279 -23.213 1.00 116.57 6 GLY F N 1
ATOM 4358 C CA . GLY B 2 5 ? -29.983 4.714 -22.524 1.00 121.64 6 GLY F CA 1
ATOM 4359 C C . GLY B 2 5 ? -29.842 4.747 -21.007 1.00 126.62 6 GLY F C 1
ATOM 4360 O O . GLY B 2 5 ? -29.519 3.690 -20.425 1.00 122.22 6 GLY F O 1
ATOM 4361 N N . ALA B 2 6 ? -30.078 5.922 -20.402 1.00 134.48 7 ALA F N 1
ATOM 4362 C CA . ALA B 2 6 ? -30.145 6.194 -18.942 1.00 133.99 7 ALA F CA 1
ATOM 4363 C C . ALA B 2 6 ? -28.777 5.973 -18.272 1.00 138.49 7 ALA F C 1
ATOM 4364 O O . ALA B 2 6 ? -27.959 6.920 -18.288 1.00 139.02 7 ALA F O 1
ATOM 4366 N N . GLY B 2 7 ? -28.544 4.789 -17.689 1.00 134.16 8 GLY F N 1
ATOM 4367 C CA . GLY B 2 7 ? -27.318 4.449 -16.938 1.00 125.59 8 GLY F CA 1
ATOM 4368 C C . GLY B 2 7 ? -26.608 3.231 -17.513 1.00 115.80 8 GLY F C 1
ATOM 4369 O O . GLY B 2 7 ? -26.377 2.276 -16.748 1.00 111.89 8 GLY F O 1
ATOM 4370 N N . ALA B 2 8 ? -26.267 3.264 -18.809 1.00 108.37 9 ALA F N 1
ATOM 4371 C CA . ALA B 2 8 ? -25.439 2.250 -19.510 1.00 101.74 9 ALA F CA 1
ATOM 4372 C C . ALA B 2 8 ? -24.066 2.156 -18.824 1.00 95.39 9 ALA F C 1
ATOM 4373 O O . ALA B 2 8 ? -23.767 3.013 -17.969 1.00 101.71 9 ALA F O 1
ATOM 4375 N N . GLY B 2 9 ? -23.255 1.154 -19.176 1.00 84.76 10 GLY F N 1
ATOM 4376 C CA . GLY B 2 9 ? -22.065 0.760 -18.395 1.00 74.17 10 GLY F CA 1
ATOM 4377 C C . GLY B 2 9 ? -22.370 -0.419 -17.478 1.00 64.91 10 GLY F C 1
ATOM 4378 O O . GLY B 2 9 ? -21.468 -0.815 -16.691 1.00 65.33 10 GLY F O 1
ATOM 4379 N N . THR B 2 10 ? -23.596 -0.959 -17.556 1.00 57.84 11 THR F N 1
ATOM 4380 C CA . THR B 2 10 ? -24.044 -2.183 -16.829 1.00 56.23 11 THR F CA 1
ATOM 4381 C C . THR B 2 10 ? -24.728 -3.147 -17.812 1.00 55.61 11 THR F C 1
ATOM 4382 O O . THR B 2 10 ? -25.270 -2.706 -18.853 1.00 51.24 11 THR F O 1
ATOM 4386 N N . THR B 2 11 ? -24.664 -4.440 -17.521 1.00 48.28 12 THR F N 1
ATOM 4387 C CA . THR B 2 11 ? -25.426 -5.470 -18.263 1.00 46.12 12 THR F CA 1
ATOM 4388 C C . THR B 2 11 ? -26.817 -5.493 -17.653 1.00 42.94 12 THR F C 1
ATOM 4389 O O . THR B 2 11 ? -26.936 -5.488 -16.431 1.00 42.00 12 THR F O 1
ATOM 4393 N N . PRO B 2 12 ? -27.902 -5.507 -18.454 1.00 43.63 13 PRO F N 1
ATOM 4394 C CA . PRO B 2 12 ? -29.250 -5.585 -17.883 1.00 44.29 13 PRO F CA 1
ATOM 4395 C C . PRO B 2 12 ? -29.504 -7.015 -17.368 1.00 44.53 13 PRO F C 1
ATOM 4396 O O . PRO B 2 12 ? -28.929 -7.942 -17.927 1.00 43.01 13 PRO F O 1
ATOM 4400 N N . GLY B 2 13 ? -30.309 -7.168 -16.312 1.00 43.92 14 GLY F N 1
ATOM 4401 C CA . GLY B 2 13 ? -30.783 -8.479 -15.818 1.00 45.21 14 GLY F CA 1
ATOM 4402 C C . GLY B 2 13 ? -31.864 -9.068 -16.729 1.00 45.15 14 GLY F C 1
ATOM 4403 O O . GLY B 2 13 ? -32.491 -8.336 -17.488 1.00 41.01 14 GLY F O 1
ATOM 4404 N N . PRO B 2 14 ? -32.107 -10.399 -16.685 1.00 47.19 15 PRO F N 1
ATOM 4405 C CA . PRO B 2 14 ? -33.142 -11.057 -17.503 1.00 52.23 15 PRO F CA 1
ATOM 4406 C C . PRO B 2 14 ? -34.588 -10.548 -17.387 1.00 46.15 15 PRO F C 1
ATOM 4407 O O . PRO B 2 14 ? -35.006 -10.237 -16.267 1.00 52.27 15 PRO F O 1
#

Secondary structure (DSSP, 8-state):
---SSB--TTTT-BSSPPPPP-TTSTTGGG------S--HHHHHHHHHHHHHHSS-HHHHTTS-TT---SS--S-HHHHH---BSSSPPPPEEEEEEESS--HHHHHHHHHHHHHHSBGGGEEEEEEEEES---GGGTHHHHHHHGGGSSEEEEEESS--BHHHHHHHHHHH--SSEEEEEESSEEEPTT-HHHHHHHHHH-TTEEEEEEEEEE-TTT--B----SS----EEEEE-TT--EEEEEPPHHHHHH-SSTTSPEE-SB--SSSEEEEHHHHHHTT---TT--BSSSHHHHHHHHHHHTT-EEEEEEEEEEEEE--SS-----TT-THHHHHHHHHHHHHH-GGGHHHHHHHBHHHHHHHHTT-S---HHHHHHHHHTT---HHHHHHHT-TTS----SS-SEEEEEEETTT--EEE--SS-SSS-B-EEE---S-BGGG-EEE-TTS-EEE-SSS-EEEE--SSB-EEEE-S--SSS----GGG-EEE-TTS-EEETTTTEEEE--SSS-EEE---TT-GGG-EEEE--/--SSSSS-SSPPP-

Solvent-accessible surface area: 23620 Å² total; per-residue (Å²): 200,66,104,112,40,93,23,58,110,108,61,34,112,44,64,62,101,57,72,183,37,80,119,133,35,54,4,15,37,1,117,40,40,153,14,103,144,32,84,84,132,53,100,139,74,48,105,52,10,50,134,86,12,31,2,2,6,7,0,0,81,99,7,37,35,55,4,32,3,17,98,44,36,13,9,76,51,6,89,116,53,124,20,101,48,57,54,40,15,11,39,0,0,0,1,0,19,7,27,38,10,5,51,10,4,0,1,6,0,2,7,3,0,0,17,15,0,2,46,85,1,7,98,18,0,0,0,0,2,4,22,8,118,21,135,66,0,50,102,121,0,52,101,65,5,122,106,18,149,39,13,92,27,21,74,4,154,123,50,72,1,34,0,37,0,6,36,51,0,8,84,51,3,90,2,108,2,0,0,1,5,36,2,16,1,8,1,0,55,21,0,0,15,6,0,0,16,36,7,28,97,29,78,47,0,0,0,5,3,39,16,11,36,2,56,43,77,34,1,62,5,62,62,25,36,58,158,60,108,100,26,44,7,0,24,10,21,6,26,3,55,20,16,50,40,78,20,21,159,109,3,64,156,63,20,136,54,19,34,79,22,0,114,0,1,0,4,16,2,13,3,1,0,0,14,44,108,15,2,101,126,0,8,23,1,3,72,84,2,48,15,64,5,7,10,17,2,3,0,0,0,0,0,28,2,15,56,6,41,0,3,7,9,4,1,0,4,0,0,17,3,20,33,84,130,26,42,52,101,38,84,109,35,91,67,0,26,14,40,1,16,0,4,0,0,37,4,0,0,43,83,25,51,72,0,0,10,52,2,31,35,63,0,40,110,6,43,170,103,120,65,11,25,96,24,65,134,13,58,64,9,38,119,143,25,153,17,107,72,0,62,68,0,13,70,93,16,15,76,76,20,61,55,5,87,61,129,21,129,37,24,3,49,0,46,0,76,28,48,176,59,0,0,7,9,11,133,115,15,98,31,43,111,56,0,51,21,63,66,47,44,27,49,3,26,45,2,1,0,4,48,11,71,80,65,0,0,22,8,1,6,75,90,30,6,0,0,26,3,36,157,29,63,0,43,0,100,113,3,45,51,138,27,187,165,35,159,18,57,22,64,1,39,0,58,58,70,201,44,70,2,0,52,0,53,47,50,122,34,0,0,13,2,77,60,136,55,0,28,10,31,91,51,71,74,96,41,57,57,5,48,0,74,34,10,131,95,107,64,61,61,58,51,14,61,6,30,36,62,34,84

Radius of gyration: 25.45 Å; Cα contacts (8 Å, |Δi|>4): 1200; chains: 2; bounding box: 56×75×62 Å

B-factor: mean 45.27, std 19.46, range [21.88, 150.53]

Foldseek 3Di:
DFDFDFQDCVQQAFLDAQPDDDCVFACALQAFRAPPPDDPVLVVVQVVCCLQFVFRVSSLVRHDLRHHNHDAQAAPCLVVDTFGCVVHQFAEEEEEEDAQDDPSQLSSAVNLCRNAGGPVRYQAYEYEYQQHPDPCVPVVVQVVCVVSVRYYYHYPNHRFADQLSVVVSLVPDPTQKYWFAYSRKHWHHPQRRLQRSVCSVPQLEKEFEQEWAQERYGRRTDHHHRPPDFGWAWDAWLLRDIDTDTADPVQVVVDPDLSDWRFHLFDPPRGIMHGSVSCVLLPVFDSLQGHDAQGRVLVSQSSQQLPGTYTYRHSNYMYGHDGPDDSDDDPVDPLSNLLSNLLSLVLAAPLLSLSNCQQFVSNVVCVVVVVSDDSVVSNVSCVVSVGHHNVCSCVPRNVVADRDDSDAPAKFWKAFQQPRWTWFQDPDAPDDDFTFTDHDPRRHHRRMWGAHPQQWTFPGRGAGWTFFADQWFTGTDHAQDDDDPGHGDQRGHWDCDPLQWTARRVVRFTWFNPDGGTHTDHDDSPPSRRHIDRDRD/DDPDDPDPPDDDDD